Protein AF-A0A8H6U497-F1 (afdb_monomer_lite)

InterPro domains:
  IPR036770 Ankyrin repeat-containing domain superfamily [G3DSA:1.25.40.20] (600-679)
  IPR036770 Ankyrin repeat-containing domain superfamily [SSF48403] (619-674)

Sequence (679 aa):
MHFIGLRGMKAWVSLAQLGTTVIMSLLRGLLRMEHLGKNDNKLADRPEMVVGYELDWLAFELPKTTSTPTPEKESSAQRTQPGYYQQLLSLRRRLAELTGHVPRFDAPTEGSCEIWAHSYVNVRGKAKSVAAAICAAAEILIHKDQPRHDIFLSIPAFIIPNPSPGNSDIHLVLKAPDRSSVGGWTLDSSQIEAILGLAMWSLISAERVVQEQDSNFKTSLANNIHTWRIVSASYEEYFKLSIQRELNLWLGPNAVQCSHSTLRLDRNRSYSLYDYWSFPPFSMSSWQHVADRLPSPLGRNRRKCGWIPVSDTLRALPGETPTDFAGPEIHATDVKVNIGVSLVKSEGSLLDICAQELFTALVIGLKDGLQESGLRNDFEDTLGVTAEEDHVRLQIPVISTLAKAFEDAGLGTHPTSLLCIFPALKSHFLLGDPKVIFSALTKRGTAYRKTRDWSKAELLLNYLLSYIVDPTSSGADASLSDAEVVDHLAVRTFRAVGELYRWSLAKSPDNARVAFGKKGLDKMDEMRRRFSLETQQILQMMTTYRGVADDLDEPAKERDMELRLLDNMARLGSDKHPLVQAILDRDRRNVLFQLSFLKVGVFPLAELTWVKFHPLADALPLAARNDWEEVVSTLLEMGADPNGCDGERRTAVSYCKELGNEVCLEILVANGASNEDAT

pLDDT: mean 74.8, std 16.05, range [27.31, 95.94]

Secondary structure (DSSP, 8-state):
------SS--HHHHHHHHHHHHHHHHHHHHHHHTTS-TTT-TTTT-TTTSTT-HHHHHHHHHHHHHS----S---GGGGGSTTHHHHHHHHHHHHHHHTT---TTSPPPTTS-----GGGSTTHHHHHHHHHHHHHHHHHHB-TTS----EEEEEPGGGSSS--SS--PEEEEEEPPPTT-S---EE-HHHHHHHHHHHHHHHHS-TTTEEE-TTS-EEE-GGGSEEEEEEEEEEGGG----HHHHHHHHH-TTS--PEEEEEEEETT----TT-BEE--SSS--EEEE--SSPPSS--SEEEEE--HHHHHHHH--SS--------S-------EEEEEEEEEE--S-HHHHHHHHHHHHHHHHHHHHHHHHT--BGGG---EEEE-SSSEEEE-HHHHHHHHHHHHTTS--HHHHHHHHHHHHTTTTTTT-HHHHHHHHHHHHHHHHHHT-HHHHHHHHHHHHHHHHSTTSS-TT--HHHHHHHHHHHHHHHHHHHHHHHHHHHS-S-HHHHHHHHHHHHHHHHHHHHTT---HHHHHHHHHHHHHHHHHS-TTHHHHHHHHHHHHHHHS--SS-HHHHHHHTT-HHHHHHHHHHPPTT-SPPTTS---S--TTTTHHHHHHHTT-HHHHHHHHHTT--TT-B-TTS-BHHHHHHHHT-HHHHHHHHHTT--SS---

Foldseek 3Di:
DDPPDPPPDDPVVVVVVVVVVVVVVVVVVVVVVVVQDPPNPPCPQAVPLCQLLVLLVCLVVVVVVPDDDDPDDPDPVVVQPPCPVVSSLVSSLVVCVQCPQFFPVDDDDPPRHNPDDPVRHVLLLLLVLLFQLLQQLCQVFFDPPDDDAKFKFWFDCQLPDPDHPDPPTDIWIFHCDDPPDPDTIGTRSSSSSSSLSNSVSLQFVPPLQWDQDPVSHTGGCSFQAWEKEWLAKAAPVPPQDPVQLVLCQAQNPPNFDKDKAKEKDFLVDRHHQSWWWDDDPDDDRHIYTDPDRDPPPPDRYTGYHHCQNVVVNSVPDPDDDPPDDPDDDPDDDRPIGMMMTIITTDPDTPSLRSSLRRSLSRVVSVVVSCVVVVGDTLLPPAWAWDFDPQATHIDRPSLVSSLVSCVVSPSDDSSSSCSSHCSSCCVVNVPPPLVSLLVNLLVVLVVCLVVVVLSSSLRSLVSNLCNLQVCSNPDPDDPPVVVVVSLVSNLVSLLSLLVSLLLLLLDDPDPVSLVVSVVSLVVSVVSCVVRVSPDPSSVVSSVLSVLLNVVSPPPVVLVVVVVCQVVVVVPVVDLAGPLLVCLVVVVSSVNSNNLSHDDQQPDDDPPPDPPPDDRCLNVQLSCLLSLPLVSNLSCVRSPHDLQRADPVRDGSCNSCVVVVSVSSNVSSVVSPHDPDDDD

Organism: NCBI:txid2175873

Radius of gyration: 35.17 Å; chains: 1; bounding box: 90×76×116 Å

Structure (mmCIF, N/CA/C/O backbone):
data_AF-A0A8H6U497-F1
#
_entry.id   AF-A0A8H6U497-F1
#
loop_
_atom_site.group_PDB
_atom_site.id
_atom_site.type_symbol
_atom_site.label_atom_i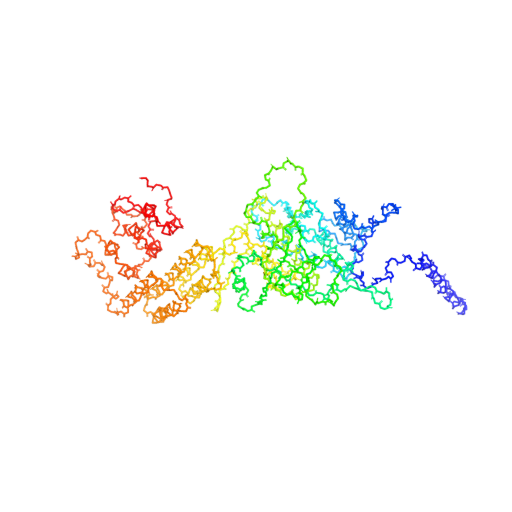d
_atom_site.label_alt_id
_atom_site.label_comp_id
_atom_site.label_asym_id
_atom_site.label_entity_id
_atom_site.label_seq_id
_atom_site.pdbx_PDB_ins_code
_atom_site.Cartn_x
_atom_site.Cartn_y
_atom_site.Cartn_z
_atom_site.occupancy
_atom_site.B_iso_or_equiv
_atom_site.auth_seq_id
_atom_site.auth_comp_id
_atom_site.auth_asym_id
_atom_site.auth_atom_id
_atom_site.pdbx_PDB_model_num
ATOM 1 N N . MET A 1 1 ? 17.106 -20.838 -61.366 1.00 39.03 1 MET A N 1
ATOM 2 C CA . MET A 1 1 ? 18.280 -21.108 -62.227 1.00 39.03 1 MET A CA 1
ATOM 3 C C . MET A 1 1 ? 18.177 -22.537 -62.732 1.00 39.03 1 MET A C 1
ATOM 5 O O . MET A 1 1 ? 18.180 -23.458 -61.929 1.00 39.03 1 MET A O 1
ATOM 9 N N . HIS A 1 2 ? 17.966 -22.698 -64.037 1.00 41.38 2 HIS A N 1
ATOM 10 C CA . HIS A 1 2 ? 17.816 -23.983 -64.718 1.00 41.38 2 HIS A CA 1
ATOM 11 C C . HIS A 1 2 ? 19.120 -24.804 -64.630 1.00 41.38 2 HIS A C 1
ATOM 13 O O . HIS A 1 2 ? 20.104 -24.455 -65.275 1.00 41.38 2 HIS A O 1
ATOM 19 N N . PHE A 1 3 ? 19.129 -25.915 -63.886 1.00 50.72 3 PHE A N 1
ATOM 20 C CA . PHE A 1 3 ? 20.156 -26.961 -64.012 1.00 50.72 3 PHE A CA 1
ATOM 21 C C . PHE A 1 3 ? 19.850 -27.833 -65.242 1.00 50.72 3 PHE A C 1
ATOM 23 O O . PHE A 1 3 ? 19.528 -29.012 -65.136 1.00 50.72 3 PHE A O 1
ATOM 30 N N . ILE A 1 4 ? 19.911 -27.243 -66.434 1.00 55.03 4 ILE A N 1
ATOM 31 C CA . ILE A 1 4 ? 19.843 -27.969 -67.708 1.00 55.03 4 ILE A CA 1
ATOM 32 C C . ILE A 1 4 ? 21.202 -27.794 -68.372 1.00 55.03 4 ILE A C 1
ATOM 34 O O . ILE A 1 4 ? 21.471 -26.794 -69.025 1.00 55.03 4 ILE A O 1
ATOM 38 N N . GLY A 1 5 ? 22.101 -28.741 -68.109 1.00 54.88 5 GLY A N 1
ATOM 39 C CA . GLY A 1 5 ? 23.448 -28.711 -68.683 1.00 54.88 5 GLY A CA 1
ATOM 40 C C . GLY A 1 5 ? 24.457 -29.702 -68.105 1.00 54.88 5 GLY A C 1
ATOM 41 O O . GLY A 1 5 ? 25.647 -29.462 -68.234 1.00 54.88 5 GLY A O 1
ATOM 42 N N . LEU A 1 6 ? 24.037 -30.791 -67.444 1.00 55.59 6 LEU A N 1
ATOM 43 C CA . LEU A 1 6 ? 24.975 -31.760 -66.842 1.00 55.59 6 LEU A CA 1
ATOM 44 C C . LEU A 1 6 ? 24.822 -33.208 -67.328 1.00 55.59 6 LEU A C 1
ATOM 46 O O . LEU A 1 6 ? 25.486 -34.101 -66.810 1.00 55.59 6 LEU A O 1
ATOM 50 N N . ARG A 1 7 ? 24.014 -33.474 -68.360 1.00 56.22 7 ARG A N 1
ATOM 51 C CA . ARG A 1 7 ? 24.018 -34.786 -69.029 1.00 56.22 7 ARG A CA 1
ATOM 52 C C . ARG A 1 7 ? 24.871 -34.714 -70.293 1.00 56.22 7 ARG A C 1
ATOM 54 O O . ARG A 1 7 ? 24.387 -34.291 -71.333 1.00 56.22 7 ARG A O 1
ATOM 61 N N . GLY A 1 8 ? 26.141 -35.113 -70.175 1.00 62.88 8 GLY A N 1
ATOM 62 C CA . GLY A 1 8 ? 27.043 -35.336 -71.317 1.00 62.88 8 GLY A CA 1
ATOM 63 C C . GLY A 1 8 ? 28.455 -34.746 -71.203 1.00 62.88 8 GLY A C 1
ATOM 64 O O . GLY A 1 8 ? 29.279 -34.996 -72.078 1.00 62.88 8 GLY A O 1
ATOM 65 N N . MET A 1 9 ? 28.772 -33.986 -70.150 1.00 61.12 9 MET A N 1
ATOM 66 C CA . MET A 1 9 ? 30.100 -33.375 -69.987 1.00 61.12 9 MET A CA 1
ATOM 67 C C . MET A 1 9 ? 31.070 -34.301 -69.240 1.00 61.12 9 MET A C 1
ATOM 69 O O . MET A 1 9 ? 30.701 -34.959 -68.268 1.00 61.12 9 MET A O 1
ATOM 73 N N . LYS A 1 10 ? 32.334 -34.349 -69.690 1.00 72.31 10 LYS A N 1
ATOM 74 C CA . LYS A 1 10 ? 33.420 -35.066 -68.998 1.00 72.31 10 LYS A CA 1
ATOM 75 C C . LYS A 1 10 ? 33.548 -34.517 -67.570 1.00 72.31 10 LYS A C 1
ATOM 77 O O . LYS A 1 10 ? 33.625 -33.303 -67.406 1.00 72.31 10 LYS A O 1
ATOM 82 N N . ALA A 1 11 ? 33.618 -35.394 -66.564 1.00 72.81 11 ALA A N 1
ATOM 83 C CA . ALA A 1 11 ? 33.570 -35.041 -65.135 1.00 72.81 11 ALA A CA 1
ATOM 84 C C . ALA A 1 11 ? 34.529 -33.903 -64.721 1.00 72.81 11 ALA A C 1
ATOM 86 O O . ALA A 1 11 ? 34.176 -33.058 -63.902 1.00 72.81 11 ALA A O 1
ATOM 87 N N . TRP A 1 12 ? 35.709 -33.827 -65.343 1.00 79.62 12 TRP A N 1
ATOM 88 C CA . TRP A 1 12 ? 36.687 -32.761 -65.105 1.00 79.62 12 TRP A CA 1
ATOM 89 C C . TRP A 1 12 ? 36.197 -31.361 -65.503 1.00 79.62 12 TRP A C 1
ATOM 91 O O . TRP A 1 12 ? 36.563 -30.386 -64.855 1.00 79.62 12 TRP A O 1
ATOM 101 N N . VAL A 1 13 ? 35.335 -31.244 -66.517 1.00 78.19 13 VAL A N 1
ATOM 102 C CA . VAL A 1 13 ? 34.776 -29.953 -66.954 1.00 78.19 13 VAL A CA 1
ATOM 103 C C . VAL A 1 13 ? 33.725 -29.458 -65.960 1.00 78.19 13 VAL A C 1
ATOM 105 O O . VAL A 1 13 ? 33.707 -28.280 -65.618 1.00 78.19 13 VAL A O 1
ATOM 108 N N . SER A 1 14 ? 32.900 -30.358 -65.425 1.00 76.38 14 SER A N 1
ATOM 109 C CA . SER A 1 14 ? 31.936 -30.028 -64.369 1.00 76.38 14 SER A CA 1
ATOM 110 C C . SER A 1 14 ? 32.630 -29.647 -63.058 1.00 76.38 14 SER A C 1
ATOM 112 O O . SER A 1 14 ? 32.192 -28.717 -62.386 1.00 76.38 14 SER A O 1
ATOM 114 N N . LEU A 1 15 ? 33.742 -30.313 -62.722 1.00 80.12 15 LEU A N 1
ATOM 115 C CA . LEU A 1 15 ? 34.554 -29.983 -61.548 1.00 80.12 15 LEU A CA 1
ATOM 116 C C . LEU A 1 15 ? 35.227 -28.611 -61.696 1.00 80.12 15 LEU A C 1
ATOM 118 O O . LEU A 1 15 ? 35.198 -27.808 -60.766 1.00 80.12 15 LEU A O 1
ATOM 122 N N . ALA A 1 16 ? 35.764 -28.313 -62.882 1.00 83.38 16 ALA A N 1
ATOM 123 C CA . ALA A 1 16 ? 36.311 -26.998 -63.193 1.00 83.38 16 ALA A CA 1
ATOM 124 C C . ALA A 1 16 ? 35.227 -25.913 -63.120 1.00 83.38 16 ALA A C 1
ATOM 126 O O . ALA A 1 16 ? 35.449 -24.870 -62.512 1.00 83.38 16 ALA A O 1
ATOM 127 N N . GLN A 1 17 ? 34.032 -26.160 -63.661 1.00 83.69 17 GLN A N 1
ATOM 128 C CA . GLN A 1 17 ? 32.919 -25.212 -63.600 1.00 83.69 17 GLN A CA 1
ATOM 129 C C . GLN A 1 17 ? 32.464 -24.954 -62.158 1.00 83.69 17 GLN A C 1
ATOM 131 O O . GLN A 1 17 ? 32.311 -23.794 -61.781 1.00 83.69 17 GLN A O 1
ATOM 136 N N . LEU A 1 18 ? 32.324 -26.000 -61.335 1.00 83.00 18 LEU A N 1
ATOM 137 C CA . LEU A 1 18 ? 32.005 -25.862 -59.912 1.00 83.00 18 LEU A CA 1
ATOM 138 C C . LEU A 1 18 ? 33.088 -25.047 -59.190 1.00 83.00 18 LEU A C 1
ATOM 140 O O . LEU A 1 18 ? 32.774 -24.066 -58.516 1.00 83.00 18 LEU A O 1
ATOM 144 N N . GLY A 1 19 ? 34.362 -25.389 -59.404 1.00 88.12 19 GLY A N 1
ATOM 145 C CA . GLY A 1 19 ? 35.499 -24.658 -58.847 1.00 88.12 19 GLY A CA 1
ATOM 146 C C . GLY A 1 19 ? 35.490 -23.184 -59.249 1.00 88.12 19 GLY A C 1
ATOM 147 O O . GLY A 1 19 ? 35.622 -22.309 -58.398 1.00 88.12 19 GLY A O 1
ATOM 148 N N . THR A 1 20 ? 35.217 -22.889 -60.521 1.00 85.25 20 THR A N 1
ATOM 149 C CA . THR A 1 20 ? 35.141 -21.511 -61.024 1.00 85.25 20 THR A CA 1
ATOM 150 C C . THR A 1 20 ? 33.950 -20.762 -60.424 1.00 85.25 20 THR A C 1
ATOM 152 O O . THR A 1 20 ? 34.084 -19.592 -60.079 1.00 85.25 20 THR A O 1
ATOM 155 N N . THR A 1 21 ? 32.796 -21.415 -60.237 1.00 86.75 21 THR A N 1
ATOM 156 C CA . THR A 1 21 ? 31.632 -20.791 -59.582 1.00 86.75 21 THR A CA 1
ATOM 157 C C . THR A 1 21 ? 31.866 -20.516 -58.102 1.00 86.75 21 THR A C 1
ATOM 159 O O . THR A 1 21 ? 31.478 -19.450 -57.627 1.00 86.75 21 THR A O 1
ATOM 162 N N . VAL A 1 22 ? 32.549 -21.415 -57.387 1.00 88.44 22 VAL A N 1
ATOM 163 C CA . VAL A 1 22 ? 32.930 -21.201 -55.986 1.00 88.44 22 VAL A CA 1
ATOM 164 C C . VAL A 1 22 ? 33.921 -20.045 -55.895 1.00 88.44 22 VAL A C 1
ATOM 166 O O . VAL A 1 22 ? 33.664 -19.100 -55.157 1.00 88.44 22 VAL A O 1
ATOM 169 N N . ILE A 1 23 ? 34.980 -20.041 -56.710 1.00 89.94 23 ILE A N 1
ATOM 170 C CA . ILE A 1 23 ? 35.968 -18.951 -56.747 1.00 89.94 23 ILE A CA 1
ATOM 171 C C . ILE A 1 23 ? 35.303 -17.616 -57.101 1.00 89.94 23 ILE A C 1
ATOM 173 O O . ILE A 1 23 ? 35.538 -16.621 -56.424 1.00 89.94 23 ILE A O 1
ATOM 177 N N . MET A 1 24 ? 34.418 -17.586 -58.100 1.00 87.44 24 MET A N 1
ATOM 178 C CA . MET A 1 24 ? 33.673 -16.377 -58.460 1.00 87.44 24 MET A CA 1
ATOM 179 C C . MET A 1 24 ? 32.722 -15.919 -57.356 1.00 87.44 24 MET A C 1
ATOM 181 O O . MET A 1 24 ? 32.572 -14.718 -57.156 1.00 87.44 24 MET A O 1
ATOM 185 N N . SER A 1 25 ? 32.083 -16.835 -56.626 1.00 82.75 25 SER A N 1
ATOM 186 C CA . SER A 1 25 ? 31.251 -16.479 -55.471 1.00 82.75 25 SER A CA 1
ATOM 187 C C . SER A 1 25 ? 32.087 -15.898 -54.328 1.00 82.75 25 SER A C 1
ATOM 189 O O . SER A 1 25 ? 31.668 -14.927 -53.703 1.00 82.75 25 SER A O 1
ATOM 191 N N . LEU A 1 26 ? 33.299 -16.423 -54.125 1.00 80.94 26 LEU A N 1
ATOM 192 C CA . LEU A 1 26 ? 34.234 -15.994 -53.090 1.00 80.94 26 LEU A CA 1
ATOM 193 C C . LEU A 1 26 ? 34.826 -14.622 -53.428 1.00 80.94 26 LEU A C 1
ATOM 195 O O . LEU A 1 26 ? 34.783 -13.725 -52.597 1.00 80.94 26 LEU A O 1
ATOM 199 N N . LEU A 1 27 ? 35.253 -14.410 -54.676 1.00 80.38 27 LEU A N 1
ATOM 200 C CA . LEU A 1 27 ? 35.680 -13.104 -55.189 1.00 80.38 27 LEU A CA 1
ATOM 201 C C . LEU A 1 27 ? 34.554 -12.072 -55.135 1.00 80.38 27 LEU A C 1
ATOM 203 O O . LEU A 1 27 ? 34.782 -10.938 -54.735 1.00 80.38 27 LEU A O 1
ATOM 207 N N . ARG A 1 28 ? 33.321 -12.456 -55.487 1.00 78.00 28 ARG A N 1
ATOM 208 C CA . ARG A 1 28 ? 32.157 -11.565 -55.386 1.00 78.00 28 ARG A CA 1
ATOM 209 C C . ARG A 1 28 ? 31.822 -11.236 -53.928 1.00 78.00 28 ARG A C 1
ATOM 211 O O . ARG A 1 28 ? 31.403 -10.118 -53.653 1.00 78.00 28 ARG A O 1
ATOM 218 N N . GLY A 1 29 ? 32.033 -12.177 -53.006 1.00 73.56 29 GLY A N 1
ATOM 219 C CA . GLY A 1 29 ? 31.952 -11.945 -51.564 1.00 73.56 29 GLY A CA 1
ATOM 220 C C . GLY A 1 29 ? 33.025 -10.973 -51.070 1.00 73.56 29 GLY A C 1
ATOM 221 O O . GLY A 1 29 ? 32.700 -10.011 -50.382 1.00 73.56 29 GLY A O 1
ATOM 222 N N . LEU A 1 30 ? 34.277 -11.170 -51.492 1.00 68.31 30 LEU A N 1
ATOM 223 C CA . LEU A 1 30 ? 35.414 -10.321 -51.126 1.00 68.31 30 LEU A CA 1
ATOM 224 C C . LEU A 1 30 ? 35.274 -8.894 -51.678 1.00 68.31 30 LEU A C 1
ATOM 226 O O . LEU A 1 30 ? 35.403 -7.946 -50.915 1.00 68.31 30 LEU A O 1
ATOM 230 N N . LEU A 1 31 ? 34.894 -8.728 -52.948 1.00 64.38 31 LEU A N 1
ATOM 231 C CA . LEU A 1 31 ? 34.649 -7.412 -53.562 1.00 64.38 31 LEU A CA 1
ATOM 232 C C . LEU A 1 31 ? 33.460 -6.672 -52.926 1.00 64.38 31 LEU A C 1
ATOM 234 O O . LEU A 1 31 ? 33.433 -5.443 -52.894 1.00 64.38 31 LEU A O 1
ATOM 238 N N . ARG A 1 32 ? 32.463 -7.406 -52.408 1.00 62.59 32 ARG A N 1
ATOM 239 C CA . ARG A 1 32 ? 31.330 -6.817 -51.675 1.00 62.59 32 ARG A CA 1
ATOM 240 C C . ARG A 1 32 ? 31.710 -6.422 -50.245 1.00 62.59 32 ARG A C 1
ATOM 242 O O . ARG A 1 32 ? 31.131 -5.476 -49.723 1.00 62.59 32 ARG A O 1
ATOM 249 N N . MET A 1 33 ? 32.682 -7.103 -49.634 1.00 55.91 33 MET A N 1
ATOM 250 C CA . MET A 1 33 ? 33.308 -6.674 -48.376 1.00 55.91 33 MET A CA 1
ATOM 251 C C . MET A 1 33 ? 34.242 -5.472 -48.571 1.00 55.91 33 MET A C 1
ATOM 253 O O . MET A 1 33 ? 34.341 -4.642 -47.676 1.00 55.91 33 MET A O 1
ATOM 257 N N . GLU A 1 34 ? 34.877 -5.339 -49.737 1.00 53.03 34 GLU A N 1
ATOM 258 C CA . GLU A 1 34 ? 35.819 -4.253 -50.058 1.00 53.03 34 GLU A CA 1
ATOM 259 C C . GLU A 1 34 ? 35.148 -2.873 -50.240 1.00 53.03 34 GLU A C 1
ATOM 261 O O . GLU A 1 34 ? 35.829 -1.856 -50.294 1.00 53.03 34 GLU A O 1
ATOM 266 N N . HIS A 1 35 ? 33.810 -2.809 -50.278 1.00 54.16 35 HIS A N 1
ATOM 267 C CA . HIS A 1 35 ? 33.051 -1.546 -50.265 1.00 54.16 35 HIS A CA 1
ATOM 268 C C . HIS A 1 35 ? 32.947 -0.886 -48.883 1.00 54.16 35 HIS A C 1
ATOM 270 O O . HIS A 1 35 ? 32.436 0.227 -48.787 1.00 54.16 35 HIS A O 1
ATOM 276 N N . LEU A 1 36 ? 33.401 -1.557 -47.823 1.00 53.91 36 LEU A N 1
ATOM 277 C CA . LEU A 1 36 ? 33.539 -0.968 -46.497 1.00 53.91 36 LEU A CA 1
ATOM 278 C C . LEU A 1 36 ? 35.029 -0.719 -46.265 1.00 53.91 36 LEU A C 1
ATOM 280 O O . LEU A 1 36 ? 35.798 -1.651 -46.024 1.00 53.91 36 LEU A O 1
ATOM 284 N N . GLY A 1 37 ? 35.450 0.541 -46.346 1.00 59.88 37 GLY A N 1
ATOM 285 C CA . GLY A 1 37 ? 36.773 0.960 -45.913 1.00 59.88 37 GLY A CA 1
ATOM 286 C C . GLY A 1 37 ? 37.049 0.507 -44.477 1.00 59.88 37 GLY A C 1
ATOM 287 O O . GLY A 1 37 ? 36.137 0.297 -43.676 1.00 59.88 37 GLY A O 1
ATOM 288 N N . LYS A 1 38 ? 38.330 0.374 -44.112 1.00 54.03 38 LYS A N 1
ATOM 289 C CA . LYS A 1 38 ? 38.767 -0.117 -42.787 1.00 54.03 38 LYS A CA 1
ATOM 290 C C . LYS A 1 38 ? 38.168 0.672 -41.602 1.00 54.03 38 LYS A C 1
ATOM 292 O O . LYS A 1 38 ? 38.112 0.139 -40.499 1.00 54.03 38 LYS A O 1
ATOM 297 N N . ASN A 1 39 ? 37.686 1.895 -41.853 1.00 59.41 39 ASN A N 1
ATOM 298 C CA . ASN A 1 39 ? 37.045 2.789 -40.886 1.00 59.41 39 ASN A CA 1
ATOM 299 C C . ASN A 1 39 ? 35.532 3.002 -41.130 1.00 59.41 39 ASN A C 1
ATOM 301 O O . ASN A 1 39 ? 34.913 3.770 -40.398 1.00 59.41 39 ASN A O 1
ATOM 305 N N . ASP A 1 40 ? 34.924 2.342 -42.121 1.00 64.75 40 ASP A N 1
ATOM 306 C CA . ASP A 1 40 ? 33.501 2.528 -42.463 1.00 64.75 40 ASP A CA 1
A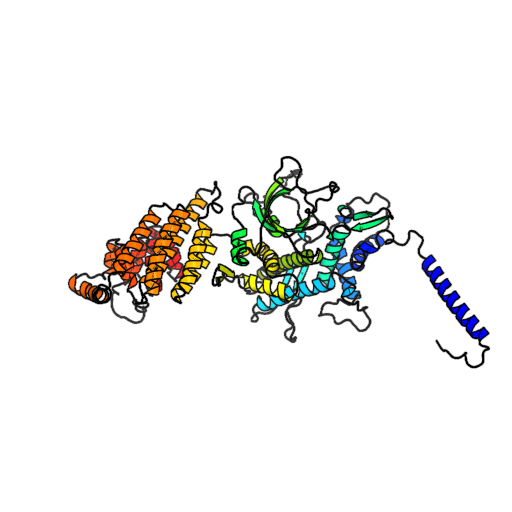TOM 307 C C . ASP A 1 40 ? 32.577 1.714 -41.546 1.00 64.75 40 ASP A C 1
ATOM 309 O O . ASP A 1 40 ? 31.392 2.019 -41.394 1.00 64.75 40 ASP A O 1
ATOM 313 N N . ASN A 1 41 ? 33.119 0.690 -40.880 1.00 70.25 41 ASN A N 1
ATOM 314 C CA . ASN A 1 41 ? 32.389 -0.046 -39.859 1.00 70.25 41 ASN A CA 1
ATOM 315 C C . ASN A 1 41 ? 32.356 0.741 -38.537 1.00 70.25 41 ASN A C 1
ATOM 317 O O . ASN A 1 41 ? 33.238 0.598 -37.688 1.00 70.25 41 ASN A O 1
ATOM 321 N N . LYS A 1 42 ? 31.279 1.508 -38.328 1.00 72.12 42 LYS A N 1
ATOM 322 C CA . LYS A 1 42 ? 30.999 2.240 -37.076 1.00 72.12 42 LYS A CA 1
ATOM 323 C C . LYS A 1 42 ? 30.903 1.356 -35.818 1.00 72.12 42 LYS A C 1
ATOM 325 O O . LYS A 1 42 ? 30.887 1.894 -34.712 1.00 72.12 42 LYS A O 1
ATOM 330 N N . LEU A 1 43 ? 30.797 0.034 -35.978 1.00 74.56 43 LEU A N 1
ATOM 331 C CA . LEU A 1 43 ? 30.662 -0.945 -34.896 1.00 74.56 43 LEU A CA 1
ATOM 332 C C . LEU A 1 43 ? 31.957 -1.714 -34.604 1.00 74.56 43 LEU A C 1
ATOM 334 O O . LEU A 1 43 ? 31.965 -2.562 -33.713 1.00 74.56 43 LEU A O 1
ATOM 338 N N . ALA A 1 44 ? 33.048 -1.432 -35.327 1.00 70.94 44 ALA A N 1
ATOM 339 C CA . ALA A 1 44 ? 34.308 -2.163 -35.191 1.00 70.94 44 ALA A CA 1
ATOM 340 C C . ALA A 1 44 ? 34.878 -2.131 -33.761 1.00 70.94 44 ALA A C 1
ATOM 342 O O . ALA A 1 44 ? 35.493 -3.101 -33.327 1.00 70.94 44 ALA A O 1
ATOM 343 N N . ASP A 1 45 ? 34.644 -1.043 -33.024 1.00 72.38 45 ASP A N 1
ATOM 344 C CA . ASP A 1 45 ? 35.138 -0.843 -31.661 1.00 72.38 45 ASP A CA 1
ATOM 345 C C . ASP A 1 45 ? 34.215 -1.413 -30.571 1.00 72.38 45 ASP A C 1
ATOM 347 O O . ASP A 1 45 ? 34.613 -1.465 -29.411 1.00 72.38 45 ASP A O 1
ATOM 351 N N . ARG A 1 46 ? 32.988 -1.841 -30.902 1.00 76.88 46 ARG A N 1
ATOM 352 C CA . ARG A 1 46 ? 31.949 -2.189 -29.910 1.00 76.88 46 ARG A CA 1
ATOM 353 C C . ARG A 1 46 ? 31.045 -3.381 -30.288 1.00 76.88 46 ARG A C 1
ATOM 355 O O . ARG A 1 46 ? 29.834 -3.305 -30.063 1.00 76.88 46 ARG A O 1
ATOM 362 N N . PRO A 1 47 ? 31.580 -4.487 -30.837 1.00 70.62 47 PRO A N 1
ATOM 363 C CA . PRO A 1 47 ? 30.757 -5.565 -31.386 1.00 70.62 47 PRO A CA 1
ATOM 364 C C . PRO A 1 47 ? 29.823 -6.200 -30.346 1.00 70.62 47 PRO A C 1
ATOM 366 O O . PRO A 1 47 ? 28.670 -6.458 -30.663 1.00 70.62 47 PRO A O 1
ATOM 369 N N . GLU A 1 48 ? 30.274 -6.393 -29.103 1.00 75.62 48 GLU A N 1
ATOM 370 C CA . GLU A 1 48 ? 29.486 -7.054 -28.049 1.00 75.62 48 GLU A CA 1
ATOM 371 C C . GLU A 1 48 ? 28.443 -6.141 -27.392 1.00 75.62 48 GLU A C 1
ATOM 373 O O . GLU A 1 48 ? 27.411 -6.614 -26.924 1.00 75.62 48 GLU A O 1
ATOM 378 N N . MET A 1 49 ? 28.680 -4.826 -27.360 1.00 79.38 49 MET A N 1
ATOM 379 C CA . MET A 1 49 ? 27.775 -3.881 -26.693 1.00 79.38 49 MET A CA 1
ATOM 380 C C . MET A 1 49 ? 26.445 -3.703 -27.430 1.00 79.38 49 MET A C 1
ATOM 382 O O . MET A 1 49 ? 25.446 -3.364 -26.802 1.00 79.38 49 MET A O 1
ATOM 386 N N . VAL A 1 50 ? 26.452 -3.869 -28.754 1.00 81.81 50 VAL A N 1
ATOM 387 C CA . VAL A 1 50 ? 25.303 -3.575 -29.626 1.00 81.81 50 VAL A CA 1
ATOM 388 C C . VAL A 1 50 ? 24.399 -4.794 -29.827 1.00 81.81 50 VAL A C 1
ATOM 390 O O . VAL A 1 50 ? 23.256 -4.629 -30.244 1.00 81.81 50 VAL A O 1
ATOM 393 N N . VAL A 1 51 ? 24.864 -5.997 -29.472 1.00 82.31 51 VAL A N 1
ATOM 394 C CA . VAL A 1 51 ? 24.098 -7.240 -29.646 1.00 82.31 51 VAL A CA 1
ATOM 395 C C . VAL A 1 51 ? 22.782 -7.193 -28.863 1.00 82.31 51 VAL A C 1
ATOM 397 O O . VAL A 1 51 ? 22.767 -7.053 -27.638 1.00 82.31 51 VAL A O 1
ATOM 400 N N . GLY A 1 52 ? 21.669 -7.331 -29.582 1.00 79.50 52 GLY A N 1
ATOM 401 C CA . GLY A 1 52 ? 20.299 -7.260 -29.070 1.00 79.50 52 GLY A CA 1
ATOM 402 C C . GLY A 1 52 ? 19.804 -5.850 -28.712 1.00 79.50 52 GLY A C 1
ATOM 403 O O . GLY A 1 52 ? 18.708 -5.725 -28.155 1.00 79.50 52 GLY A O 1
ATOM 404 N N . TYR A 1 53 ? 20.594 -4.814 -29.024 1.00 85.25 53 TYR A N 1
ATOM 405 C CA . TYR A 1 53 ? 20.256 -3.385 -28.940 1.00 85.25 53 TYR A CA 1
ATOM 406 C C . TYR A 1 53 ? 20.492 -2.660 -30.278 1.00 85.25 53 TYR A C 1
ATOM 408 O O . TYR A 1 53 ? 20.651 -1.439 -30.327 1.00 85.25 53 TYR A O 1
ATOM 416 N N . GLU A 1 54 ? 20.530 -3.395 -31.390 1.00 87.88 54 GLU A N 1
ATOM 417 C CA . GLU A 1 54 ? 20.853 -2.877 -32.722 1.00 87.88 54 GLU A CA 1
ATOM 418 C C . GLU A 1 54 ? 19.860 -1.792 -33.148 1.00 87.88 54 GLU A C 1
ATOM 420 O O . GLU A 1 54 ? 20.255 -0.749 -33.669 1.00 87.88 54 GLU A O 1
ATOM 425 N N . LEU A 1 55 ? 18.567 -2.021 -32.885 1.00 88.50 55 LEU A N 1
ATOM 426 C CA . LEU A 1 55 ? 17.494 -1.068 -33.182 1.00 88.50 55 LEU A CA 1
ATOM 427 C C . LEU A 1 55 ? 17.615 0.202 -32.337 1.00 88.50 55 LEU A C 1
ATOM 429 O O . LEU A 1 55 ? 17.311 1.296 -32.813 1.00 88.50 55 LEU A O 1
ATOM 433 N N . ASP A 1 56 ? 18.060 0.058 -31.090 1.00 89.62 56 ASP A N 1
ATOM 434 C CA . ASP A 1 56 ? 18.221 1.167 -30.156 1.00 89.62 56 ASP A CA 1
ATOM 435 C C . ASP A 1 56 ? 19.410 2.034 -30.569 1.00 89.62 56 ASP A C 1
ATOM 437 O O . ASP A 1 56 ? 19.268 3.245 -30.722 1.00 89.62 56 ASP A O 1
ATOM 441 N N . TRP A 1 57 ? 20.554 1.413 -30.868 1.00 87.62 57 TRP A N 1
ATOM 442 C CA . TRP A 1 57 ? 21.715 2.102 -31.430 1.00 87.62 57 TRP A CA 1
ATOM 443 C C . TRP A 1 57 ? 21.376 2.818 -32.743 1.00 87.62 57 TRP A C 1
ATOM 445 O O . TRP A 1 57 ? 21.715 3.992 -32.912 1.00 87.62 57 TRP A O 1
ATOM 455 N N . LEU A 1 58 ? 20.664 2.140 -33.650 1.00 86.56 58 LEU A N 1
ATOM 456 C CA . LEU A 1 58 ? 20.266 2.707 -34.937 1.00 86.56 58 LEU A CA 1
ATOM 457 C C . LEU A 1 58 ? 19.386 3.951 -34.757 1.00 86.56 58 LEU A C 1
ATOM 459 O O . LEU A 1 58 ? 19.597 4.948 -35.448 1.00 86.56 58 LEU A O 1
ATOM 463 N N . ALA A 1 59 ? 18.453 3.932 -33.799 1.00 87.06 59 ALA A N 1
ATOM 464 C CA . ALA A 1 59 ? 17.614 5.089 -33.493 1.00 87.06 59 ALA A CA 1
ATOM 465 C C . ALA A 1 59 ? 18.437 6.321 -33.074 1.00 87.06 59 ALA A C 1
ATOM 467 O O . ALA A 1 59 ? 18.094 7.434 -33.465 1.00 87.06 59 ALA A O 1
ATOM 468 N N . PHE A 1 60 ? 19.546 6.137 -32.347 1.00 83.88 60 PHE A N 1
ATOM 469 C CA . PHE A 1 60 ? 20.456 7.230 -31.976 1.00 83.88 60 PHE A CA 1
ATOM 470 C C . PHE A 1 60 ? 21.358 7.709 -33.124 1.00 83.88 60 PHE A C 1
ATOM 472 O O . PHE A 1 60 ? 21.795 8.861 -33.110 1.00 83.88 60 PHE A O 1
ATOM 479 N N . GLU A 1 61 ? 21.675 6.854 -34.099 1.00 84.12 61 GLU A N 1
ATOM 480 C CA . GLU A 1 61 ? 22.566 7.199 -35.216 1.00 84.12 61 GLU A CA 1
ATOM 481 C C . GLU A 1 61 ? 21.848 7.854 -36.398 1.00 84.12 61 GLU A C 1
ATOM 483 O O . GLU A 1 61 ? 22.417 8.750 -37.023 1.00 84.12 61 GLU A O 1
ATOM 488 N N . LEU A 1 62 ? 20.608 7.456 -36.698 1.00 83.12 62 LEU A N 1
ATOM 489 C CA . LEU A 1 62 ? 19.855 7.981 -37.844 1.00 83.12 62 LEU A CA 1
ATOM 490 C C . LEU A 1 62 ? 19.737 9.522 -37.841 1.00 83.12 62 LEU A C 1
ATOM 492 O O . LEU A 1 62 ? 20.102 10.126 -38.854 1.00 83.12 62 LEU A O 1
ATOM 496 N N . PRO A 1 63 ? 19.354 10.193 -36.733 1.00 80.38 63 PRO A N 1
ATOM 497 C CA . PRO A 1 63 ? 19.264 11.656 -36.694 1.00 80.38 63 PRO A CA 1
ATOM 498 C C . PRO A 1 63 ? 20.591 12.368 -36.989 1.00 80.38 63 PRO A C 1
ATOM 500 O O . PRO A 1 63 ? 20.597 13.445 -37.583 1.00 80.38 63 PRO A O 1
ATOM 503 N N . LYS A 1 64 ? 21.726 11.757 -36.616 1.00 74.69 64 LYS A N 1
ATOM 504 C CA . LYS A 1 64 ? 23.067 12.332 -36.821 1.00 74.69 64 LYS A CA 1
ATOM 505 C C . LYS A 1 64 ? 23.466 12.369 -38.293 1.00 74.69 64 LYS A C 1
ATOM 507 O O . LYS A 1 64 ? 24.275 13.195 -38.694 1.00 74.69 64 LYS A O 1
ATOM 512 N N . THR A 1 65 ? 22.922 11.456 -39.098 1.00 61.16 65 THR A N 1
ATOM 513 C CA . THR A 1 65 ? 23.221 11.374 -40.536 1.00 61.16 65 THR A CA 1
ATOM 514 C C . THR A 1 65 ? 22.404 12.353 -41.378 1.00 61.16 65 THR A C 1
ATOM 516 O O . THR A 1 65 ? 22.821 12.705 -42.477 1.00 61.16 65 THR A O 1
ATOM 519 N N . THR A 1 66 ? 21.261 12.818 -40.863 1.00 56.47 66 THR A N 1
ATOM 520 C CA . THR A 1 66 ? 20.370 13.763 -41.553 1.00 56.47 66 THR A CA 1
ATOM 521 C C . THR A 1 66 ? 20.715 15.232 -41.296 1.00 56.47 66 THR A C 1
ATOM 523 O O . THR A 1 66 ? 20.333 16.091 -42.087 1.00 56.47 66 THR A O 1
ATOM 526 N N . SER A 1 67 ? 21.451 15.540 -40.222 1.00 53.81 67 SER A N 1
ATOM 527 C CA . SER A 1 67 ? 22.018 16.872 -39.988 1.00 53.81 67 SER A CA 1
ATOM 528 C C . SER A 1 67 ? 23.298 17.047 -40.809 1.00 53.81 67 SER A C 1
ATOM 530 O O . SER A 1 67 ? 24.264 16.314 -40.610 1.00 53.81 67 SER A O 1
ATOM 532 N N . THR A 1 68 ? 23.328 18.010 -41.732 1.00 36.50 68 THR A N 1
ATOM 533 C CA . THR A 1 68 ? 24.540 18.375 -42.488 1.00 36.50 68 THR A CA 1
ATOM 534 C C . THR A 1 68 ? 25.710 18.687 -41.542 1.00 36.50 68 THR A C 1
ATOM 536 O O . THR A 1 68 ? 25.497 19.403 -40.562 1.00 36.50 68 THR A O 1
ATOM 539 N N . PRO A 1 69 ? 26.940 18.211 -41.814 1.00 40.97 69 PRO A N 1
ATOM 540 C CA . PRO A 1 69 ? 28.068 18.405 -40.913 1.00 40.97 69 PRO A CA 1
ATOM 541 C C . PRO A 1 69 ? 28.607 19.836 -41.028 1.00 40.97 69 PRO A C 1
ATOM 543 O O . PRO A 1 69 ? 29.325 20.160 -41.973 1.00 40.97 69 PRO A O 1
ATOM 546 N N . THR A 1 70 ? 28.296 20.700 -40.063 1.00 30.89 70 THR A N 1
ATOM 547 C CA . THR A 1 70 ? 29.079 21.920 -39.814 1.00 30.89 70 THR A CA 1
ATOM 548 C C . THR A 1 70 ? 30.161 21.582 -38.783 1.00 30.89 70 THR A C 1
ATOM 550 O O . THR A 1 70 ? 29.831 21.076 -37.709 1.00 30.89 70 THR A O 1
ATOM 553 N N . PRO A 1 71 ? 31.453 21.803 -39.079 1.00 40.12 71 PRO A N 1
ATOM 554 C CA . PRO A 1 71 ? 32.540 21.302 -38.254 1.00 40.12 71 PRO A CA 1
ATOM 555 C C . PRO A 1 71 ? 32.855 22.285 -37.124 1.00 40.12 71 PRO A C 1
ATOM 557 O O . PRO A 1 71 ? 33.875 22.958 -37.174 1.00 40.12 71 PRO A O 1
ATOM 560 N N . GLU A 1 72 ? 32.022 22.368 -36.087 1.00 32.00 72 GLU A N 1
ATOM 561 C CA . GLU A 1 72 ? 32.395 23.083 -34.859 1.00 32.00 72 GLU A CA 1
ATOM 562 C C . GLU A 1 72 ? 31.942 22.323 -33.606 1.00 32.00 72 GLU A C 1
ATOM 564 O O . GLU A 1 72 ? 30.765 22.266 -33.275 1.00 32.00 72 GLU A O 1
ATOM 569 N N . LYS A 1 73 ? 32.938 21.724 -32.933 1.00 35.00 73 LYS A N 1
ATOM 570 C CA . LYS A 1 73 ? 32.956 21.257 -31.535 1.00 35.00 73 LYS A CA 1
ATOM 571 C C . LYS A 1 73 ? 31.620 20.724 -30.999 1.00 35.00 73 LYS A C 1
ATOM 573 O O . LYS A 1 73 ? 30.892 21.410 -30.290 1.00 35.00 73 LYS A O 1
ATOM 578 N N . GLU A 1 74 ? 31.396 19.434 -31.236 1.00 39.06 74 GLU A N 1
ATOM 579 C CA . GLU A 1 74 ? 30.413 18.607 -30.534 1.00 39.06 74 GLU A CA 1
ATOM 580 C C . GLU A 1 74 ? 30.777 18.472 -29.041 1.00 39.06 74 GLU A C 1
ATOM 582 O O . GLU A 1 74 ? 31.351 17.484 -28.589 1.00 39.06 74 GLU A O 1
ATOM 587 N N . SER A 1 75 ? 30.456 19.487 -28.246 1.00 36.00 75 SER A N 1
ATOM 588 C CA . SER A 1 75 ? 30.172 19.309 -26.824 1.00 36.00 75 SER A CA 1
ATOM 589 C C . SER A 1 75 ? 28.676 19.032 -26.665 1.00 36.00 75 SER A C 1
ATOM 591 O O . SER A 1 75 ? 27.881 19.500 -27.472 1.00 36.00 75 SER A O 1
ATOM 593 N N . SER A 1 76 ? 28.317 18.233 -25.656 1.00 40.59 76 SER A N 1
ATOM 594 C CA . SER A 1 76 ? 27.028 18.046 -24.939 1.00 40.59 76 SER A CA 1
ATOM 595 C C . SER A 1 76 ? 25.739 18.831 -25.304 1.00 40.59 76 SER A C 1
ATOM 597 O O . SER A 1 76 ? 24.662 18.374 -24.932 1.00 40.59 76 SER A O 1
ATOM 599 N N . ALA A 1 77 ? 25.798 19.956 -26.013 1.00 35.62 77 ALA A N 1
ATOM 600 C CA . ALA A 1 77 ? 24.727 20.890 -26.344 1.00 35.62 77 ALA A CA 1
ATOM 601 C C . ALA A 1 77 ? 23.708 20.417 -27.409 1.00 35.62 77 ALA A C 1
ATOM 603 O O . ALA A 1 77 ? 22.606 20.960 -27.476 1.00 35.62 77 ALA A O 1
ATOM 604 N N . GLN A 1 78 ? 24.005 19.400 -28.232 1.00 41.69 78 GLN A N 1
ATOM 605 C CA . GLN A 1 78 ? 22.996 18.840 -29.157 1.00 41.69 78 GLN A CA 1
ATOM 606 C C . GLN A 1 78 ? 21.983 17.917 -28.456 1.00 41.69 78 GLN A C 1
ATOM 608 O O . GLN A 1 78 ? 20.837 17.831 -28.889 1.00 41.69 78 GLN A O 1
ATOM 613 N N . ARG A 1 79 ? 22.359 17.279 -27.333 1.00 47.84 79 ARG A N 1
ATOM 614 C CA . ARG A 1 79 ? 21.446 16.447 -26.517 1.00 47.84 79 ARG A CA 1
ATOM 615 C C . ARG A 1 79 ? 20.384 17.267 -25.766 1.00 47.84 79 ARG A C 1
ATOM 617 O O . ARG A 1 79 ? 19.478 16.683 -25.190 1.00 47.84 79 ARG A O 1
ATOM 624 N N . THR A 1 80 ? 20.499 18.594 -25.777 1.00 44.03 80 THR A N 1
ATOM 625 C CA . THR A 1 80 ? 19.634 19.555 -25.069 1.00 44.03 80 THR A CA 1
ATOM 626 C C . THR A 1 80 ? 18.604 20.258 -25.962 1.00 44.03 80 THR A C 1
ATOM 628 O O . THR A 1 80 ? 17.932 21.170 -25.491 1.00 44.03 80 THR A O 1
ATOM 631 N N . GLN A 1 81 ? 18.451 19.866 -27.235 1.00 51.94 81 GLN A N 1
ATOM 632 C CA . GLN A 1 81 ? 17.397 20.431 -28.089 1.00 51.94 81 GLN A CA 1
ATOM 633 C C . GLN A 1 81 ? 16.006 19.939 -27.634 1.00 51.94 81 GLN A C 1
ATOM 635 O O . GLN A 1 81 ? 15.798 18.720 -27.555 1.00 51.94 81 GLN A O 1
ATOM 640 N N . PRO A 1 82 ? 15.040 20.842 -27.365 1.00 54.53 82 PRO A N 1
ATOM 641 C CA . PRO A 1 82 ? 13.689 20.452 -26.974 1.00 54.53 82 PRO A CA 1
ATOM 642 C C . PRO A 1 82 ? 13.046 19.608 -28.085 1.00 54.53 82 PRO A C 1
ATOM 644 O O . PRO A 1 82 ? 13.026 19.998 -29.250 1.00 54.53 82 PRO A O 1
ATOM 647 N N . GLY A 1 83 ? 12.560 18.416 -27.729 1.00 66.31 83 GLY A N 1
ATOM 648 C CA . GLY A 1 83 ? 11.924 17.480 -28.666 1.00 66.31 83 GLY A CA 1
ATOM 649 C C . GLY A 1 83 ? 12.846 16.426 -29.301 1.00 66.31 83 GLY A C 1
ATOM 650 O O . GLY A 1 83 ? 12.340 15.512 -29.952 1.00 66.31 83 GLY A O 1
ATOM 651 N N . TYR A 1 84 ? 14.167 16.458 -29.067 1.00 73.75 84 TYR A N 1
ATOM 652 C CA . TYR A 1 84 ? 15.090 15.424 -29.576 1.00 73.75 84 TYR A CA 1
ATOM 653 C C . TYR A 1 84 ? 14.699 14.011 -29.109 1.00 73.75 84 TYR A C 1
ATOM 655 O O . TYR A 1 84 ? 14.674 13.064 -29.894 1.00 73.75 84 TYR A O 1
ATOM 663 N N . TYR A 1 85 ? 14.310 13.867 -27.840 1.00 75.62 85 TYR A N 1
ATOM 664 C CA . TYR A 1 85 ? 13.889 12.573 -27.306 1.00 75.62 85 TYR A CA 1
ATOM 665 C C . TYR A 1 85 ? 12.574 12.069 -27.923 1.00 75.62 85 TYR A C 1
ATOM 667 O O . TYR A 1 85 ? 12.433 10.878 -28.188 1.00 75.62 85 TYR A O 1
ATOM 675 N N . GLN A 1 86 ? 11.623 12.961 -28.220 1.00 79.19 86 GLN A N 1
ATOM 676 C CA . GLN A 1 86 ? 10.374 12.590 -28.899 1.00 79.19 86 GLN A CA 1
ATOM 677 C C . GLN A 1 86 ? 10.644 12.100 -30.332 1.00 79.19 86 GLN A C 1
ATOM 679 O O . GLN A 1 86 ? 10.036 11.129 -30.791 1.00 79.19 86 GLN A O 1
ATOM 684 N N . GLN A 1 87 ? 11.610 12.714 -31.023 1.00 82.94 87 GLN A N 1
ATOM 685 C CA . GLN A 1 87 ? 12.090 12.234 -32.322 1.00 82.94 87 GLN A CA 1
ATOM 686 C C . GLN A 1 87 ? 12.743 10.849 -32.212 1.00 82.94 87 GLN A C 1
ATOM 688 O O . GLN A 1 87 ? 12.405 9.959 -32.988 1.00 82.94 87 GLN A O 1
ATOM 693 N N . LEU A 1 88 ? 13.610 10.619 -31.219 1.00 84.81 88 LEU A N 1
ATOM 694 C CA . LEU A 1 88 ? 14.187 9.291 -30.969 1.00 84.81 88 LEU A CA 1
ATOM 695 C C . LEU A 1 88 ? 13.110 8.239 -30.686 1.00 84.81 88 LEU A C 1
ATOM 697 O O . LEU A 1 88 ? 13.160 7.138 -31.234 1.00 84.81 88 LEU A O 1
ATOM 701 N N . LEU A 1 89 ? 12.122 8.582 -29.858 1.00 85.62 89 LEU A N 1
ATOM 702 C CA . LEU A 1 89 ? 11.035 7.686 -29.486 1.00 85.62 89 LEU A CA 1
ATOM 703 C C . LEU A 1 89 ? 10.178 7.307 -30.698 1.00 85.62 89 LEU A C 1
ATOM 705 O O . LEU A 1 89 ? 9.908 6.126 -30.908 1.00 85.62 89 LEU A O 1
ATOM 709 N N . SER A 1 90 ? 9.789 8.288 -31.518 1.00 87.25 90 SER A N 1
ATOM 710 C CA . SER A 1 90 ? 9.016 8.045 -32.744 1.00 87.25 90 SER A CA 1
ATOM 711 C C . SER A 1 90 ? 9.784 7.192 -33.759 1.00 87.25 90 SER A C 1
ATOM 713 O O . SER A 1 90 ? 9.227 6.230 -34.292 1.00 87.25 90 SER A O 1
ATOM 715 N N . LEU A 1 91 ? 11.079 7.463 -33.966 1.00 88.69 91 LEU A N 1
ATOM 716 C CA . LEU A 1 91 ? 11.945 6.647 -34.822 1.00 88.69 91 LEU A CA 1
ATOM 717 C C . LEU A 1 91 ? 12.050 5.212 -34.305 1.00 88.69 91 LEU A C 1
ATOM 719 O O . LEU A 1 91 ? 11.864 4.258 -35.061 1.00 88.69 91 LEU A O 1
ATOM 723 N N . ARG A 1 92 ? 12.312 5.039 -33.007 1.00 90.12 92 ARG A N 1
ATOM 724 C CA . ARG A 1 92 ? 12.484 3.712 -32.419 1.00 90.12 92 ARG A CA 1
ATOM 725 C C . ARG A 1 92 ? 11.188 2.902 -32.400 1.00 90.12 92 ARG A C 1
ATOM 727 O O . ARG A 1 92 ? 11.236 1.689 -32.625 1.00 90.12 92 ARG A O 1
ATOM 734 N N . ARG A 1 93 ? 10.044 3.557 -32.185 1.00 89.50 93 ARG A N 1
ATOM 735 C CA . ARG A 1 93 ? 8.714 2.952 -32.339 1.00 89.50 93 ARG A CA 1
ATOM 736 C C . ARG A 1 93 ? 8.513 2.468 -33.773 1.00 89.50 93 ARG A C 1
ATOM 738 O O . ARG A 1 93 ? 8.154 1.313 -33.975 1.00 89.50 93 ARG A O 1
ATOM 745 N N . ARG A 1 94 ? 8.837 3.296 -34.772 1.00 88.19 94 ARG A N 1
ATOM 746 C CA . ARG A 1 94 ? 8.726 2.904 -36.184 1.00 88.19 94 ARG A CA 1
ATOM 747 C C . ARG A 1 94 ? 9.606 1.699 -36.529 1.00 88.19 94 ARG A C 1
ATOM 749 O O . ARG A 1 94 ? 9.180 0.821 -37.272 1.00 88.19 94 ARG A O 1
ATOM 756 N N . LEU A 1 95 ? 10.811 1.616 -35.964 1.00 88.38 95 LEU A N 1
ATOM 757 C CA . LEU A 1 95 ? 11.680 0.439 -36.106 1.00 88.38 95 LEU A CA 1
ATOM 758 C C . LEU A 1 95 ? 11.073 -0.824 -35.465 1.00 88.38 95 LEU A C 1
ATOM 760 O O . LEU A 1 95 ? 11.223 -1.919 -36.008 1.00 88.38 95 LEU A O 1
ATOM 764 N N . ALA A 1 96 ? 10.361 -0.693 -34.341 1.00 87.19 96 ALA A N 1
ATOM 765 C CA . ALA A 1 96 ? 9.637 -1.813 -33.736 1.00 87.19 96 ALA A CA 1
ATOM 766 C C . ALA A 1 96 ? 8.527 -2.327 -34.675 1.00 87.19 96 ALA A C 1
ATOM 768 O O . ALA A 1 96 ? 8.426 -3.532 -34.908 1.00 87.19 96 ALA A O 1
ATOM 769 N N . GLU A 1 97 ? 7.761 -1.415 -35.280 1.00 85.56 97 GLU A N 1
ATOM 770 C CA . GLU A 1 97 ? 6.705 -1.744 -36.249 1.00 85.56 97 GLU A CA 1
ATOM 771 C C . GLU A 1 97 ? 7.272 -2.470 -37.483 1.00 85.56 97 GLU A C 1
ATOM 773 O O . GLU A 1 97 ? 6.755 -3.513 -37.885 1.00 85.56 97 GLU A O 1
ATOM 778 N N . LEU A 1 98 ? 8.383 -1.978 -38.047 1.00 84.69 98 LEU A N 1
ATOM 779 C CA . LEU A 1 98 ? 9.041 -2.583 -39.217 1.00 84.69 98 LEU A CA 1
ATOM 780 C C . LEU A 1 98 ? 9.585 -3.994 -38.949 1.00 84.69 98 LEU A C 1
ATOM 782 O O . LEU A 1 98 ? 9.622 -4.820 -39.860 1.00 84.69 98 LEU A O 1
ATOM 786 N N . THR A 1 99 ? 9.965 -4.277 -37.701 1.00 84.69 99 THR A N 1
ATOM 787 C CA . THR A 1 99 ? 10.452 -5.595 -37.252 1.00 84.69 99 THR A CA 1
ATOM 788 C C . THR A 1 99 ? 9.328 -6.507 -36.737 1.00 84.69 99 THR A C 1
ATOM 790 O O . THR A 1 99 ? 9.571 -7.461 -35.984 1.00 84.69 99 THR A O 1
ATOM 793 N N . GLY A 1 100 ? 8.084 -6.208 -37.129 1.00 75.38 100 GLY A N 1
ATOM 794 C CA . GLY A 1 100 ? 6.904 -7.036 -36.891 1.00 75.38 100 GLY A CA 1
ATOM 795 C C . GLY A 1 100 ? 6.274 -6.874 -35.507 1.00 75.38 100 GLY A C 1
ATOM 796 O O . GLY A 1 100 ? 5.417 -7.675 -35.135 1.00 75.38 100 GLY A O 1
ATOM 797 N N . HIS A 1 101 ? 6.672 -5.867 -34.721 1.00 81.06 101 HIS A N 1
ATOM 798 C CA . HIS A 1 101 ? 6.005 -5.527 -33.465 1.00 81.06 101 HIS A CA 1
ATOM 799 C C . HIS A 1 101 ? 5.008 -4.391 -33.683 1.00 81.06 101 HIS A C 1
ATOM 801 O O . HIS A 1 101 ? 5.255 -3.241 -33.331 1.00 81.06 101 HIS A O 1
ATOM 807 N N . VAL A 1 102 ? 3.867 -4.741 -34.268 1.00 72.25 102 VAL A N 1
ATOM 808 C CA . VAL A 1 102 ? 2.772 -3.803 -34.516 1.00 72.25 102 VAL A CA 1
ATOM 809 C C . VAL A 1 102 ? 1.771 -3.868 -33.352 1.00 72.25 102 VAL A C 1
ATOM 811 O O . VAL A 1 102 ? 1.487 -4.972 -32.864 1.00 72.25 102 VAL A O 1
ATOM 814 N N . PRO A 1 103 ? 1.246 -2.730 -32.857 1.00 63.31 103 PRO A N 1
ATOM 815 C CA . PRO A 1 103 ? 0.139 -2.739 -31.909 1.00 63.31 103 PRO A CA 1
ATOM 816 C C . PRO A 1 103 ? -1.068 -3.487 -32.490 1.00 63.31 103 PRO A C 1
ATOM 818 O O . PRO A 1 103 ? -1.351 -3.417 -33.681 1.00 63.31 103 PRO A O 1
ATOM 821 N N . ARG A 1 104 ? -1.807 -4.195 -31.628 1.00 54.50 104 ARG A N 1
ATOM 822 C CA . ARG A 1 104 ? -2.878 -5.155 -31.977 1.00 54.50 104 ARG A CA 1
ATOM 823 C C . ARG A 1 104 ? -4.005 -4.600 -32.877 1.00 54.50 104 ARG A C 1
ATOM 825 O O . ARG A 1 104 ? -4.801 -5.384 -33.379 1.00 54.50 104 ARG A O 1
ATOM 832 N N . PHE A 1 105 ? -4.073 -3.281 -33.053 1.00 50.47 105 PHE A N 1
ATOM 833 C CA . PHE A 1 105 ? -5.080 -2.552 -33.831 1.00 50.47 105 PHE A CA 1
ATOM 834 C C . PHE A 1 105 ? -4.777 -2.451 -35.324 1.00 50.47 105 PHE A C 1
ATOM 836 O O . PHE A 1 105 ? -5.707 -2.327 -36.113 1.00 50.47 105 PHE A O 1
ATOM 843 N N . ASP A 1 106 ? -3.506 -2.552 -35.706 1.00 52.66 106 ASP A N 1
ATOM 844 C CA . ASP A 1 106 ? -3.083 -2.483 -37.098 1.00 52.66 106 ASP A CA 1
ATOM 845 C C . ASP A 1 106 ? -2.585 -3.873 -37.491 1.00 52.66 106 ASP A C 1
ATOM 847 O O . ASP A 1 106 ? -1.426 -4.233 -37.285 1.00 52.66 106 ASP A O 1
ATOM 851 N N . ALA A 1 107 ? -3.481 -4.715 -38.009 1.00 47.06 107 ALA A N 1
ATOM 852 C CA . ALA A 1 107 ? -3.033 -5.935 -38.667 1.00 47.06 107 ALA A CA 1
ATOM 853 C C . ALA A 1 107 ? -2.105 -5.518 -39.825 1.00 47.06 107 ALA A C 1
ATOM 855 O O . ALA A 1 107 ? -2.516 -4.689 -40.643 1.00 47.06 107 ALA A O 1
ATOM 856 N N . PRO A 1 108 ? -0.864 -6.031 -39.907 1.00 49.28 108 PRO A N 1
ATOM 857 C CA . PRO A 1 108 ? 0.024 -5.654 -40.991 1.00 49.28 108 PRO A CA 1
ATOM 858 C C . PRO A 1 108 ? -0.630 -6.048 -42.314 1.00 49.28 108 PRO A C 1
ATOM 860 O O . PRO A 1 108 ? -1.048 -7.193 -42.497 1.00 49.28 108 PRO A O 1
ATOM 863 N N . THR A 1 109 ? -0.709 -5.105 -43.249 1.00 50.19 109 THR A N 1
ATOM 864 C CA . THR A 1 109 ? -0.978 -5.417 -44.652 1.00 50.19 109 THR A CA 1
ATOM 865 C C . THR A 1 109 ? 0.066 -6.440 -45.094 1.00 50.19 109 THR A C 1
ATOM 867 O O . THR A 1 109 ? 1.265 -6.220 -44.873 1.00 50.19 109 THR A O 1
ATOM 870 N N . GLU A 1 110 ? -0.382 -7.568 -45.657 1.00 42.91 110 GLU A N 1
ATOM 871 C CA . GLU A 1 110 ? 0.490 -8.663 -46.096 1.00 42.91 110 GLU A CA 1
ATOM 872 C C . GLU A 1 110 ? 1.678 -8.110 -46.905 1.00 42.91 110 GLU A C 1
ATOM 874 O O . GLU A 1 110 ? 1.497 -7.469 -47.939 1.00 42.91 110 GLU A O 1
ATOM 879 N N . GLY A 1 111 ? 2.901 -8.322 -46.402 1.00 53.75 111 GLY A N 1
ATOM 880 C CA . GLY A 1 111 ? 4.150 -7.935 -47.073 1.00 53.75 111 GLY A CA 1
ATOM 881 C C . GLY A 1 111 ? 4.824 -6.628 -46.623 1.00 53.75 111 GLY A C 1
ATOM 882 O O . GLY A 1 111 ? 5.827 -6.259 -47.225 1.00 53.75 111 GLY A O 1
ATOM 883 N N . SER A 1 112 ? 4.333 -5.930 -45.590 1.00 56.56 112 SER A N 1
ATOM 884 C CA . SER A 1 112 ? 4.897 -4.629 -45.161 1.00 56.56 112 SER A CA 1
ATOM 885 C C . SER A 1 112 ? 5.991 -4.678 -44.075 1.00 56.56 112 SER A C 1
ATOM 887 O O . SER A 1 112 ? 6.703 -3.688 -43.901 1.00 56.56 112 SER A O 1
ATOM 889 N N . CYS A 1 113 ? 6.164 -5.797 -43.359 1.00 62.50 113 CYS A N 1
ATOM 890 C CA . CYS A 1 113 ? 7.121 -5.919 -42.248 1.00 62.50 113 CYS A CA 1
ATOM 891 C C . CYS A 1 113 ? 7.856 -7.270 -42.231 1.00 62.50 113 CYS A C 1
ATOM 893 O O . CYS A 1 113 ? 7.272 -8.306 -42.557 1.00 62.50 113 CYS A O 1
ATOM 895 N N . GLU A 1 114 ? 9.113 -7.280 -41.776 1.00 69.12 114 GLU A N 1
ATOM 896 C CA . GLU A 1 114 ? 9.845 -8.520 -41.493 1.00 69.12 114 GLU A CA 1
ATOM 897 C C . GLU A 1 114 ? 9.597 -8.946 -40.044 1.00 69.12 114 GLU A C 1
ATOM 899 O O . GLU A 1 114 ? 9.894 -8.210 -39.106 1.00 69.12 114 GLU A O 1
ATOM 904 N N . ILE A 1 115 ? 9.058 -10.149 -39.838 1.00 76.75 115 ILE A N 1
ATOM 905 C CA . ILE A 1 115 ? 8.749 -10.651 -38.495 1.00 76.75 115 ILE A CA 1
ATOM 906 C C . ILE A 1 115 ? 10.032 -11.178 -37.855 1.00 76.75 115 ILE A C 1
ATOM 908 O O . ILE A 1 115 ? 10.484 -12.285 -38.146 1.00 76.75 115 ILE A O 1
ATOM 912 N N . TRP A 1 116 ? 10.613 -10.387 -36.958 1.00 79.75 116 TRP A N 1
ATOM 913 C CA . TRP A 1 116 ? 11.766 -10.818 -36.177 1.00 79.75 116 TRP A CA 1
ATOM 914 C C . TRP A 1 116 ? 11.309 -11.673 -34.996 1.00 79.75 116 TRP A C 1
ATOM 916 O O . TRP A 1 116 ? 10.374 -11.310 -34.275 1.00 79.75 116 TRP A O 1
ATOM 926 N N . ALA A 1 117 ? 11.996 -12.794 -34.758 1.00 74.00 117 ALA A N 1
ATOM 927 C CA . ALA A 1 117 ? 11.768 -13.593 -33.558 1.00 74.00 117 ALA A CA 1
ATOM 928 C C . ALA A 1 117 ? 12.021 -12.756 -32.293 1.00 74.00 117 ALA A C 1
ATOM 930 O O . ALA A 1 117 ? 12.930 -11.925 -32.250 1.00 74.00 117 ALA A O 1
ATOM 931 N N . HIS A 1 118 ? 11.238 -12.995 -31.238 1.00 68.06 118 HIS A N 1
ATOM 932 C CA . HIS A 1 118 ? 11.309 -12.218 -29.994 1.00 68.06 118 HIS A CA 1
ATOM 933 C C . HIS A 1 118 ? 12.684 -12.267 -29.320 1.00 68.06 118 HIS A C 1
ATOM 935 O O . HIS A 1 118 ? 13.013 -11.350 -28.579 1.00 68.06 118 HIS A O 1
ATOM 941 N N . SER A 1 119 ? 13.489 -13.297 -29.593 1.00 72.75 119 SER A N 1
ATOM 942 C CA . SER A 1 119 ? 14.855 -13.442 -29.082 1.00 72.75 119 SER A CA 1
ATOM 943 C C . SER A 1 119 ? 15.862 -12.468 -29.698 1.00 72.75 119 SER A C 1
ATOM 945 O O . SER A 1 119 ? 16.930 -12.292 -29.128 1.00 72.75 119 SER A O 1
ATOM 947 N N . TYR A 1 120 ? 15.555 -11.856 -30.847 1.00 77.94 120 TYR A N 1
ATOM 948 C CA . TYR A 1 120 ? 16.458 -10.906 -31.509 1.00 77.94 120 TYR A CA 1
ATOM 949 C C . TYR A 1 120 ? 16.357 -9.482 -30.954 1.00 77.94 120 TYR A C 1
ATOM 951 O O . TYR A 1 120 ? 17.228 -8.668 -31.227 1.00 77.94 120 TYR A O 1
ATOM 959 N N . VAL A 1 121 ? 15.310 -9.167 -30.184 1.00 84.44 121 VAL A N 1
ATOM 960 C CA . VAL A 1 121 ? 15.126 -7.844 -29.574 1.00 84.44 121 VAL A CA 1
ATOM 961 C C . VAL A 1 121 ? 14.970 -8.016 -28.071 1.00 84.44 121 VAL A C 1
ATOM 963 O O . VAL A 1 121 ? 13.893 -8.374 -27.587 1.00 84.44 121 VAL A O 1
ATOM 966 N N . ASN A 1 122 ? 16.037 -7.722 -27.327 1.00 86.25 122 ASN A N 1
ATOM 967 C CA . ASN A 1 122 ? 16.145 -8.031 -25.897 1.00 86.25 122 ASN A CA 1
ATOM 968 C C . ASN A 1 122 ? 14.976 -7.478 -25.064 1.00 86.25 122 ASN A C 1
ATOM 970 O O . ASN A 1 122 ? 14.469 -8.144 -24.162 1.00 86.25 122 ASN A O 1
ATOM 974 N N . VAL A 1 123 ? 14.512 -6.266 -25.376 1.00 90.62 123 VAL A N 1
ATOM 975 C CA . VAL A 1 123 ? 13.498 -5.559 -24.576 1.00 90.62 123 VAL A CA 1
ATOM 976 C C . VAL A 1 123 ? 12.049 -5.923 -24.938 1.00 90.62 123 VAL A C 1
ATOM 978 O O . VAL A 1 123 ? 11.132 -5.649 -24.162 1.00 90.62 123 VAL A O 1
ATOM 981 N N . ARG A 1 124 ? 11.814 -6.579 -26.085 1.00 90.75 124 ARG A N 1
ATOM 982 C CA . ARG A 1 124 ? 10.471 -6.823 -26.650 1.00 90.75 124 ARG A CA 1
ATOM 983 C C . ARG A 1 124 ? 9.585 -7.678 -25.752 1.00 90.75 124 ARG A C 1
ATOM 985 O O . ARG A 1 124 ? 8.402 -7.383 -25.593 1.00 90.75 124 ARG A O 1
ATOM 992 N N . GLY A 1 125 ? 10.147 -8.738 -25.170 1.00 90.88 125 GLY A N 1
ATOM 993 C CA . GLY A 1 125 ? 9.415 -9.624 -24.262 1.00 90.88 125 GLY A CA 1
ATOM 994 C C . GLY A 1 125 ? 8.898 -8.870 -23.036 1.00 90.88 125 GLY A C 1
ATOM 995 O O . GLY A 1 125 ? 7.701 -8.888 -22.756 1.00 90.88 125 GLY A O 1
ATOM 996 N N . LYS A 1 126 ? 9.784 -8.122 -22.367 1.00 92.50 126 LYS A N 1
ATOM 997 C CA . LYS A 1 126 ? 9.435 -7.326 -21.182 1.00 92.50 126 LYS A CA 1
ATOM 998 C C . LYS A 1 126 ? 8.478 -6.180 -21.510 1.00 92.50 126 LYS A C 1
ATOM 1000 O O . LYS A 1 126 ? 7.567 -5.935 -20.730 1.00 92.50 126 LYS A O 1
ATOM 1005 N N . ALA A 1 127 ? 8.603 -5.546 -22.677 1.00 92.75 127 ALA A N 1
ATOM 1006 C CA . ALA A 1 127 ? 7.654 -4.527 -23.124 1.00 92.75 127 ALA A CA 1
ATOM 1007 C C . ALA A 1 127 ? 6.217 -5.064 -23.234 1.00 92.75 127 ALA A C 1
ATOM 1009 O O . ALA A 1 127 ? 5.275 -4.429 -22.759 1.00 92.75 127 ALA A O 1
ATOM 1010 N N . LYS A 1 128 ? 6.047 -6.266 -23.804 1.00 91.81 128 LYS A N 1
ATOM 1011 C CA . LYS A 1 128 ? 4.741 -6.940 -23.878 1.00 91.81 128 LYS A CA 1
ATOM 1012 C C . LYS A 1 128 ? 4.210 -7.310 -22.493 1.00 91.81 128 LYS A C 1
ATOM 1014 O O . LYS A 1 128 ? 3.027 -7.106 -22.242 1.00 91.81 128 LYS A O 1
ATOM 1019 N N . SER A 1 129 ? 5.073 -7.791 -21.595 1.00 94.56 129 SER A N 1
ATOM 1020 C CA . SER A 1 129 ? 4.709 -8.064 -20.199 1.00 94.56 129 SER A CA 1
ATOM 1021 C C . SER A 1 129 ? 4.219 -6.813 -19.467 1.00 94.56 129 SER A C 1
ATOM 1023 O O . SER A 1 129 ? 3.159 -6.854 -18.853 1.00 94.56 129 SER A O 1
ATOM 1025 N N . VAL A 1 130 ? 4.936 -5.685 -19.565 1.00 95.19 130 VAL A N 1
ATOM 1026 C CA . VAL A 1 130 ? 4.524 -4.417 -18.933 1.00 95.19 130 VAL A CA 1
ATOM 1027 C C . VAL A 1 130 ? 3.171 -3.953 -19.475 1.00 95.19 130 VAL A C 1
ATOM 1029 O O . VAL A 1 130 ? 2.285 -3.613 -18.693 1.00 95.19 130 VAL A O 1
ATOM 1032 N N . ALA A 1 131 ? 2.979 -3.999 -20.798 1.00 93.38 131 ALA A N 1
ATOM 1033 C CA . ALA A 1 131 ? 1.705 -3.644 -21.418 1.00 93.38 131 ALA A CA 1
ATOM 1034 C C . ALA A 1 131 ? 0.554 -4.529 -20.912 1.00 93.38 131 ALA A C 1
ATOM 1036 O O . ALA A 1 131 ? -0.494 -4.018 -20.519 1.00 93.38 131 ALA A O 1
ATOM 1037 N N . ALA A 1 132 ? 0.764 -5.848 -20.882 1.00 92.94 132 ALA A N 1
ATOM 1038 C CA . ALA A 1 132 ? -0.224 -6.815 -20.417 1.00 92.94 132 ALA A CA 1
ATOM 1039 C C . ALA A 1 132 ? -0.582 -6.616 -18.937 1.00 92.94 132 ALA A C 1
ATOM 1041 O O . ALA A 1 132 ? -1.761 -6.673 -18.600 1.00 92.94 132 ALA A O 1
ATOM 1042 N N . ALA A 1 133 ? 0.402 -6.326 -18.079 1.00 95.75 133 ALA A N 1
ATOM 1043 C CA . ALA A 1 133 ? 0.184 -6.073 -16.656 1.00 95.75 133 ALA A CA 1
ATOM 1044 C C . ALA A 1 133 ? -0.733 -4.860 -16.425 1.00 95.75 133 ALA A C 1
ATOM 1046 O O . ALA A 1 133 ? -1.706 -4.951 -15.680 1.00 95.75 133 ALA A O 1
ATOM 1047 N N . ILE A 1 134 ? -0.470 -3.739 -17.109 1.00 94.44 134 ILE A N 1
ATOM 1048 C CA . ILE A 1 134 ? -1.302 -2.530 -16.995 1.00 94.44 134 ILE A CA 1
ATOM 1049 C C . ILE A 1 134 ? -2.711 -2.773 -17.545 1.00 94.44 134 ILE A C 1
ATOM 1051 O O . ILE A 1 134 ? -3.687 -2.381 -16.911 1.00 94.44 134 ILE A O 1
ATOM 1055 N N . CYS A 1 135 ? -2.840 -3.468 -18.679 1.00 92.00 135 CYS A N 1
ATOM 1056 C CA . CYS A 1 135 ? -4.151 -3.798 -19.248 1.00 92.00 135 CYS A CA 1
ATOM 1057 C C . CYS A 1 135 ? -4.965 -4.723 -18.328 1.00 92.00 135 CYS A C 1
ATOM 1059 O O . CYS A 1 135 ? -6.161 -4.509 -18.142 1.00 92.00 135 CYS A O 1
ATOM 1061 N N . ALA A 1 136 ? -4.321 -5.732 -17.733 1.00 91.62 136 ALA A N 1
ATOM 1062 C CA . ALA A 1 136 ? -4.961 -6.654 -16.799 1.00 91.62 136 ALA A CA 1
ATOM 1063 C C . ALA A 1 136 ? -5.417 -5.941 -15.519 1.00 91.62 136 ALA A C 1
ATOM 1065 O O . ALA A 1 136 ? -6.525 -6.187 -15.046 1.00 91.62 136 ALA A O 1
ATOM 1066 N N . ALA A 1 137 ? -4.598 -5.026 -14.991 1.00 91.50 137 ALA A N 1
ATOM 1067 C CA . ALA A 1 137 ? -4.981 -4.194 -13.858 1.00 91.50 137 ALA A CA 1
ATOM 1068 C C . ALA A 1 137 ? -6.167 -3.279 -14.201 1.00 91.50 137 ALA A C 1
ATOM 1070 O O . ALA A 1 137 ? -7.144 -3.243 -13.457 1.00 91.50 137 ALA A O 1
ATOM 1071 N N . ALA A 1 138 ? -6.126 -2.593 -15.347 1.00 89.38 138 ALA A N 1
ATOM 1072 C CA . ALA A 1 138 ? -7.196 -1.701 -15.790 1.00 89.38 138 ALA A CA 1
ATOM 1073 C C . ALA A 1 138 ? -8.545 -2.421 -15.980 1.00 89.38 138 ALA A C 1
ATOM 1075 O O . ALA A 1 138 ? -9.589 -1.860 -15.660 1.00 89.38 138 ALA A O 1
ATOM 1076 N N . GLU A 1 139 ? -8.548 -3.674 -16.448 1.00 88.88 139 GLU A N 1
ATOM 1077 C CA . GLU A 1 139 ? -9.788 -4.451 -16.613 1.00 88.88 139 GLU A CA 1
ATOM 1078 C C . GLU A 1 139 ? -10.477 -4.786 -15.281 1.00 88.88 139 GLU A C 1
ATOM 1080 O O . GLU A 1 139 ? -11.694 -4.969 -15.256 1.00 88.88 139 GLU A O 1
ATOM 1085 N N . ILE A 1 140 ? -9.715 -4.878 -14.188 1.00 87.19 140 ILE A N 1
ATOM 1086 C CA . ILE A 1 140 ? -10.255 -5.150 -12.851 1.00 87.19 140 ILE A CA 1
ATOM 1087 C C . ILE A 1 140 ? -10.649 -3.843 -12.156 1.00 87.19 140 ILE A C 1
ATOM 1089 O O . ILE A 1 140 ? -11.734 -3.773 -11.594 1.00 87.19 140 ILE A O 1
ATOM 1093 N N . LEU A 1 141 ? -9.792 -2.819 -12.225 1.00 84.94 141 LEU A N 1
ATOM 1094 C CA . LEU A 1 141 ? -9.941 -1.570 -11.465 1.00 84.94 141 LEU A CA 1
ATOM 1095 C C . LEU A 1 141 ? -10.990 -0.604 -12.037 1.00 84.94 141 LEU A C 1
ATOM 1097 O O . LEU A 1 141 ? -11.436 0.296 -11.329 1.00 84.94 141 LEU A O 1
ATOM 1101 N N . ILE A 1 142 ? -11.349 -0.742 -13.319 1.00 83.25 142 ILE A N 1
ATOM 1102 C CA . ILE A 1 142 ? -12.311 0.140 -13.991 1.00 83.25 142 ILE A CA 1
ATOM 1103 C C . ILE A 1 142 ? -13.658 -0.573 -14.104 1.00 83.25 142 ILE A C 1
ATOM 1105 O O . ILE A 1 142 ? -13.780 -1.602 -14.779 1.00 83.25 142 ILE A O 1
ATOM 1109 N N . HIS A 1 143 ? -14.696 -0.007 -13.482 1.00 77.12 143 HIS A N 1
ATOM 1110 C CA . HIS A 1 143 ? -16.024 -0.616 -13.477 1.00 77.12 143 HIS A CA 1
ATOM 1111 C C . HIS A 1 143 ? -16.609 -0.772 -14.891 1.00 77.12 143 HIS A C 1
ATOM 1113 O O . HIS A 1 143 ? -16.478 0.086 -15.765 1.00 77.12 143 HIS A O 1
ATOM 1119 N N . LYS A 1 144 ? -17.312 -1.889 -15.112 1.00 71.94 144 LYS A N 1
ATOM 1120 C CA . LYS A 1 144 ? -17.859 -2.277 -16.425 1.00 71.94 144 LYS A CA 1
ATOM 1121 C C . LYS A 1 144 ? -19.093 -1.479 -16.854 1.00 71.94 144 LYS A C 1
ATOM 1123 O O . LYS A 1 144 ? -19.451 -1.522 -18.027 1.00 71.94 144 LYS A O 1
ATOM 1128 N N . ASP A 1 145 ? -19.706 -0.746 -15.931 1.00 64.75 145 ASP A N 1
ATOM 1129 C CA . ASP A 1 145 ? -21.031 -0.144 -16.110 1.00 64.75 145 ASP A CA 1
ATOM 1130 C C . ASP A 1 145 ? -20.996 1.265 -16.736 1.00 64.75 145 ASP A C 1
ATOM 1132 O O . ASP A 1 145 ? -22.038 1.899 -16.899 1.00 64.75 145 ASP A O 1
ATOM 1136 N N . GLN A 1 146 ? -19.812 1.773 -17.102 1.00 64.06 146 GLN A N 1
ATOM 1137 C CA . GLN A 1 146 ? -19.616 3.128 -17.631 1.00 64.06 146 GLN A CA 1
ATOM 1138 C C . GLN A 1 146 ? -19.104 3.133 -19.083 1.00 64.06 146 GLN A C 1
ATOM 1140 O O . GLN A 1 146 ? -18.457 2.177 -19.525 1.00 64.06 146 GLN A O 1
ATOM 1145 N N . PRO A 1 147 ? -19.391 4.196 -19.863 1.00 60.84 147 PRO A N 1
ATOM 1146 C CA . PRO A 1 147 ? -18.828 4.352 -21.199 1.00 60.84 147 PRO A CA 1
ATOM 1147 C C . PRO A 1 147 ? -17.297 4.393 -21.117 1.00 60.84 147 PRO A C 1
ATOM 1149 O O . PRO A 1 147 ? -16.727 5.299 -20.527 1.00 60.84 147 PRO A O 1
ATOM 1152 N N . ARG A 1 148 ? -16.634 3.402 -21.717 1.00 70.81 148 ARG A N 1
ATOM 1153 C CA . ARG A 1 148 ? -15.170 3.312 -21.754 1.00 70.81 148 ARG A CA 1
ATOM 1154 C C . ARG A 1 148 ? -14.639 4.309 -22.794 1.00 70.81 148 ARG A C 1
ATOM 1156 O O . ARG A 1 148 ? -14.963 4.181 -23.974 1.00 70.81 148 ARG A O 1
ATOM 1163 N N . HIS A 1 149 ? -13.890 5.316 -22.352 1.00 80.31 149 HIS A N 1
ATOM 1164 C CA . HIS A 1 149 ? -13.134 6.241 -23.207 1.00 80.31 149 HIS A CA 1
ATOM 1165 C C . HIS A 1 149 ? -11.645 5.904 -23.124 1.00 80.31 149 HIS A C 1
ATOM 1167 O O . HIS A 1 149 ? -11.214 5.246 -22.176 1.00 80.31 149 HIS A O 1
ATOM 1173 N N . ASP A 1 150 ? -10.866 6.384 -24.088 1.00 87.56 150 ASP A N 1
ATOM 1174 C CA . ASP A 1 150 ? -9.410 6.292 -24.030 1.00 87.56 150 ASP A CA 1
ATOM 1175 C C . ASP A 1 150 ? -8.867 7.096 -22.839 1.00 87.56 150 ASP A C 1
ATOM 1177 O O . ASP A 1 150 ? -9.288 8.230 -22.600 1.00 87.56 150 ASP A O 1
ATOM 1181 N N . ILE A 1 151 ? -7.925 6.505 -22.102 1.00 86.50 151 ILE A N 1
ATOM 1182 C CA . ILE A 1 151 ? -7.281 7.131 -20.941 1.00 86.50 151 ILE A CA 1
ATOM 1183 C C . ILE A 1 151 ? -5.856 7.525 -21.329 1.00 86.50 151 ILE A C 1
ATOM 1185 O O . ILE A 1 151 ? -5.086 6.704 -21.837 1.00 86.50 151 ILE A O 1
ATOM 1189 N N . PHE A 1 152 ? -5.494 8.779 -21.071 1.00 88.81 152 PHE A N 1
ATOM 1190 C CA . PHE A 1 152 ? -4.151 9.295 -21.317 1.00 88.81 152 PHE A CA 1
ATOM 1191 C C . PHE A 1 152 ? -3.278 9.069 -20.082 1.00 88.81 152 PHE A C 1
ATOM 1193 O O . PHE A 1 152 ? -3.578 9.550 -18.997 1.00 88.81 152 PHE A O 1
ATOM 1200 N N . LEU A 1 153 ? -2.194 8.317 -20.253 1.00 90.12 153 LEU A N 1
ATOM 1201 C CA . LEU A 1 153 ? -1.219 8.024 -19.210 1.00 90.12 153 LEU A CA 1
ATOM 1202 C C . LEU A 1 153 ? -0.010 8.939 -19.402 1.00 90.12 153 LEU A C 1
ATOM 1204 O O . LEU A 1 153 ? 0.648 8.873 -20.445 1.00 90.12 153 LEU A O 1
ATOM 1208 N N . SER A 1 154 ? 0.300 9.765 -18.403 1.00 85.00 154 SER A N 1
ATOM 1209 C CA . SER A 1 154 ? 1.524 10.574 -18.388 1.00 85.00 154 SER A CA 1
ATOM 1210 C C . SER A 1 154 ? 2.653 9.819 -17.688 1.00 85.00 154 SER A C 1
ATOM 1212 O O . SER A 1 154 ? 2.502 9.404 -16.539 1.00 85.00 154 SER A O 1
ATOM 1214 N N . ILE A 1 155 ? 3.784 9.614 -18.369 1.00 81.12 155 ILE A N 1
ATOM 1215 C CA . ILE A 1 155 ? 4.991 9.053 -17.751 1.00 81.12 155 ILE A CA 1
ATOM 1216 C C . ILE A 1 155 ? 5.926 10.197 -17.340 1.00 81.12 155 ILE A C 1
ATOM 1218 O O . ILE A 1 155 ? 6.391 10.928 -18.222 1.00 81.12 155 ILE A O 1
ATOM 1222 N N . PRO A 1 156 ? 6.290 10.298 -16.048 1.00 69.75 156 PRO A N 1
ATOM 1223 C CA . PRO A 1 156 ? 7.196 11.323 -15.554 1.00 69.75 156 PRO A CA 1
ATOM 1224 C C . PRO A 1 156 ? 8.615 11.213 -16.129 1.00 69.75 156 PRO A C 1
ATOM 1226 O O . PRO A 1 156 ? 9.175 10.130 -16.337 1.00 69.75 156 PRO A O 1
ATOM 1229 N N . ALA A 1 157 ? 9.241 12.376 -16.298 1.00 61.09 157 ALA A N 1
ATOM 1230 C CA . ALA A 1 157 ? 10.511 12.550 -16.996 1.00 61.09 157 ALA A CA 1
ATOM 1231 C C . ALA A 1 157 ? 11.739 11.830 -16.386 1.00 61.09 157 ALA A C 1
ATOM 1233 O O . ALA A 1 157 ? 12.748 11.687 -17.070 1.00 61.09 157 ALA A O 1
ATOM 1234 N N . PHE A 1 158 ? 11.702 11.329 -15.144 1.00 62.00 158 PHE A N 1
ATOM 1235 C CA . PHE A 1 158 ? 12.868 10.662 -14.527 1.00 62.00 158 PHE A CA 1
ATOM 1236 C C . PHE A 1 158 ? 13.197 9.285 -15.138 1.00 62.00 158 PHE A C 1
ATOM 1238 O O . PHE A 1 158 ? 14.272 8.740 -14.887 1.00 62.00 158 PHE A O 1
ATOM 1245 N N . ILE A 1 159 ? 12.301 8.710 -15.945 1.00 60.81 159 ILE A N 1
ATOM 1246 C CA . ILE A 1 159 ? 12.585 7.501 -16.743 1.00 60.81 159 ILE A CA 1
ATOM 1247 C C . ILE A 1 159 ? 13.335 7.854 -18.034 1.00 60.81 159 ILE A C 1
ATOM 1249 O O . ILE A 1 159 ? 13.985 6.998 -18.642 1.00 60.81 159 ILE A O 1
ATOM 1253 N N . ILE A 1 160 ? 13.300 9.125 -18.433 1.00 65.62 160 ILE A N 1
ATOM 1254 C CA . ILE A 1 160 ? 13.909 9.627 -19.657 1.00 65.62 160 ILE A CA 1
ATOM 1255 C C . ILE A 1 160 ? 15.396 9.915 -19.402 1.00 65.62 160 ILE A C 1
ATOM 1257 O O . ILE A 1 160 ? 15.738 10.615 -18.446 1.00 65.62 160 ILE A O 1
ATOM 1261 N N . PRO A 1 161 ? 16.309 9.415 -20.251 1.00 59.41 161 PRO A N 1
ATOM 1262 C CA . PRO A 1 161 ? 17.707 9.819 -20.212 1.00 59.41 161 PRO A CA 1
ATOM 1263 C C . PRO A 1 161 ? 17.844 11.323 -20.504 1.00 59.41 161 PRO A C 1
ATOM 1265 O O . PRO A 1 161 ? 17.505 11.764 -21.599 1.00 59.41 161 PRO A O 1
ATOM 1268 N N . ASN A 1 162 ? 18.407 12.091 -19.561 1.00 56.12 162 ASN A N 1
ATOM 1269 C CA . ASN A 1 162 ? 18.625 13.546 -19.661 1.00 56.12 162 ASN A CA 1
ATOM 1270 C C . ASN A 1 162 ? 17.340 14.332 -20.004 1.00 56.12 162 ASN A C 1
ATOM 1272 O O . ASN A 1 162 ? 17.203 14.820 -21.129 1.00 56.12 162 ASN A O 1
ATOM 1276 N N . PRO A 1 163 ? 16.394 14.467 -19.058 1.00 56.06 163 PRO A N 1
ATOM 1277 C CA . PRO A 1 163 ? 15.171 15.218 -19.308 1.00 56.06 163 PRO A CA 1
ATOM 1278 C C . PRO A 1 163 ? 15.504 16.676 -19.657 1.00 56.06 163 PRO A C 1
ATOM 1280 O O . PRO A 1 163 ? 16.325 17.317 -18.999 1.00 56.06 163 PRO A O 1
ATOM 1283 N N . SER A 1 164 ? 14.893 17.194 -20.724 1.00 52.19 164 SER A N 1
ATOM 1284 C CA . SER A 1 164 ? 15.021 18.609 -21.085 1.00 52.19 164 SER A CA 1
ATOM 1285 C C . SER A 1 164 ? 14.276 19.466 -20.049 1.00 52.19 164 SER A C 1
ATOM 1287 O O . SER A 1 164 ? 13.230 19.035 -19.560 1.00 52.19 164 SER A O 1
ATOM 1289 N N . PRO A 1 165 ? 14.770 20.665 -19.688 1.00 44.72 165 PRO A N 1
ATOM 1290 C CA . PRO A 1 165 ? 14.033 21.565 -18.808 1.00 44.72 165 PRO A CA 1
ATOM 1291 C C . PRO A 1 165 ? 12.762 22.053 -19.522 1.00 44.72 165 PRO A C 1
ATOM 1293 O O . PRO A 1 165 ? 12.839 22.738 -20.539 1.00 44.72 165 PRO A O 1
ATOM 1296 N N . GLY A 1 166 ? 11.598 21.668 -18.996 1.00 48.88 166 GLY A N 1
ATOM 1297 C CA . GLY A 1 166 ? 10.283 21.919 -19.596 1.00 48.88 166 GLY A CA 1
ATOM 1298 C C . GLY A 1 166 ? 9.549 20.612 -19.900 1.00 48.88 166 GLY A C 1
ATOM 1299 O O . GLY A 1 166 ? 10.130 19.691 -20.470 1.00 48.88 166 GLY A O 1
ATOM 1300 N N . ASN A 1 167 ? 8.288 20.536 -19.463 1.00 51.84 167 ASN A N 1
ATOM 1301 C CA . ASN A 1 167 ? 7.429 19.347 -19.410 1.00 51.84 167 ASN A CA 1
ATOM 1302 C C . ASN A 1 167 ? 7.617 18.404 -20.618 1.00 51.84 167 ASN A C 1
ATOM 1304 O O . ASN A 1 167 ? 7.091 18.640 -21.703 1.00 51.84 167 ASN A O 1
ATOM 1308 N N . SER A 1 168 ? 8.415 17.353 -20.418 1.00 58.69 168 SER A N 1
ATOM 1309 C CA . SER A 1 168 ? 8.783 16.359 -21.435 1.00 58.69 168 SER A CA 1
ATOM 1310 C C . SER A 1 168 ? 8.126 15.012 -21.133 1.00 58.69 168 SER A C 1
ATOM 1312 O O . SER A 1 168 ? 8.731 13.965 -21.362 1.00 58.69 168 SER A O 1
ATOM 1314 N N . ASP A 1 169 ? 6.926 15.030 -20.555 1.00 72.81 169 ASP A N 1
ATOM 1315 C CA . ASP A 1 169 ? 6.218 13.805 -20.213 1.00 72.81 169 ASP A CA 1
ATOM 1316 C C . ASP A 1 169 ? 5.905 12.997 -21.477 1.00 72.81 169 ASP A C 1
ATOM 1318 O O . ASP A 1 169 ? 5.582 13.535 -22.543 1.00 72.81 169 ASP A O 1
ATOM 1322 N N . ILE A 1 170 ? 6.040 11.675 -21.373 1.00 79.81 170 ILE A N 1
ATOM 1323 C CA . ILE A 1 170 ? 5.664 10.777 -22.465 1.00 79.81 170 ILE A CA 1
ATOM 1324 C C . ILE A 1 170 ? 4.210 10.396 -22.257 1.00 79.81 170 ILE A C 1
ATOM 1326 O O . ILE A 1 170 ? 3.872 9.749 -21.268 1.00 79.81 170 ILE A O 1
ATOM 1330 N N . HIS A 1 171 ? 3.373 10.738 -23.230 1.00 85.88 171 HIS A N 1
ATOM 1331 C CA . HIS A 1 171 ? 1.976 10.337 -23.231 1.00 85.88 171 HIS A CA 1
ATOM 1332 C C . HIS A 1 171 ? 1.801 8.977 -23.911 1.00 85.88 171 HIS A C 1
ATOM 1334 O O . HIS A 1 171 ? 2.263 8.741 -25.035 1.00 85.88 171 HIS A O 1
ATOM 1340 N N . LEU A 1 172 ? 1.111 8.082 -23.215 1.00 88.88 172 LEU A N 1
ATOM 1341 C CA . LEU A 1 172 ? 0.610 6.816 -23.733 1.00 88.88 172 LEU A CA 1
ATOM 1342 C C . LEU A 1 172 ? -0.912 6.824 -23.675 1.00 88.88 172 LEU A C 1
ATOM 1344 O O . LEU A 1 172 ? -1.501 7.467 -22.814 1.00 88.88 172 LEU A O 1
ATOM 1348 N N . VAL A 1 173 ? -1.548 6.092 -24.583 1.00 90.12 173 VAL A N 1
ATOM 1349 C CA . VAL A 1 173 ? -3.007 5.972 -24.615 1.00 90.12 173 VAL A CA 1
ATOM 1350 C C . VAL A 1 173 ? -3.385 4.543 -24.267 1.00 90.12 173 VAL A C 1
ATOM 1352 O O . VAL A 1 173 ? -3.024 3.607 -24.985 1.00 90.12 173 VAL A O 1
ATOM 1355 N N . LEU A 1 174 ? -4.102 4.385 -23.158 1.00 89.62 174 LEU A N 1
ATOM 1356 C CA . LEU A 1 174 ? -4.775 3.148 -22.805 1.00 89.62 174 LEU A CA 1
ATOM 1357 C C . LEU A 1 174 ? -6.120 3.134 -23.534 1.00 89.62 174 LEU A C 1
ATOM 1359 O O . LEU A 1 174 ? -7.050 3.854 -23.168 1.00 89.62 174 LEU A O 1
ATOM 1363 N N . LYS A 1 175 ? -6.187 2.344 -24.603 1.00 87.81 175 LYS A N 1
ATOM 1364 C CA . LYS A 1 175 ? -7.336 2.317 -25.503 1.00 87.81 175 LYS A CA 1
ATOM 1365 C C . LYS A 1 175 ? -8.482 1.519 -24.911 1.00 87.81 175 LYS A C 1
ATOM 1367 O O . LYS A 1 175 ? -8.289 0.373 -24.478 1.00 87.81 175 LYS A O 1
ATOM 1372 N N . ALA A 1 176 ? -9.665 2.122 -24.947 1.00 84.94 176 ALA A N 1
ATOM 1373 C CA . ALA A 1 176 ? -10.893 1.466 -24.546 1.00 84.94 176 ALA A CA 1
ATOM 1374 C C . ALA A 1 176 ? -11.210 0.286 -25.484 1.00 84.94 176 ALA A C 1
ATOM 1376 O O . ALA A 1 176 ? -10.991 0.371 -26.694 1.00 84.94 176 ALA A O 1
ATOM 1377 N N . PRO A 1 177 ? -11.728 -0.831 -24.955 1.00 80.69 177 PRO A N 1
ATOM 1378 C CA . PRO A 1 177 ? -12.153 -1.951 -25.781 1.00 80.69 177 PRO A CA 1
ATOM 1379 C C . PRO A 1 177 ? -13.386 -1.609 -26.623 1.00 80.69 177 PRO A C 1
ATOM 1381 O O . PRO A 1 177 ? -14.355 -1.025 -26.128 1.00 80.69 177 PRO A O 1
ATOM 1384 N N . ASP A 1 178 ? -13.375 -2.038 -27.887 1.00 74.38 178 ASP A N 1
ATOM 1385 C CA . ASP A 1 178 ? -14.502 -1.858 -28.802 1.00 74.38 178 ASP A CA 1
ATOM 1386 C C . ASP A 1 178 ? -15.721 -2.656 -28.333 1.00 74.38 178 ASP A C 1
ATOM 1388 O O . ASP A 1 178 ? -15.604 -3.840 -28.004 1.00 74.38 178 ASP A O 1
ATOM 1392 N N . ARG A 1 179 ? -16.916 -2.047 -28.405 1.00 60.28 179 ARG A N 1
ATOM 1393 C CA . ARG A 1 179 ? -18.203 -2.661 -28.003 1.00 60.28 179 ARG A CA 1
ATOM 1394 C C . ARG A 1 179 ? -18.511 -3.997 -28.699 1.00 60.28 179 ARG A C 1
ATOM 1396 O O . ARG A 1 179 ? -19.349 -4.751 -28.215 1.00 60.28 179 ARG A O 1
ATOM 1403 N N . SER A 1 180 ? -17.884 -4.268 -29.842 1.00 58.22 180 SER A N 1
ATOM 1404 C CA . SER A 1 180 ? -18.058 -5.473 -30.664 1.00 58.22 180 SER A CA 1
ATOM 1405 C C . SER A 1 180 ? -16.946 -6.514 -30.487 1.00 58.22 180 SER A C 1
ATOM 1407 O O . SER A 1 180 ? -17.054 -7.614 -31.028 1.00 58.22 180 SER A O 1
ATOM 1409 N N . SER A 1 181 ? -15.877 -6.188 -29.755 1.00 55.62 181 SER A N 1
ATOM 1410 C CA . SER A 1 181 ? -14.719 -7.061 -29.571 1.00 55.62 181 SER A CA 1
ATOM 1411 C C . SER A 1 181 ? -14.775 -7.788 -28.223 1.00 55.62 181 SER A C 1
ATOM 1413 O O . SER A 1 181 ? -15.195 -7.231 -27.216 1.00 55.62 181 SER A O 1
ATOM 1415 N N . VAL A 1 182 ? -14.282 -9.030 -28.176 1.00 54.19 182 VAL A N 1
ATOM 1416 C CA . VAL A 1 182 ? -14.000 -9.763 -26.917 1.00 54.19 182 VAL A CA 1
ATOM 1417 C C . VAL A 1 182 ? -12.719 -9.216 -26.242 1.00 54.19 182 VAL A C 1
ATOM 1419 O O . VAL A 1 182 ? -12.195 -9.801 -25.297 1.00 54.19 182 VAL A O 1
ATOM 1422 N N . GLY A 1 183 ? -12.148 -8.124 -26.762 1.00 60.28 183 GLY A N 1
ATOM 1423 C CA . GLY A 1 183 ? -10.915 -7.530 -26.260 1.00 60.28 183 GLY A CA 1
ATOM 1424 C C . GLY A 1 183 ? -11.151 -6.762 -24.963 1.00 60.28 183 GLY A C 1
ATOM 1425 O O . GLY A 1 183 ? -12.166 -6.090 -24.821 1.00 60.28 183 GLY A O 1
ATOM 1426 N N . GLY A 1 184 ? -10.215 -6.868 -24.018 1.00 80.19 184 GLY A N 1
ATOM 1427 C CA . GLY A 1 184 ? -10.121 -5.953 -22.875 1.00 80.19 184 GLY A CA 1
ATOM 1428 C C . GLY A 1 184 ? -9.362 -4.676 -23.242 1.00 80.19 184 GLY A C 1
ATOM 1429 O O . GLY A 1 184 ? -9.061 -4.442 -24.414 1.00 80.19 184 GLY A O 1
ATOM 1430 N N . TRP A 1 185 ? -9.015 -3.871 -22.239 1.00 86.38 185 TRP A N 1
ATOM 1431 C CA . TRP A 1 185 ? -8.123 -2.717 -22.410 1.00 86.38 185 TRP A CA 1
ATOM 1432 C C . TRP A 1 185 ? -6.820 -3.080 -23.129 1.00 86.38 185 TRP A C 1
ATOM 1434 O O . TRP A 1 185 ? -6.302 -4.194 -23.008 1.00 86.38 185 TRP A O 1
ATOM 1444 N N . THR A 1 186 ? -6.274 -2.126 -23.881 1.00 87.62 186 THR A N 1
ATOM 1445 C CA . THR A 1 186 ? -5.054 -2.349 -24.667 1.00 87.62 186 THR A CA 1
ATOM 1446 C C . THR A 1 186 ? -4.119 -1.149 -24.622 1.00 87.62 186 THR A C 1
ATOM 1448 O O . THR A 1 186 ? -4.540 0.005 -24.650 1.00 87.62 186 THR A O 1
ATOM 1451 N N . LEU A 1 187 ? -2.822 -1.440 -24.583 1.00 90.00 187 LEU A N 1
ATOM 1452 C CA . LEU A 1 187 ? -1.748 -0.458 -24.524 1.00 90.00 187 LEU A CA 1
ATOM 1453 C C . LEU A 1 187 ? -0.728 -0.761 -25.626 1.00 90.00 187 LEU A C 1
ATOM 1455 O O . LEU A 1 187 ? -0.456 -1.927 -25.925 1.00 90.00 187 LEU A O 1
ATOM 1459 N N . ASP A 1 188 ? -0.170 0.279 -26.245 1.00 89.25 188 ASP A N 1
ATOM 1460 C CA . ASP A 1 188 ? 0.763 0.133 -27.365 1.00 89.25 188 ASP A CA 1
ATOM 1461 C C . ASP A 1 188 ? 2.128 -0.414 -26.902 1.00 89.25 188 ASP A C 1
ATOM 1463 O O . ASP A 1 188 ? 3.025 0.319 -26.473 1.00 89.25 188 ASP A O 1
ATOM 1467 N N . SER A 1 189 ? 2.303 -1.732 -27.013 1.00 90.69 189 SER A N 1
ATOM 1468 C CA . SER A 1 189 ? 3.543 -2.409 -26.629 1.00 90.69 189 SER A CA 1
ATOM 1469 C C . SER A 1 189 ? 4.746 -2.057 -27.514 1.00 90.69 189 SER A C 1
ATOM 1471 O O . SER A 1 189 ? 5.881 -2.255 -27.077 1.00 90.69 189 SER A O 1
ATOM 1473 N N . SER A 1 190 ? 4.537 -1.518 -28.723 1.00 89.69 190 SER A N 1
ATOM 1474 C CA . SER A 1 190 ? 5.618 -1.054 -29.609 1.00 89.69 190 SER A CA 1
ATOM 1475 C C . SER A 1 190 ? 6.237 0.245 -29.086 1.00 89.69 190 SER A C 1
ATOM 1477 O O . SER A 1 190 ? 7.460 0.398 -29.070 1.00 89.69 190 SER A O 1
ATOM 1479 N N . GLN A 1 191 ? 5.405 1.142 -28.547 1.00 90.12 191 GLN A N 1
ATOM 1480 C CA . GLN A 1 191 ? 5.867 2.359 -27.886 1.00 90.12 191 GLN A CA 1
ATOM 1481 C C . GLN A 1 191 ? 6.595 2.032 -26.574 1.00 90.12 191 GLN A C 1
ATOM 1483 O O . GLN A 1 191 ? 7.650 2.601 -26.313 1.00 90.12 191 GLN A O 1
ATOM 1488 N N . ILE A 1 192 ? 6.111 1.061 -25.790 1.00 91.81 192 ILE A N 1
ATOM 1489 C CA . ILE A 1 192 ? 6.809 0.573 -24.583 1.00 91.81 192 ILE A CA 1
ATOM 1490 C C . ILE A 1 192 ? 8.156 -0.074 -24.939 1.00 91.81 192 ILE A C 1
ATOM 1492 O O . ILE A 1 192 ? 9.144 0.161 -24.243 1.00 91.81 192 ILE A O 1
ATOM 1496 N N . GLU A 1 193 ? 8.229 -0.848 -26.032 1.00 92.75 193 GLU A N 1
ATOM 1497 C CA . GLU A 1 193 ? 9.498 -1.395 -26.535 1.00 92.75 193 GLU A CA 1
ATOM 1498 C C . GLU A 1 193 ? 10.493 -0.272 -26.829 1.00 92.75 193 GLU A C 1
ATOM 1500 O O . GLU A 1 193 ? 11.657 -0.371 -26.446 1.00 92.75 193 GLU A O 1
ATOM 1505 N N . ALA A 1 194 ? 10.028 0.809 -27.459 1.00 90.94 194 ALA A N 1
ATOM 1506 C CA . ALA A 1 194 ? 10.867 1.955 -27.764 1.00 90.94 194 ALA A CA 1
ATOM 1507 C C . ALA A 1 194 ? 11.370 2.669 -26.502 1.00 90.94 194 ALA A C 1
ATOM 1509 O O . ALA A 1 194 ? 12.556 2.979 -26.422 1.00 90.94 194 ALA A O 1
ATOM 1510 N N . ILE A 1 195 ? 10.510 2.873 -25.496 1.00 90.00 195 ILE A N 1
ATOM 1511 C CA . ILE A 1 195 ? 10.907 3.487 -24.217 1.00 90.00 195 ILE A CA 1
ATOM 1512 C C . ILE A 1 195 ? 11.976 2.632 -23.522 1.00 90.00 195 ILE A C 1
ATOM 1514 O O . ILE A 1 195 ? 13.033 3.149 -23.162 1.00 90.00 195 ILE A O 1
ATOM 1518 N N . LEU A 1 196 ? 11.737 1.324 -23.366 1.00 90.88 196 LEU A N 1
ATOM 1519 C CA . LEU A 1 196 ? 12.686 0.420 -22.704 1.00 90.88 196 LEU A CA 1
ATOM 1520 C C . LEU A 1 196 ? 13.997 0.281 -23.478 1.00 90.88 196 LEU A C 1
ATOM 1522 O O . LEU A 1 196 ? 15.065 0.247 -22.872 1.00 90.88 196 LEU A O 1
ATOM 1526 N N . GLY A 1 197 ? 13.921 0.209 -24.803 1.00 90.25 197 GLY A N 1
ATOM 1527 C CA . GLY A 1 197 ? 15.082 0.095 -25.674 1.00 90.25 197 GLY A CA 1
ATOM 1528 C C . GLY A 1 197 ? 16.007 1.310 -25.589 1.00 90.25 197 GLY A C 1
ATOM 1529 O O . GLY A 1 197 ? 17.201 1.172 -25.317 1.00 90.25 197 GLY A O 1
ATOM 1530 N N . LEU A 1 198 ? 15.443 2.518 -25.710 1.00 89.00 198 LEU A N 1
ATOM 1531 C CA . LEU A 1 198 ? 16.193 3.773 -25.579 1.00 89.00 198 LEU A CA 1
ATOM 1532 C C . LEU A 1 198 ? 16.769 3.963 -24.170 1.00 89.00 198 LEU A C 1
ATOM 1534 O O . LEU A 1 198 ? 17.905 4.429 -24.030 1.00 89.00 198 LEU A O 1
ATOM 1538 N N . ALA A 1 199 ? 16.019 3.575 -23.135 1.00 88.00 199 ALA A N 1
ATOM 1539 C CA . ALA A 1 199 ? 16.479 3.597 -21.750 1.00 88.00 199 ALA A CA 1
ATOM 1540 C C . ALA A 1 199 ? 17.682 2.664 -21.536 1.00 88.00 199 ALA A C 1
ATOM 1542 O O . ALA A 1 199 ? 18.731 3.088 -21.043 1.00 88.00 199 ALA A O 1
ATOM 1543 N N . MET A 1 200 ? 17.567 1.406 -21.971 1.00 89.06 200 MET A N 1
ATOM 1544 C CA . MET A 1 200 ? 18.637 0.416 -21.843 1.00 89.06 200 MET A CA 1
ATOM 1545 C C . MET A 1 200 ? 19.887 0.823 -22.614 1.00 89.06 200 MET A C 1
ATOM 1547 O O . MET A 1 200 ? 20.990 0.772 -22.065 1.00 89.06 200 MET A O 1
ATOM 1551 N N . TRP A 1 201 ? 19.725 1.279 -23.858 1.00 88.94 201 TRP A N 1
ATOM 1552 C CA . TRP A 1 201 ? 20.857 1.727 -24.658 1.00 88.94 201 TRP A CA 1
ATOM 1553 C C . TRP A 1 201 ? 21.574 2.903 -23.994 1.00 88.94 201 TRP A C 1
ATOM 1555 O O . TRP A 1 201 ? 22.795 2.878 -23.866 1.00 88.94 201 TRP A O 1
ATOM 1565 N N . SER A 1 202 ? 20.827 3.871 -23.457 1.00 86.31 202 SER A N 1
ATOM 1566 C CA . SER A 1 202 ? 21.400 5.026 -22.753 1.00 86.31 202 SER A CA 1
ATOM 1567 C C . SER A 1 202 ? 22.198 4.637 -21.500 1.00 86.31 202 SER A C 1
ATOM 1569 O O . SER A 1 202 ? 23.199 5.283 -21.187 1.00 86.31 202 SER A O 1
ATOM 1571 N N . LEU A 1 203 ? 21.802 3.570 -20.794 1.00 85.31 203 LEU A N 1
ATOM 1572 C CA . LEU A 1 203 ? 22.549 3.032 -19.650 1.00 85.31 203 LEU A CA 1
ATOM 1573 C C . LEU A 1 203 ? 23.815 2.281 -20.075 1.00 85.31 203 LEU A C 1
ATOM 1575 O O . LEU A 1 203 ? 24.850 2.415 -19.421 1.00 85.31 203 LEU A O 1
ATOM 1579 N N . ILE A 1 204 ? 23.740 1.491 -21.148 1.00 85.38 204 ILE A N 1
ATOM 1580 C CA . ILE A 1 204 ? 24.841 0.642 -21.628 1.00 85.38 204 ILE A CA 1
ATOM 1581 C C . ILE A 1 204 ? 25.904 1.467 -22.355 1.00 85.38 204 ILE A C 1
ATOM 1583 O O . ILE A 1 204 ? 27.098 1.214 -22.178 1.00 85.38 204 ILE A O 1
ATOM 1587 N N . SER A 1 205 ? 25.489 2.458 -23.146 1.00 82.19 205 SER A N 1
ATOM 1588 C CA . SER A 1 205 ? 26.368 3.287 -23.973 1.00 82.19 205 SER A CA 1
ATOM 1589 C C . SER A 1 205 ? 26.922 4.515 -23.247 1.00 82.19 205 SER A C 1
ATOM 1591 O O . SER A 1 205 ? 27.579 5.346 -23.875 1.00 82.19 205 SER A O 1
ATOM 1593 N N . ALA A 1 206 ? 26.628 4.690 -21.956 1.00 78.88 206 ALA A N 1
ATOM 1594 C CA . ALA A 1 206 ? 27.146 5.816 -21.192 1.00 78.88 206 ALA A CA 1
ATOM 1595 C C . ALA A 1 206 ? 28.675 5.715 -21.079 1.00 78.88 206 ALA A C 1
ATOM 1597 O O . ALA A 1 206 ? 29.198 4.754 -20.526 1.00 78.88 206 ALA A O 1
ATOM 1598 N N . GLU A 1 207 ? 29.403 6.740 -21.534 1.00 74.06 207 GLU A N 1
ATOM 1599 C CA . GLU A 1 207 ? 30.883 6.770 -21.544 1.00 74.06 207 GLU A CA 1
ATOM 1600 C C . GLU A 1 207 ? 31.507 6.398 -20.192 1.00 74.06 207 GLU A C 1
ATOM 1602 O O . GLU A 1 207 ? 32.572 5.802 -20.115 1.00 74.06 207 GLU A O 1
ATOM 1607 N N . ARG A 1 208 ? 30.794 6.709 -19.110 1.00 72.94 208 ARG A N 1
ATOM 1608 C CA . ARG A 1 208 ? 31.176 6.459 -17.720 1.00 72.94 208 ARG A CA 1
ATOM 1609 C C . ARG A 1 208 ? 31.309 4.980 -17.346 1.00 72.94 208 ARG A C 1
ATOM 1611 O O . ARG A 1 208 ? 32.009 4.668 -16.387 1.00 72.94 208 ARG A O 1
ATOM 1618 N N . VAL A 1 209 ? 30.598 4.092 -18.037 1.00 74.31 209 VAL A N 1
ATOM 1619 C CA . VAL A 1 209 ? 30.581 2.643 -17.762 1.00 74.31 209 VAL A CA 1
ATOM 1620 C C . VAL A 1 209 ? 31.267 1.830 -18.851 1.00 74.31 209 VAL A C 1
ATOM 1622 O O . VAL A 1 209 ? 31.400 0.616 -18.702 1.00 74.31 209 VAL A O 1
ATOM 1625 N N . VAL A 1 210 ? 31.698 2.486 -19.928 1.00 78.69 210 VAL A N 1
ATOM 1626 C CA . VAL A 1 210 ? 32.428 1.856 -21.021 1.00 78.69 210 VAL A CA 1
ATOM 1627 C C . VAL A 1 210 ? 33.909 1.808 -20.667 1.00 78.69 210 VAL A C 1
ATOM 1629 O O . VAL A 1 210 ? 34.503 2.823 -20.311 1.00 78.69 210 VAL A O 1
ATOM 1632 N N . GLN A 1 211 ? 34.503 0.622 -20.763 1.00 75.62 211 GLN A N 1
ATOM 1633 C CA . GLN A 1 211 ? 35.938 0.414 -20.598 1.00 75.62 211 GLN A CA 1
ATOM 1634 C C . GLN A 1 211 ? 36.556 -0.065 -21.905 1.00 75.62 211 GLN A C 1
ATOM 1636 O O . GLN A 1 211 ? 35.977 -0.903 -22.602 1.00 75.62 211 GLN A O 1
ATOM 1641 N N . GLU A 1 212 ? 37.738 0.464 -22.209 1.00 73.12 212 GLU A N 1
ATOM 1642 C CA . GLU A 1 212 ? 38.580 0.006 -23.311 1.00 73.12 212 GLU A CA 1
ATOM 1643 C C . GLU A 1 212 ? 39.469 -1.131 -22.802 1.00 73.12 212 GLU A C 1
ATOM 1645 O O . GLU A 1 212 ? 40.195 -0.968 -21.821 1.00 73.12 212 GLU A O 1
ATOM 1650 N N . GLN A 1 213 ? 39.364 -2.300 -23.434 1.00 66.50 213 GLN A N 1
ATOM 1651 C CA . GLN A 1 213 ? 40.268 -3.424 -23.189 1.00 66.50 213 GLN A CA 1
ATOM 1652 C C . GLN A 1 213 ? 41.551 -3.278 -24.022 1.00 66.50 213 GLN A C 1
ATOM 1654 O O . GLN A 1 213 ? 41.570 -2.551 -25.016 1.00 66.50 213 GLN A O 1
ATOM 1659 N N . ASP A 1 214 ? 42.594 -4.039 -23.669 1.00 58.91 214 ASP A N 1
ATOM 1660 C CA . ASP A 1 214 ? 43.917 -4.053 -24.330 1.00 58.91 214 ASP A CA 1
ATOM 1661 C C . ASP A 1 214 ? 43.866 -4.291 -25.859 1.00 58.91 214 ASP A C 1
ATOM 1663 O O . ASP A 1 214 ? 44.829 -4.034 -26.578 1.00 58.91 214 ASP A O 1
ATOM 1667 N N . SER A 1 215 ? 42.735 -4.780 -26.371 1.00 61.25 215 SER A N 1
ATOM 1668 C CA . SER A 1 215 ? 42.450 -5.110 -27.771 1.00 61.25 215 SER A CA 1
ATOM 1669 C C . SER A 1 215 ? 41.686 -4.021 -28.552 1.00 61.25 215 SER A C 1
ATOM 1671 O O . SER A 1 215 ? 41.219 -4.297 -29.655 1.00 61.25 215 SER A O 1
ATOM 1673 N N . ASN A 1 216 ? 41.560 -2.794 -28.021 1.00 66.62 216 ASN A N 1
ATOM 1674 C CA . ASN A 1 216 ? 40.742 -1.684 -28.559 1.00 66.62 216 ASN A CA 1
ATOM 1675 C C . ASN A 1 216 ? 39.222 -1.950 -28.600 1.00 66.62 216 ASN A C 1
ATOM 1677 O O . ASN A 1 216 ? 38.478 -1.173 -29.203 1.00 66.62 216 ASN A O 1
ATOM 1681 N N . PHE A 1 217 ? 38.735 -3.017 -27.958 1.00 74.88 217 PHE A N 1
ATOM 1682 C CA . PHE A 1 217 ? 37.300 -3.270 -27.830 1.00 74.88 217 PHE A CA 1
ATOM 1683 C C . PHE A 1 217 ? 36.720 -2.560 -26.608 1.00 74.88 217 PHE A C 1
ATOM 1685 O O . PHE A 1 217 ? 37.264 -2.622 -25.502 1.00 74.88 217 PHE A O 1
ATOM 1692 N N . LYS A 1 218 ? 35.575 -1.912 -26.813 1.00 77.94 218 LYS A N 1
ATOM 1693 C CA . LYS A 1 218 ? 34.771 -1.282 -25.771 1.00 77.94 218 LYS A CA 1
ATOM 1694 C C . LYS A 1 218 ? 33.772 -2.284 -25.212 1.00 77.94 218 LYS A C 1
ATOM 1696 O O . LYS A 1 218 ? 33.012 -2.900 -25.958 1.00 77.94 218 LYS A O 1
ATOM 1701 N N . THR A 1 219 ? 33.750 -2.411 -23.888 1.00 79.38 219 THR A N 1
ATOM 1702 C CA . THR A 1 219 ? 32.776 -3.236 -23.158 1.00 79.38 219 THR A CA 1
ATOM 1703 C C . THR A 1 219 ? 32.056 -2.402 -22.107 1.00 79.38 219 THR A C 1
ATOM 1705 O O . THR A 1 219 ? 32.634 -1.480 -21.528 1.00 79.38 219 THR A O 1
ATOM 1708 N N . SER A 1 220 ? 30.776 -2.697 -21.872 1.00 82.31 220 SER A N 1
ATOM 1709 C CA . SER A 1 220 ? 29.964 -1.971 -20.892 1.00 82.31 220 SER A CA 1
ATOM 1710 C C . SER A 1 220 ? 29.911 -2.705 -19.560 1.00 82.31 220 SER A C 1
ATOM 1712 O O . SER A 1 220 ? 29.517 -3.867 -19.491 1.00 82.31 220 SER A O 1
ATOM 1714 N N . LEU A 1 221 ? 30.216 -1.995 -18.475 1.00 81.25 221 LEU A N 1
ATOM 1715 C CA . LEU A 1 221 ? 30.032 -2.483 -17.110 1.00 81.25 221 LEU A CA 1
ATOM 1716 C C . LEU A 1 221 ? 28.643 -2.175 -16.540 1.00 81.25 221 LEU A C 1
ATOM 1718 O O . LEU A 1 221 ? 28.403 -2.441 -15.363 1.00 81.25 221 LEU A O 1
ATOM 1722 N N . ALA A 1 222 ? 27.716 -1.631 -17.336 1.00 81.38 222 ALA A N 1
ATOM 1723 C CA . ALA A 1 222 ? 26.401 -1.193 -16.861 1.00 81.38 222 ALA A CA 1
ATOM 1724 C C . ALA A 1 222 ? 25.618 -2.291 -16.121 1.00 81.38 222 ALA A C 1
ATOM 1726 O O . ALA A 1 222 ? 24.936 -1.985 -15.139 1.00 81.38 222 ALA A O 1
ATOM 1727 N N . ASN A 1 223 ? 25.748 -3.542 -16.573 1.00 82.50 223 ASN A N 1
ATOM 1728 C CA . ASN A 1 223 ? 25.097 -4.717 -15.987 1.00 82.50 223 ASN A CA 1
ATOM 1729 C C . ASN A 1 223 ? 25.782 -5.215 -14.702 1.00 82.50 223 ASN A C 1
ATOM 1731 O O . ASN A 1 223 ? 25.147 -5.889 -13.899 1.00 82.50 223 ASN A O 1
ATOM 1735 N N . ASN A 1 224 ? 27.052 -4.858 -14.475 1.00 80.38 224 ASN A N 1
ATOM 1736 C CA . ASN A 1 224 ? 27.840 -5.303 -13.317 1.00 80.38 224 ASN A CA 1
ATOM 1737 C C . 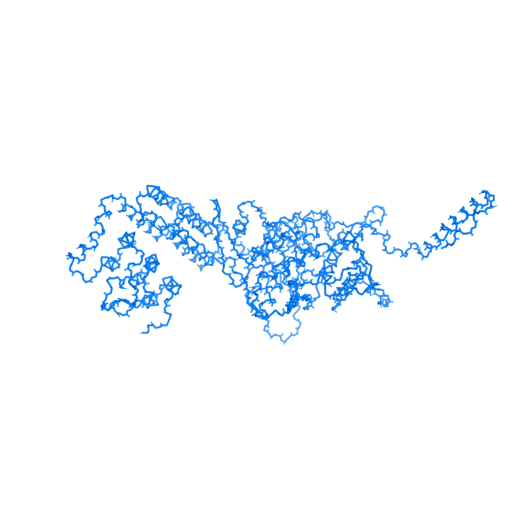ASN A 1 224 ? 27.683 -4.379 -12.094 1.00 80.38 224 ASN A C 1
ATOM 1739 O O . ASN A 1 224 ? 28.196 -4.671 -11.009 1.00 80.38 224 ASN A O 1
ATOM 1743 N N . ILE A 1 225 ? 27.003 -3.241 -12.259 1.00 80.69 225 ILE A N 1
ATOM 1744 C CA . ILE A 1 225 ? 26.758 -2.266 -11.194 1.00 80.69 225 ILE A CA 1
ATOM 1745 C C . ILE A 1 225 ? 25.499 -2.675 -10.432 1.00 80.69 225 ILE A C 1
ATOM 1747 O O . ILE A 1 225 ? 24.407 -2.725 -10.998 1.00 80.69 225 ILE A O 1
ATOM 1751 N N . HIS A 1 226 ? 25.638 -2.911 -9.127 1.00 81.50 226 HIS A N 1
ATOM 1752 C CA . HIS A 1 226 ? 24.496 -3.238 -8.283 1.00 81.50 226 HIS A CA 1
ATOM 1753 C C . HIS A 1 226 ? 23.596 -2.014 -8.112 1.00 81.50 226 HIS A C 1
ATOM 1755 O O . HIS A 1 226 ? 24.077 -0.888 -7.918 1.00 81.50 226 HIS A O 1
ATOM 1761 N N . THR A 1 227 ? 22.288 -2.262 -8.142 1.00 87.81 227 THR A N 1
ATOM 1762 C CA . THR A 1 227 ? 21.259 -1.231 -8.006 1.00 87.81 227 THR A CA 1
ATOM 1763 C C . THR A 1 227 ? 20.502 -1.407 -6.694 1.00 87.81 227 THR A C 1
ATOM 1765 O O . THR A 1 227 ? 20.122 -2.518 -6.319 1.00 87.81 227 THR A O 1
ATOM 1768 N N . TRP A 1 228 ? 20.294 -0.297 -5.991 1.00 88.88 228 TRP A N 1
ATOM 1769 C CA . TRP A 1 228 ? 19.496 -0.239 -4.769 1.00 88.88 228 TRP A CA 1
ATOM 1770 C C . TRP A 1 228 ? 18.175 0.475 -5.046 1.00 88.88 228 TRP A C 1
ATOM 1772 O O . TRP A 1 228 ? 18.171 1.549 -5.642 1.00 88.88 228 TRP A O 1
ATOM 1782 N N . ARG A 1 229 ? 17.062 -0.105 -4.603 1.00 91.25 229 ARG A N 1
ATOM 1783 C CA . ARG A 1 229 ? 15.729 0.484 -4.730 1.00 91.25 229 ARG A CA 1
ATOM 1784 C C . ARG A 1 229 ? 15.435 1.353 -3.521 1.00 91.25 229 ARG A C 1
ATOM 1786 O O . ARG A 1 229 ? 15.567 0.886 -2.393 1.00 91.25 229 ARG A O 1
ATOM 1793 N N . ILE A 1 230 ? 15.044 2.596 -3.763 1.00 90.19 230 ILE A N 1
ATOM 1794 C CA . ILE A 1 230 ? 14.540 3.515 -2.748 1.00 90.19 230 ILE A CA 1
ATOM 1795 C C . ILE A 1 230 ? 13.069 3.174 -2.505 1.00 90.19 230 ILE A C 1
ATOM 1797 O O . ILE A 1 230 ? 12.275 3.115 -3.439 1.00 90.19 230 ILE A O 1
ATOM 1801 N N . VAL A 1 231 ? 12.725 2.903 -1.248 1.00 87.31 231 VAL A N 1
ATOM 1802 C CA . VAL A 1 231 ? 11.377 2.464 -0.835 1.00 87.31 231 VAL A CA 1
ATOM 1803 C C . VAL A 1 231 ? 10.660 3.546 -0.031 1.00 87.31 231 VAL A C 1
ATOM 1805 O O . VAL A 1 231 ? 9.439 3.597 0.020 1.00 87.31 231 VAL A O 1
ATOM 1808 N N . SER A 1 232 ? 11.420 4.436 0.600 1.00 84.94 232 SER A N 1
ATOM 1809 C CA . SER A 1 232 ? 10.895 5.592 1.316 1.00 84.94 232 SER A CA 1
ATOM 1810 C C . SER A 1 232 ? 11.942 6.689 1.311 1.00 84.94 232 SER A C 1
ATOM 1812 O O . SER A 1 232 ? 13.145 6.404 1.330 1.00 84.94 232 SER A O 1
ATOM 1814 N N . ALA A 1 233 ? 11.474 7.929 1.311 1.00 83.19 233 ALA A N 1
ATOM 1815 C CA . ALA A 1 233 ? 12.292 9.118 1.428 1.00 83.19 233 ALA A CA 1
ATOM 1816 C C . ALA A 1 233 ? 11.588 10.118 2.343 1.00 83.19 233 ALA A C 1
ATOM 1818 O O . ALA A 1 233 ? 10.363 10.212 2.328 1.00 83.19 233 ALA A O 1
ATOM 1819 N N . SER A 1 234 ? 12.361 10.835 3.146 1.00 76.44 234 SER A N 1
ATOM 1820 C CA . SER A 1 234 ? 11.891 12.017 3.862 1.00 76.44 234 SER A CA 1
ATOM 1821 C C . SER A 1 234 ? 13.081 12.909 4.201 1.00 76.44 234 SER A C 1
ATOM 1823 O O . SER A 1 234 ? 14.235 12.479 4.140 1.00 76.44 234 SER A O 1
ATOM 1825 N N . TYR A 1 235 ? 12.817 14.157 4.575 1.00 72.06 235 TYR A N 1
ATOM 1826 C CA . TYR A 1 235 ? 13.848 15.041 5.117 1.00 72.06 235 TYR A CA 1
ATOM 1827 C C . TYR A 1 235 ? 14.556 14.371 6.296 1.00 72.06 235 TYR A C 1
ATOM 1829 O O . TYR A 1 235 ? 13.897 13.741 7.122 1.00 72.06 235 TYR A O 1
ATOM 1837 N N . GLU A 1 236 ? 15.885 14.485 6.350 1.00 65.38 236 GLU A N 1
ATOM 1838 C CA . GLU A 1 236 ? 16.721 13.835 7.373 1.00 65.38 236 GLU A CA 1
ATOM 1839 C C . GLU A 1 236 ? 16.256 14.182 8.800 1.00 65.38 236 GLU A C 1
ATOM 1841 O O . GLU A 1 236 ? 16.143 13.300 9.645 1.00 65.38 236 GLU A O 1
ATOM 1846 N N . GLU A 1 237 ? 15.851 15.434 9.023 1.00 56.47 237 GLU A N 1
ATOM 1847 C CA . GLU A 1 237 ? 15.317 15.947 10.297 1.00 56.47 237 GLU A CA 1
ATOM 1848 C C . GLU A 1 237 ? 13.983 15.296 10.723 1.00 56.47 237 GLU A C 1
ATOM 1850 O O . GLU A 1 237 ? 13.639 15.257 11.906 1.00 56.47 237 GLU A O 1
ATOM 1855 N N . TYR A 1 238 ? 13.237 14.742 9.764 1.00 53.84 238 TYR A N 1
ATOM 1856 C CA . TYR A 1 238 ? 11.909 14.150 9.950 1.00 53.84 238 TYR A CA 1
ATOM 1857 C C . TYR A 1 238 ? 11.878 12.654 9.607 1.00 53.84 238 TYR A C 1
ATOM 1859 O O . TYR A 1 238 ? 10.805 12.050 9.606 1.00 53.84 238 TYR A O 1
ATOM 1867 N N . PHE A 1 239 ? 13.030 12.033 9.317 1.00 54.31 239 PHE A N 1
ATOM 1868 C CA . PHE A 1 239 ? 13.136 10.613 8.973 1.00 54.31 239 PHE A CA 1
ATOM 1869 C C . PHE A 1 239 ? 12.943 9.755 10.227 1.00 54.31 239 PHE A C 1
ATOM 1871 O O . PHE A 1 239 ? 13.892 9.282 10.846 1.00 54.31 239 PHE A O 1
ATOM 1878 N N . LYS A 1 240 ? 11.680 9.627 10.642 1.00 52.72 240 LYS A N 1
ATOM 1879 C CA . LYS A 1 240 ? 11.285 9.166 11.981 1.00 52.72 240 LYS A CA 1
ATOM 1880 C C . LYS A 1 240 ? 10.489 7.860 11.997 1.00 52.72 240 LYS A C 1
ATOM 1882 O O . LYS A 1 240 ? 10.148 7.394 13.075 1.00 52.72 240 LYS A O 1
ATOM 1887 N N . LEU A 1 241 ? 10.230 7.220 10.850 1.00 51.81 241 LEU A N 1
ATOM 1888 C CA . LEU A 1 241 ? 9.601 5.894 10.824 1.00 51.81 241 LEU A CA 1
ATOM 1889 C C . LEU A 1 241 ? 10.535 4.809 10.294 1.00 51.81 241 LEU A C 1
ATOM 1891 O O . LEU A 1 241 ? 11.116 4.908 9.212 1.00 51.81 241 LEU A O 1
ATOM 1895 N N . SER A 1 242 ? 10.573 3.695 11.020 1.00 58.41 242 SER A N 1
ATOM 1896 C CA . SER A 1 242 ? 11.074 2.433 10.496 1.00 58.41 242 SER A CA 1
ATOM 1897 C C . SER A 1 242 ? 10.099 1.916 9.432 1.00 58.41 242 SER A C 1
ATOM 1899 O O . SER A 1 242 ? 9.190 1.143 9.735 1.00 58.41 242 SER A O 1
ATOM 1901 N N . ILE A 1 243 ? 10.299 2.321 8.169 1.00 68.94 243 ILE A N 1
ATOM 1902 C CA . ILE A 1 243 ? 9.621 1.753 6.984 1.00 68.94 243 ILE A CA 1
ATOM 1903 C C . ILE A 1 243 ? 9.629 0.219 7.016 1.00 68.94 243 ILE A C 1
ATOM 1905 O O . ILE A 1 243 ? 8.737 -0.416 6.478 1.00 68.94 243 ILE A O 1
ATOM 1909 N N . GLN A 1 244 ? 10.603 -0.389 7.698 1.00 74.38 244 GLN A N 1
ATOM 1910 C CA . GLN A 1 244 ? 10.688 -1.824 7.918 1.00 74.38 244 GLN A CA 1
ATOM 1911 C C . GLN A 1 244 ? 9.428 -2.400 8.579 1.00 74.38 244 GLN A C 1
ATOM 1913 O O . GLN A 1 244 ? 8.997 -3.483 8.200 1.00 74.38 244 GLN A O 1
ATOM 1918 N N . ARG A 1 245 ? 8.822 -1.708 9.552 1.00 69.50 245 ARG A N 1
ATOM 1919 C CA . ARG A 1 245 ? 7.591 -2.186 10.207 1.00 69.50 245 ARG A CA 1
ATOM 1920 C C . ARG A 1 245 ? 6.394 -2.114 9.281 1.00 69.50 245 ARG A C 1
ATOM 1922 O O . ARG A 1 245 ? 5.615 -3.060 9.228 1.00 69.50 245 ARG A O 1
ATOM 1929 N N . GLU A 1 246 ? 6.289 -1.016 8.544 1.00 73.12 246 GLU A N 1
ATOM 1930 C CA . GLU A 1 246 ? 5.265 -0.850 7.524 1.00 73.12 246 GLU A CA 1
ATOM 1931 C C . GLU A 1 246 ? 5.430 -1.932 6.453 1.00 73.12 246 GLU A C 1
ATOM 1933 O O . GLU A 1 246 ? 4.505 -2.686 6.202 1.00 73.12 246 GLU A O 1
ATOM 1938 N N . LEU A 1 247 ? 6.631 -2.146 5.921 1.00 77.06 247 LEU A N 1
ATOM 1939 C CA . LEU A 1 247 ? 6.900 -3.236 4.982 1.00 77.06 247 LEU A CA 1
ATOM 1940 C C . LEU A 1 247 ? 6.587 -4.614 5.566 1.00 77.06 247 LEU A C 1
ATOM 1942 O O . LEU A 1 247 ? 6.035 -5.441 4.849 1.00 77.06 247 LEU A O 1
ATOM 1946 N N . ASN A 1 248 ? 6.858 -4.858 6.851 1.00 77.75 248 ASN A N 1
ATOM 1947 C CA . ASN A 1 248 ? 6.474 -6.110 7.503 1.00 77.75 248 ASN A CA 1
ATOM 1948 C C . ASN A 1 248 ? 4.946 -6.306 7.544 1.00 77.75 248 ASN A C 1
ATOM 1950 O O . ASN A 1 248 ? 4.500 -7.449 7.526 1.00 77.75 248 ASN A O 1
ATOM 1954 N N . LEU A 1 249 ? 4.140 -5.235 7.563 1.00 74.44 249 LEU A N 1
ATOM 1955 C CA . LEU A 1 249 ? 2.678 -5.331 7.427 1.00 74.44 249 LEU A CA 1
ATOM 1956 C C . LEU A 1 249 ? 2.239 -5.728 6.022 1.00 74.44 249 LEU A C 1
ATOM 1958 O O . LEU A 1 249 ? 1.191 -6.339 5.857 1.00 74.44 249 LEU A O 1
ATOM 1962 N N . TRP A 1 250 ? 2.991 -5.347 4.999 1.00 77.19 250 TRP A N 1
ATOM 1963 C CA . TRP A 1 250 ? 2.625 -5.635 3.612 1.00 77.19 250 TRP A CA 1
ATOM 1964 C C . TRP A 1 250 ? 3.149 -6.994 3.150 1.00 77.19 250 TRP A C 1
ATOM 1966 O O . TRP A 1 250 ? 2.458 -7.738 2.450 1.00 77.19 250 TRP A O 1
ATOM 1976 N N . LEU A 1 251 ? 4.375 -7.313 3.560 1.00 80.19 251 LEU A N 1
ATOM 1977 C CA . LEU A 1 251 ? 5.169 -8.438 3.075 1.00 80.19 251 LEU A CA 1
ATOM 1978 C C . LEU A 1 251 ? 5.273 -9.595 4.069 1.00 80.19 251 LEU A C 1
ATOM 1980 O O . LEU A 1 251 ? 5.710 -10.678 3.687 1.00 80.19 251 LEU A O 1
ATOM 1984 N N . GLY A 1 252 ? 4.895 -9.367 5.325 1.00 75.88 252 GLY A N 1
ATOM 1985 C CA . GLY A 1 252 ? 5.178 -10.271 6.429 1.00 75.88 252 GLY A CA 1
ATOM 1986 C C . GLY A 1 252 ? 6.549 -10.009 7.072 1.00 75.88 252 GLY A C 1
ATOM 1987 O O . GLY A 1 252 ? 7.417 -9.336 6.501 1.00 75.88 252 GLY A O 1
ATOM 1988 N N . PRO A 1 253 ? 6.766 -10.522 8.295 1.00 74.00 253 PRO A N 1
ATOM 1989 C CA . PRO A 1 253 ? 8.014 -10.327 9.023 1.00 74.00 253 PRO A CA 1
ATOM 1990 C C . PRO A 1 253 ? 9.204 -10.965 8.290 1.00 74.00 253 PRO A C 1
ATOM 1992 O O . PRO A 1 253 ? 9.113 -12.079 7.782 1.00 74.00 253 PRO A O 1
ATOM 1995 N N . ASN A 1 254 ? 10.349 -10.272 8.285 1.00 71.44 254 ASN A N 1
ATOM 1996 C CA . ASN A 1 254 ? 11.631 -10.726 7.716 1.00 71.44 254 ASN A CA 1
ATOM 1997 C C . ASN A 1 254 ? 11.655 -10.964 6.195 1.00 71.44 254 ASN A C 1
ATOM 1999 O O . ASN A 1 254 ? 12.659 -11.460 5.687 1.00 71.44 254 ASN A O 1
ATOM 2003 N N . ALA A 1 255 ? 10.608 -10.587 5.459 1.00 76.56 255 ALA A N 1
ATOM 2004 C CA . ALA A 1 255 ? 10.574 -10.753 4.007 1.00 76.56 255 ALA A CA 1
ATOM 2005 C C . ALA A 1 255 ? 11.646 -9.913 3.288 1.00 76.56 255 ALA A C 1
ATOM 2007 O O . ALA A 1 255 ? 12.196 -10.334 2.273 1.00 76.56 255 ALA A O 1
ATOM 2008 N N . VAL A 1 256 ? 11.943 -8.717 3.809 1.00 82.50 256 VAL A N 1
ATOM 2009 C CA . VAL A 1 256 ? 12.906 -7.767 3.236 1.00 82.50 256 VAL A CA 1
ATOM 2010 C C . VAL A 1 256 ? 13.651 -7.061 4.364 1.00 82.50 256 VAL A C 1
ATOM 2012 O O . VAL A 1 256 ? 13.052 -6.768 5.392 1.00 82.50 256 VAL A O 1
ATOM 2015 N N . GLN A 1 257 ? 14.937 -6.762 4.172 1.00 82.69 257 GLN A N 1
ATOM 2016 C CA . GLN A 1 257 ? 15.725 -5.938 5.093 1.00 82.69 257 GLN A CA 1
ATOM 2017 C C . GLN A 1 257 ? 16.090 -4.604 4.439 1.00 82.69 257 GLN A C 1
ATOM 2019 O O . GLN A 1 257 ? 16.721 -4.572 3.380 1.00 82.69 257 GLN A O 1
ATOM 2024 N N . CYS A 1 258 ? 15.708 -3.504 5.083 1.00 81.56 258 CYS A N 1
ATOM 2025 C CA . CYS A 1 258 ? 16.047 -2.156 4.643 1.00 81.56 258 CYS A CA 1
ATOM 2026 C C . CYS A 1 258 ? 17.370 -1.677 5.247 1.00 81.56 258 CYS A C 1
ATOM 2028 O O . CYS A 1 258 ? 17.607 -1.810 6.446 1.00 81.56 258 CYS A O 1
ATOM 2030 N N . SER A 1 259 ? 18.203 -1.038 4.426 1.00 82.06 259 SER A N 1
ATOM 2031 C CA . SER A 1 259 ? 19.339 -0.237 4.882 1.00 82.06 259 SER A CA 1
ATOM 2032 C C . SER A 1 259 ? 18.983 1.249 4.841 1.00 82.06 259 SER A C 1
ATOM 2034 O O . SER A 1 259 ? 18.296 1.712 3.931 1.00 82.06 259 SER A O 1
ATOM 2036 N N . HIS A 1 260 ? 19.420 2.009 5.843 1.00 81.50 260 HIS A N 1
ATOM 2037 C CA . HIS A 1 260 ? 19.193 3.452 5.898 1.00 81.50 260 HIS A CA 1
ATOM 2038 C C . HIS A 1 260 ? 20.424 4.217 5.403 1.00 81.50 260 HIS A C 1
ATOM 2040 O O . HIS A 1 260 ? 21.560 3.817 5.666 1.00 81.50 260 HIS A O 1
ATOM 2046 N N . SER A 1 261 ? 20.205 5.310 4.673 1.00 81.38 261 SER A N 1
ATOM 2047 C CA . SER A 1 261 ? 21.27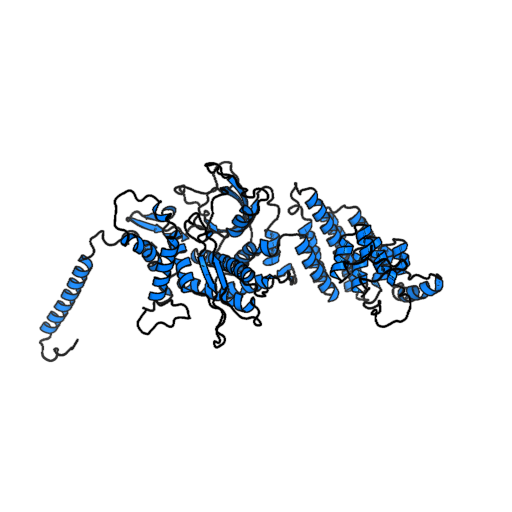6 6.197 4.219 1.00 81.38 261 SER A CA 1
ATOM 2048 C C . SER A 1 261 ? 20.760 7.603 3.930 1.00 81.38 261 SER A C 1
ATOM 2050 O O . SER A 1 261 ? 19.607 7.752 3.542 1.00 81.38 261 SER A O 1
ATOM 2052 N N . THR A 1 262 ? 21.626 8.610 4.006 1.00 85.00 262 THR A N 1
ATOM 2053 C CA . THR A 1 262 ? 21.293 9.988 3.609 1.00 85.00 262 THR A CA 1
ATOM 2054 C C . THR A 1 262 ? 21.783 10.264 2.184 1.00 85.00 262 THR A C 1
ATOM 2056 O O . THR A 1 262 ? 22.909 9.905 1.832 1.00 85.00 262 THR A O 1
ATOM 2059 N N . LEU A 1 263 ? 20.963 10.909 1.352 1.00 86.19 263 LEU A N 1
ATOM 2060 C CA . LEU A 1 263 ? 21.329 11.443 0.038 1.00 86.19 263 LEU A CA 1
ATOM 2061 C C . LEU A 1 263 ? 21.432 12.964 0.106 1.00 86.19 263 LEU A C 1
ATOM 2063 O O . LEU A 1 263 ? 20.531 13.618 0.623 1.00 86.19 263 LEU A O 1
ATOM 2067 N N . ARG A 1 264 ? 22.493 13.532 -0.470 1.00 85.56 264 ARG A N 1
ATOM 2068 C CA . ARG A 1 264 ? 22.627 14.980 -0.649 1.00 85.56 264 ARG A CA 1
ATOM 2069 C C . ARG A 1 264 ? 22.236 15.362 -2.074 1.00 85.56 264 ARG A C 1
ATOM 2071 O O . ARG A 1 264 ? 22.911 14.945 -3.017 1.00 85.56 264 ARG A O 1
ATOM 2078 N N . LEU A 1 265 ? 21.156 16.127 -2.211 1.00 84.62 265 LEU A N 1
ATOM 2079 C CA . LEU A 1 265 ? 20.498 16.448 -3.480 1.00 84.62 265 LEU A CA 1
ATOM 2080 C C . LEU A 1 265 ? 20.438 17.962 -3.715 1.00 84.62 265 LEU A C 1
ATOM 2082 O O . LEU A 1 265 ? 20.315 18.731 -2.766 1.00 84.62 265 LEU A O 1
ATOM 2086 N N . ASP A 1 266 ? 20.478 18.377 -4.975 1.00 80.69 266 ASP A N 1
ATOM 2087 C CA . ASP A 1 266 ? 20.234 19.742 -5.434 1.00 80.69 266 ASP A CA 1
ATOM 2088 C C . ASP A 1 266 ? 18.734 19.891 -5.735 1.00 80.69 266 ASP A C 1
ATOM 2090 O O . ASP A 1 266 ? 18.179 19.122 -6.524 1.00 80.69 266 ASP A O 1
ATOM 2094 N N . ARG A 1 267 ? 18.067 20.877 -5.119 1.00 73.94 267 ARG A N 1
ATOM 2095 C CA . ARG A 1 267 ? 16.597 21.034 -5.180 1.00 73.94 267 ARG A CA 1
ATOM 2096 C C . ARG A 1 267 ? 16.044 21.142 -6.604 1.00 73.94 267 ARG A C 1
ATOM 2098 O O . ARG A 1 267 ? 14.980 20.608 -6.895 1.00 73.94 267 ARG A O 1
ATOM 2105 N N . ASN A 1 268 ? 16.775 21.812 -7.490 1.00 71.00 268 ASN A N 1
ATOM 2106 C CA . ASN A 1 268 ? 16.316 22.124 -8.845 1.00 71.00 268 ASN A CA 1
ATOM 2107 C C . ASN A 1 268 ? 16.722 21.060 -9.878 1.00 71.00 268 ASN A C 1
ATOM 2109 O O . ASN A 1 268 ? 16.534 21.260 -11.078 1.00 71.00 268 ASN A O 1
ATOM 2113 N N . ARG A 1 269 ? 17.296 19.935 -9.433 1.00 75.38 269 ARG A N 1
ATOM 2114 C CA . ARG A 1 269 ? 17.774 18.865 -10.305 1.00 75.38 269 ARG A CA 1
ATOM 2115 C C . ARG A 1 269 ? 16.899 17.621 -10.187 1.00 75.38 269 ARG A C 1
ATOM 2117 O O . ARG A 1 269 ? 16.641 17.122 -9.096 1.00 75.38 269 ARG A O 1
ATOM 2124 N N . SER A 1 270 ? 16.503 17.065 -11.329 1.00 74.00 270 SER A N 1
ATOM 2125 C CA . SER A 1 270 ? 15.872 15.746 -11.395 1.00 74.00 270 SER A CA 1
ATOM 2126 C C . SER A 1 270 ? 16.920 14.637 -11.292 1.00 74.00 270 SER A C 1
ATOM 2128 O O . SER A 1 270 ? 17.912 14.659 -12.026 1.00 74.00 270 SER A O 1
ATOM 2130 N N . TYR A 1 271 ? 16.665 13.648 -10.438 1.00 80.38 271 TYR A N 1
ATOM 2131 C CA . TYR A 1 271 ? 17.495 12.453 -10.284 1.00 80.38 271 TYR A CA 1
ATOM 2132 C C . TYR A 1 271 ? 16.775 11.214 -10.813 1.00 80.38 271 TYR A C 1
ATOM 2134 O O . TYR A 1 271 ? 15.549 11.126 -10.769 1.00 80.38 271 TYR A O 1
ATOM 2142 N N . SER A 1 272 ? 17.548 10.264 -11.333 1.00 82.25 272 SER A N 1
ATOM 2143 C CA . SER A 1 272 ? 17.043 9.129 -12.104 1.00 82.25 272 SER A CA 1
ATOM 2144 C C . SER A 1 272 ? 17.926 7.882 -11.985 1.00 82.25 272 SER A C 1
ATOM 2146 O O . SER A 1 272 ? 18.994 7.890 -11.366 1.00 82.25 272 SER A O 1
ATOM 2148 N N . LEU A 1 273 ? 17.511 6.795 -12.647 1.00 84.38 273 LEU A N 1
ATOM 2149 C CA . LEU A 1 273 ? 18.304 5.567 -12.792 1.00 84.38 273 LEU A CA 1
ATOM 2150 C C . LEU A 1 273 ? 19.649 5.791 -13.516 1.00 84.38 273 LEU A C 1
ATOM 2152 O O . LEU A 1 273 ? 20.574 4.986 -13.370 1.00 84.38 273 LEU A O 1
ATOM 2156 N N . TYR A 1 274 ? 19.765 6.873 -14.291 1.00 80.69 274 TYR A N 1
ATOM 2157 C CA . TYR A 1 274 ? 20.962 7.219 -15.062 1.00 80.69 274 TYR A CA 1
ATOM 2158 C C . TYR A 1 274 ? 22.041 7.913 -14.215 1.00 80.69 274 TYR A C 1
ATOM 2160 O O . TYR A 1 274 ? 23.176 8.067 -14.672 1.00 80.69 274 TYR A O 1
ATOM 2168 N N . ASP A 1 275 ? 21.713 8.303 -12.979 1.00 81.75 275 ASP A N 1
ATOM 2169 C CA . ASP A 1 275 ? 22.627 8.975 -12.061 1.00 81.75 275 ASP A CA 1
ATOM 2170 C C . ASP A 1 275 ? 23.450 7.992 -11.215 1.00 81.75 275 ASP A C 1
ATOM 2172 O O . ASP A 1 275 ? 22.977 6.945 -10.760 1.00 81.75 275 ASP A O 1
ATOM 2176 N N . TYR A 1 276 ? 24.704 8.372 -10.957 1.00 80.75 276 TYR A N 1
ATOM 2177 C CA . TYR A 1 276 ? 25.658 7.584 -10.179 1.00 80.75 276 TYR A CA 1
ATOM 2178 C C . TYR A 1 276 ? 25.983 8.263 -8.850 1.00 80.75 276 TYR A C 1
ATOM 2180 O O . TYR A 1 276 ? 26.112 9.484 -8.767 1.00 80.75 276 TYR A O 1
ATOM 2188 N N . TRP A 1 277 ? 26.167 7.443 -7.819 1.00 80.81 277 TRP A N 1
ATOM 2189 C CA . TRP A 1 277 ? 26.333 7.879 -6.436 1.00 80.81 277 TRP A CA 1
ATOM 2190 C C . TRP A 1 277 ? 27.632 7.345 -5.847 1.00 80.81 277 TRP A C 1
ATOM 2192 O O . TRP A 1 277 ? 27.997 6.193 -6.082 1.00 80.81 277 TRP A O 1
ATOM 2202 N N . SER A 1 278 ? 28.310 8.153 -5.036 1.00 76.56 278 SER A N 1
ATOM 2203 C CA . SER A 1 278 ? 29.475 7.715 -4.262 1.00 76.56 278 SER A CA 1
ATOM 2204 C C . SER A 1 278 ? 29.342 8.095 -2.798 1.00 76.56 278 SER A C 1
ATOM 2206 O O . SER A 1 278 ? 28.866 9.185 -2.475 1.00 76.56 278 SER A O 1
ATOM 2208 N N . PHE A 1 279 ? 29.794 7.197 -1.926 1.00 70.69 279 PHE A N 1
ATOM 2209 C CA . PHE A 1 279 ? 29.970 7.493 -0.514 1.00 70.69 279 PHE A CA 1
ATOM 2210 C C . PHE A 1 279 ? 31.374 8.088 -0.308 1.00 70.69 279 PHE A C 1
ATOM 2212 O O . PHE A 1 279 ? 32.351 7.460 -0.732 1.00 70.69 279 PHE A O 1
ATOM 2219 N N . PRO A 1 280 ? 31.501 9.299 0.254 1.00 63.56 280 PRO A N 1
ATOM 2220 C CA . PRO A 1 280 ? 32.797 9.940 0.440 1.00 63.56 280 PRO A CA 1
ATOM 2221 C C . PRO A 1 280 ? 33.648 9.188 1.487 1.00 63.56 280 PRO A C 1
ATOM 2223 O O . PRO A 1 280 ? 33.122 8.749 2.507 1.00 63.56 280 PRO A O 1
ATOM 2226 N N . PRO A 1 281 ? 34.969 9.037 1.269 1.00 52.59 281 PRO A N 1
ATOM 2227 C CA . PRO A 1 281 ? 35.838 8.245 2.145 1.00 52.59 281 PRO A CA 1
ATOM 2228 C C . PRO A 1 281 ? 36.165 8.903 3.497 1.00 52.59 281 PRO A C 1
ATOM 2230 O O . PRO A 1 281 ? 36.635 8.212 4.396 1.00 52.59 281 PRO A O 1
ATOM 2233 N N . PHE A 1 282 ? 35.916 10.207 3.674 1.00 46.84 282 PHE A N 1
ATOM 2234 C CA . PHE A 1 282 ? 36.225 10.927 4.912 1.00 46.84 282 PHE A CA 1
ATOM 2235 C C . PHE A 1 282 ? 35.044 11.803 5.368 1.00 46.84 282 PHE A C 1
ATOM 2237 O O . PHE A 1 282 ? 34.619 12.714 4.665 1.00 46.84 282 PHE A O 1
ATOM 2244 N N . SER A 1 283 ? 34.544 11.519 6.576 1.00 49.38 283 SER A N 1
ATOM 2245 C CA . SER A 1 283 ? 33.729 12.385 7.452 1.00 49.38 283 SER A CA 1
ATOM 2246 C C . SER A 1 283 ? 32.309 12.817 7.030 1.00 49.38 283 SER A C 1
ATOM 2248 O O . SER A 1 283 ? 31.620 13.396 7.868 1.00 49.38 283 SER A O 1
ATOM 2250 N N . MET A 1 284 ? 31.807 12.514 5.830 1.00 49.38 284 MET A N 1
ATOM 2251 C CA . MET A 1 284 ? 30.394 12.763 5.489 1.00 49.38 284 MET A CA 1
ATOM 2252 C C . MET A 1 284 ? 29.556 11.481 5.550 1.00 49.38 284 MET A C 1
ATOM 2254 O O . MET A 1 284 ? 29.882 10.492 4.903 1.00 49.38 284 MET A O 1
ATOM 2258 N N . SER A 1 285 ? 28.454 11.513 6.306 1.00 62.53 285 SER A N 1
ATOM 2259 C CA . SER A 1 285 ? 27.481 10.416 6.445 1.00 62.53 285 SER A CA 1
ATOM 2260 C C . SER A 1 285 ? 26.513 10.282 5.256 1.00 62.53 285 SER A C 1
ATOM 2262 O O . SER A 1 285 ? 25.659 9.397 5.266 1.00 62.53 285 SER A O 1
ATOM 2264 N N . SER A 1 286 ? 26.633 11.127 4.222 1.00 73.19 286 SER A N 1
ATOM 2265 C CA . SER A 1 286 ? 25.694 11.193 3.097 1.00 73.19 286 SER A CA 1
ATOM 2266 C C . SER A 1 286 ? 26.317 10.839 1.742 1.00 73.19 286 SER A C 1
ATOM 2268 O O . SER A 1 286 ? 27.464 11.165 1.431 1.00 73.19 286 SER A O 1
ATOM 2270 N N . TRP A 1 287 ? 25.527 10.170 0.901 1.00 77.50 287 TRP A N 1
ATOM 2271 C CA . TRP A 1 287 ? 25.854 9.877 -0.491 1.00 77.50 287 TRP A CA 1
ATOM 2272 C C . TRP A 1 287 ? 25.757 11.136 -1.342 1.00 77.50 287 TRP A C 1
ATOM 2274 O O . TRP A 1 287 ? 24.765 11.864 -1.277 1.00 77.50 287 TRP A O 1
ATOM 2284 N N . GLN A 1 288 ? 26.746 11.329 -2.209 1.00 78.31 288 GLN A N 1
ATOM 2285 C CA . GLN A 1 288 ? 26.790 12.459 -3.128 1.00 78.31 288 GLN A CA 1
ATOM 2286 C C . GLN A 1 288 ? 26.609 12.008 -4.574 1.00 78.31 288 GLN A C 1
ATOM 2288 O O . GLN A 1 288 ? 27.026 10.908 -4.962 1.00 78.31 288 GLN A O 1
ATOM 2293 N N . HIS A 1 289 ? 25.985 12.886 -5.356 1.00 78.44 289 HIS A N 1
ATOM 2294 C CA . HIS A 1 289 ? 25.890 12.754 -6.802 1.00 78.44 289 HIS A CA 1
ATOM 2295 C C . HIS A 1 289 ? 27.279 12.876 -7.439 1.00 78.44 289 HIS A C 1
ATOM 2297 O O . HIS A 1 289 ? 28.058 13.763 -7.091 1.00 78.44 289 HIS A O 1
ATOM 2303 N N . VAL A 1 290 ? 27.595 11.979 -8.373 1.00 71.44 290 VAL A N 1
ATOM 2304 C CA . VAL A 1 290 ? 28.859 12.002 -9.117 1.00 71.44 290 VAL A CA 1
ATOM 2305 C C . VAL A 1 290 ? 28.648 12.731 -10.446 1.00 71.44 290 VAL A C 1
ATOM 2307 O O . VAL A 1 290 ? 28.141 12.161 -11.420 1.00 71.44 290 VAL A O 1
ATOM 2310 N N . ALA A 1 291 ? 29.052 14.002 -10.492 1.00 59.44 291 ALA A N 1
ATOM 2311 C CA . ALA A 1 291 ? 28.952 14.835 -11.689 1.00 59.44 291 ALA A CA 1
ATOM 2312 C C . ALA A 1 291 ? 29.972 14.449 -12.787 1.00 59.44 291 ALA A C 1
ATOM 2314 O O . ALA A 1 291 ? 29.588 14.429 -13.956 1.00 59.44 291 ALA A O 1
ATOM 2315 N N . ASP A 1 292 ? 31.198 14.043 -12.420 1.00 56.22 292 ASP A N 1
ATOM 2316 C CA . ASP A 1 292 ? 32.347 13.806 -13.326 1.00 56.22 292 ASP A CA 1
ATOM 2317 C C . ASP A 1 292 ? 32.707 12.310 -13.542 1.00 56.22 292 ASP A C 1
ATOM 2319 O O . ASP A 1 292 ? 31.930 11.412 -13.205 1.00 56.22 292 ASP A O 1
ATOM 2323 N N . ARG A 1 293 ? 33.878 12.013 -14.152 1.00 52.31 293 ARG A N 1
ATOM 2324 C CA . ARG A 1 293 ? 34.402 10.639 -14.356 1.00 52.31 293 ARG A CA 1
ATOM 2325 C C . ARG A 1 293 ? 34.404 9.866 -13.031 1.00 52.31 293 ARG A C 1
ATOM 2327 O O . ARG A 1 293 ? 34.877 10.375 -12.017 1.00 52.31 293 ARG A O 1
ATOM 2334 N N . LEU A 1 294 ? 33.896 8.626 -13.041 1.00 54.81 294 LEU A N 1
ATOM 2335 C CA . LEU A 1 294 ? 33.821 7.811 -11.826 1.00 54.81 294 LEU A CA 1
ATOM 2336 C C . LEU A 1 294 ? 35.221 7.620 -11.215 1.00 54.81 294 LEU A C 1
ATOM 2338 O O . LEU A 1 294 ? 36.121 7.170 -11.923 1.00 54.81 294 LEU A O 1
ATOM 2342 N N . PRO A 1 295 ? 35.409 7.885 -9.907 1.00 52.84 295 PRO A N 1
ATOM 2343 C CA . PRO A 1 295 ? 36.667 7.574 -9.247 1.00 52.84 295 PRO A CA 1
ATOM 2344 C C . PRO A 1 295 ? 36.886 6.059 -9.239 1.00 52.84 295 PRO A C 1
ATOM 2346 O O . PRO A 1 295 ? 36.039 5.308 -8.736 1.00 52.84 295 PRO A O 1
ATOM 2349 N N . SER A 1 296 ? 38.013 5.642 -9.816 1.00 49.81 296 SER A N 1
ATOM 2350 C CA . SER A 1 296 ? 38.534 4.276 -9.798 1.00 49.81 296 SER A CA 1
ATOM 2351 C C . SER A 1 296 ? 39.054 3.918 -8.395 1.00 49.81 296 SER A C 1
ATOM 2353 O O . SER A 1 296 ? 39.744 4.741 -7.795 1.00 49.81 296 SER A O 1
ATOM 2355 N N . PRO A 1 297 ? 38.795 2.704 -7.871 1.00 50.91 297 PRO A N 1
ATOM 2356 C CA . PRO A 1 297 ? 38.045 1.618 -8.496 1.00 50.91 297 PRO A CA 1
ATOM 2357 C C . PRO A 1 297 ? 36.522 1.827 -8.429 1.00 50.91 297 PRO A C 1
ATOM 2359 O O . PRO A 1 297 ? 35.983 2.441 -7.503 1.00 50.91 297 PRO A O 1
ATOM 2362 N N . LEU A 1 298 ? 35.817 1.252 -9.408 1.00 51.75 298 LEU A N 1
ATOM 2363 C CA . LEU A 1 298 ? 34.359 1.116 -9.415 1.00 51.75 298 LEU A CA 1
ATOM 2364 C C . LEU A 1 298 ? 33.908 0.301 -8.193 1.00 51.75 298 LEU A C 1
ATOM 2366 O O . LEU A 1 298 ? 33.810 -0.923 -8.230 1.00 51.75 298 LEU A O 1
ATOM 2370 N N . GLY A 1 299 ? 33.645 0.980 -7.077 1.00 52.12 299 GLY A N 1
ATOM 2371 C CA . GLY A 1 299 ? 32.917 0.384 -5.958 1.00 52.12 299 GLY A CA 1
ATOM 2372 C C . GLY A 1 299 ? 31.584 -0.176 -6.467 1.00 52.12 299 GLY A C 1
ATOM 2373 O O . GLY A 1 299 ? 30.890 0.495 -7.227 1.00 52.12 299 GLY A O 1
ATOM 2374 N N . ARG A 1 300 ? 31.236 -1.404 -6.069 1.00 53.19 300 ARG A N 1
ATOM 2375 C CA . ARG A 1 300 ? 30.158 -2.218 -6.671 1.00 53.19 300 ARG A CA 1
ATOM 2376 C C . ARG A 1 300 ? 28.731 -1.644 -6.548 1.00 53.19 300 ARG A C 1
ATOM 2378 O O . ARG A 1 300 ? 27.848 -2.129 -7.249 1.00 53.19 300 ARG A O 1
ATOM 2385 N N . ASN A 1 301 ? 28.508 -0.617 -5.719 1.00 55.81 301 ASN A N 1
ATOM 2386 C CA . ASN A 1 301 ? 27.181 -0.130 -5.310 1.00 55.81 301 ASN A CA 1
ATOM 2387 C C . ASN A 1 301 ? 27.014 1.376 -5.584 1.00 55.81 301 ASN A C 1
ATOM 2389 O O . ASN A 1 301 ? 27.258 2.186 -4.691 1.00 55.81 301 ASN A O 1
ATOM 2393 N N . ARG A 1 302 ? 26.630 1.767 -6.807 1.00 71.06 302 ARG A N 1
ATOM 2394 C CA . ARG A 1 302 ? 26.542 3.197 -7.186 1.00 71.06 302 ARG A CA 1
ATOM 2395 C C . ARG A 1 302 ? 25.256 3.621 -7.896 1.00 71.06 302 ARG A C 1
ATOM 2397 O O . ARG A 1 302 ? 25.093 4.817 -8.116 1.00 71.06 302 ARG A O 1
ATOM 2404 N N . ARG A 1 303 ? 24.345 2.702 -8.240 1.00 86.12 303 ARG A N 1
ATOM 2405 C CA . ARG A 1 303 ? 23.083 3.029 -8.928 1.00 86.12 303 ARG A CA 1
ATOM 2406 C C . ARG A 1 303 ? 21.891 2.918 -7.976 1.00 86.12 303 ARG A C 1
ATOM 2408 O O . ARG A 1 303 ? 21.861 2.019 -7.133 1.00 86.12 303 ARG A O 1
ATOM 2415 N N . LYS A 1 304 ? 20.919 3.823 -8.115 1.00 88.56 304 LYS A N 1
ATOM 2416 C CA . LYS A 1 304 ? 19.664 3.809 -7.351 1.00 88.56 304 LYS A CA 1
ATOM 2417 C C . LYS A 1 304 ? 18.447 3.875 -8.280 1.00 88.56 304 LYS A C 1
ATOM 2419 O O . LYS A 1 304 ? 18.509 4.561 -9.296 1.00 88.56 304 LYS A O 1
ATOM 2424 N N . CYS A 1 305 ? 17.378 3.165 -7.930 1.00 89.81 305 CYS A N 1
ATOM 2425 C CA . CYS A 1 305 ? 16.070 3.183 -8.599 1.00 89.81 305 CYS A CA 1
ATOM 2426 C C . CYS A 1 305 ? 14.949 3.500 -7.593 1.00 89.81 305 CYS A C 1
ATOM 2428 O O . CYS A 1 305 ? 15.214 3.574 -6.393 1.00 89.81 305 CYS A O 1
ATOM 2430 N N . GLY A 1 306 ? 13.711 3.683 -8.056 1.00 87.44 306 GLY A N 1
ATOM 2431 C CA . GLY A 1 306 ? 12.567 4.020 -7.211 1.00 87.44 306 GLY A CA 1
ATOM 2432 C C . GLY A 1 306 ? 12.575 5.482 -6.774 1.00 87.44 306 GLY A C 1
ATOM 2433 O O . GLY A 1 306 ? 12.401 5.769 -5.600 1.00 87.44 306 GLY A O 1
ATOM 2434 N N . TRP A 1 307 ? 12.825 6.418 -7.692 1.00 87.19 307 TRP A N 1
ATOM 2435 C CA . TRP A 1 307 ? 13.017 7.839 -7.355 1.00 87.19 307 TRP A CA 1
ATOM 2436 C C . TRP A 1 307 ? 11.744 8.594 -6.952 1.00 87.19 307 TRP A C 1
ATOM 2438 O O . TRP A 1 307 ? 11.846 9.671 -6.369 1.00 87.19 307 TRP A O 1
ATOM 2448 N N . ILE A 1 308 ? 10.562 8.020 -7.188 1.00 84.19 308 ILE A N 1
ATOM 2449 C CA . ILE A 1 308 ? 9.261 8.653 -6.917 1.00 84.19 308 ILE A CA 1
ATOM 2450 C C . ILE A 1 308 ? 9.138 9.200 -5.481 1.00 84.19 308 ILE A C 1
ATOM 2452 O O . ILE A 1 308 ? 8.855 10.389 -5.352 1.00 84.19 308 ILE A O 1
ATOM 2456 N N . PRO A 1 309 ? 9.432 8.440 -4.401 1.00 83.94 309 PRO A N 1
ATOM 2457 C CA . PRO A 1 309 ? 9.311 8.959 -3.036 1.00 83.94 309 PRO A CA 1
ATOM 2458 C C . PRO A 1 309 ? 10.211 10.172 -2.779 1.00 83.94 309 PRO A C 1
ATOM 2460 O O . PRO A 1 309 ? 9.844 11.082 -2.037 1.00 83.94 309 PRO A O 1
ATOM 2463 N N . VAL A 1 310 ? 11.395 10.210 -3.400 1.00 84.94 310 VAL A N 1
ATOM 2464 C CA . VAL A 1 310 ? 12.318 11.348 -3.291 1.00 84.94 310 VAL A CA 1
ATOM 2465 C C . VAL A 1 310 ? 11.750 12.559 -4.024 1.00 84.94 310 VAL A C 1
ATOM 2467 O O . VAL A 1 310 ? 11.760 13.660 -3.478 1.00 84.94 310 VAL A O 1
ATOM 2470 N N . SER A 1 311 ? 11.235 12.363 -5.241 1.00 80.00 311 SER A N 1
ATOM 2471 C CA . SER A 1 311 ? 10.606 13.427 -6.028 1.00 80.00 311 SER A CA 1
ATOM 2472 C C . SER A 1 311 ? 9.398 14.033 -5.314 1.00 80.00 311 SER A C 1
ATOM 2474 O O . SER A 1 311 ? 9.269 15.255 -5.276 1.00 80.00 311 SER A O 1
ATOM 2476 N N . ASP A 1 312 ? 8.557 13.205 -4.698 1.00 77.94 312 ASP A N 1
ATOM 2477 C CA . ASP A 1 312 ? 7.401 13.669 -3.930 1.00 77.94 312 ASP A CA 1
ATOM 2478 C C . ASP A 1 312 ? 7.828 14.424 -2.666 1.00 77.94 312 ASP A C 1
ATOM 2480 O O . ASP A 1 312 ? 7.286 15.489 -2.376 1.00 77.94 312 ASP A O 1
ATOM 2484 N N . THR A 1 313 ? 8.864 13.947 -1.968 1.00 78.38 313 THR A N 1
ATOM 2485 C CA . THR A 1 313 ? 9.437 14.639 -0.798 1.00 78.38 313 THR A CA 1
ATOM 2486 C C . THR A 1 313 ? 9.966 16.029 -1.166 1.00 78.38 313 THR A C 1
ATOM 2488 O O . THR A 1 313 ? 9.723 16.998 -0.445 1.00 78.38 313 THR A O 1
ATOM 2491 N N . LEU A 1 314 ? 10.670 16.148 -2.296 1.00 79.88 314 LEU A N 1
ATOM 2492 C CA . LEU A 1 314 ? 11.173 17.430 -2.802 1.00 79.88 314 LEU A CA 1
ATOM 2493 C C . LEU A 1 314 ? 10.036 18.385 -3.203 1.00 79.88 314 LEU A C 1
ATOM 2495 O O . LEU A 1 314 ? 10.192 19.599 -3.070 1.00 79.88 314 LEU A O 1
ATOM 2499 N N . ARG A 1 315 ? 8.896 17.853 -3.667 1.00 77.19 315 ARG A N 1
ATOM 2500 C CA . ARG A 1 315 ? 7.713 18.637 -4.058 1.00 77.19 315 ARG A CA 1
ATOM 2501 C C . ARG A 1 315 ? 6.869 19.097 -2.859 1.00 77.19 315 ARG A C 1
ATOM 2503 O O . ARG A 1 315 ? 6.258 20.155 -2.937 1.00 77.19 315 ARG A O 1
ATOM 2510 N N . ALA A 1 316 ? 6.837 18.334 -1.766 1.00 68.25 316 ALA A N 1
ATOM 2511 C CA . ALA A 1 316 ? 5.929 18.532 -0.628 1.00 68.25 316 ALA A CA 1
ATOM 2512 C C . ALA A 1 316 ? 6.338 19.620 0.397 1.00 68.25 316 ALA A C 1
ATOM 2514 O O . ALA A 1 316 ? 5.710 19.723 1.448 1.00 68.25 316 ALA A O 1
ATOM 2515 N N . LEU A 1 317 ? 7.379 20.423 0.148 1.00 59.34 317 LEU A N 1
ATOM 2516 C CA . LEU A 1 317 ? 7.826 21.454 1.100 1.00 59.34 317 LEU A CA 1
ATOM 2517 C C . LEU A 1 317 ? 6.773 22.566 1.306 1.00 59.34 317 LEU A C 1
ATOM 2519 O O . LEU A 1 317 ? 6.353 23.184 0.325 1.00 59.34 317 LEU A O 1
ATOM 2523 N N . PRO A 1 318 ? 6.402 22.895 2.560 1.00 43.09 318 PRO A N 1
ATOM 2524 C CA . PRO A 1 318 ? 5.599 24.070 2.860 1.00 43.09 318 PRO A CA 1
ATOM 2525 C C . PRO A 1 318 ? 6.457 25.340 2.771 1.00 43.09 318 PRO A C 1
ATOM 2527 O O . PRO A 1 318 ? 7.495 25.436 3.421 1.00 43.09 318 PRO A O 1
ATOM 2530 N N . GLY A 1 319 ? 5.988 26.331 2.006 1.00 44.88 319 GLY A N 1
ATOM 2531 C CA . GLY A 1 319 ? 6.553 27.685 1.997 1.00 44.88 319 GLY A CA 1
ATOM 2532 C C . GLY A 1 319 ? 7.501 27.980 0.836 1.00 44.88 319 GLY A C 1
ATOM 2533 O O . GLY A 1 319 ? 8.705 28.062 1.023 1.00 44.88 319 GLY A O 1
ATOM 2534 N N . GLU A 1 320 ? 6.935 28.133 -0.359 1.00 34.53 320 GLU A N 1
ATOM 2535 C CA . GLU A 1 320 ? 7.213 29.218 -1.315 1.00 34.53 320 GLU A CA 1
ATOM 2536 C C . GLU A 1 320 ? 6.345 28.936 -2.544 1.00 34.53 320 GLU A C 1
ATOM 2538 O O . GLU A 1 320 ? 6.704 28.189 -3.454 1.00 34.53 320 GLU A O 1
ATOM 2543 N N . THR A 1 321 ? 5.144 29.510 -2.554 1.00 28.33 321 THR A N 1
ATOM 2544 C CA . THR A 1 321 ? 4.469 29.804 -3.817 1.00 28.33 321 THR A CA 1
ATOM 2545 C C . THR A 1 321 ? 5.458 30.554 -4.713 1.00 28.33 321 THR A C 1
ATOM 2547 O O . THR A 1 321 ? 6.105 31.478 -4.213 1.00 28.33 321 THR A O 1
ATOM 2550 N N . PRO A 1 322 ? 5.568 30.246 -6.015 1.00 35.00 322 PRO A N 1
ATOM 2551 C CA . PRO A 1 322 ? 6.236 31.133 -6.954 1.00 35.00 322 PRO A CA 1
ATOM 2552 C C . PRO A 1 322 ? 5.345 32.371 -7.144 1.00 35.00 322 PRO A C 1
ATOM 2554 O O . PRO A 1 322 ? 4.654 32.511 -8.146 1.00 35.00 322 PRO A O 1
ATOM 2557 N N . THR A 1 323 ? 5.278 33.243 -6.138 1.00 31.86 323 THR A N 1
ATOM 2558 C CA . THR A 1 323 ? 4.684 34.570 -6.276 1.00 31.86 323 THR A CA 1
ATOM 2559 C C . THR A 1 323 ? 5.637 35.406 -7.106 1.00 31.86 323 THR A C 1
ATOM 2561 O O . THR A 1 323 ? 6.740 35.705 -6.654 1.00 31.86 323 THR A O 1
ATOM 2564 N N . ASP A 1 324 ? 5.204 35.733 -8.321 1.00 30.45 324 ASP A N 1
ATOM 2565 C CA . ASP A 1 324 ? 5.368 37.032 -8.973 1.00 30.45 324 ASP A CA 1
ATOM 2566 C C . ASP A 1 324 ? 6.514 37.908 -8.439 1.00 30.45 324 ASP A C 1
ATOM 2568 O O . ASP A 1 324 ? 6.302 38.959 -7.839 1.00 30.45 324 ASP A O 1
ATOM 2572 N N . PHE A 1 325 ? 7.752 37.518 -8.732 1.00 32.38 325 PHE A N 1
ATOM 2573 C CA . PHE A 1 325 ? 8.851 38.466 -8.862 1.00 32.38 325 PHE A CA 1
ATOM 2574 C C . PHE A 1 325 ? 9.267 38.500 -10.327 1.00 32.38 325 PHE A C 1
ATOM 2576 O O . PHE A 1 325 ? 10.232 37.874 -10.757 1.00 32.38 325 PHE A O 1
ATOM 2583 N N . ALA A 1 326 ? 8.506 39.265 -11.110 1.00 32.75 326 ALA A N 1
ATOM 2584 C CA . ALA A 1 326 ? 9.015 39.862 -12.332 1.00 32.75 326 ALA A CA 1
ATOM 2585 C C . ALA A 1 326 ? 10.113 40.873 -11.941 1.00 32.75 326 ALA A C 1
ATOM 2587 O O . ALA A 1 326 ? 9.837 42.025 -11.614 1.00 32.75 326 ALA A O 1
ATOM 2588 N N . GLY A 1 327 ? 11.363 40.411 -11.921 1.00 27.31 327 GLY A N 1
ATOM 2589 C CA . GLY A 1 327 ? 12.572 41.195 -11.655 1.00 27.31 327 GLY A CA 1
ATOM 2590 C C . GLY A 1 327 ? 13.818 40.376 -12.017 1.00 27.31 327 GLY A C 1
ATOM 2591 O O . GLY A 1 327 ? 13.767 39.151 -11.939 1.00 27.31 327 GLY A O 1
ATOM 2592 N N . PRO A 1 328 ? 14.901 41.007 -12.502 1.00 34.38 328 PRO A N 1
ATOM 2593 C CA . PRO A 1 328 ? 15.859 40.362 -13.392 1.00 34.38 328 PRO A CA 1
ATOM 2594 C C . PRO A 1 328 ? 16.755 39.358 -12.660 1.00 34.38 328 PRO A C 1
ATOM 2596 O O . PRO A 1 328 ? 17.323 39.672 -11.619 1.00 34.38 328 PRO A O 1
ATOM 2599 N N . GLU A 1 329 ? 16.884 38.172 -13.259 1.00 38.94 329 GLU A N 1
ATOM 2600 C CA . GLU A 1 329 ? 17.993 37.222 -13.105 1.00 38.94 329 GLU A CA 1
ATOM 2601 C C . GLU A 1 329 ? 18.557 37.070 -11.680 1.00 38.94 329 GLU A C 1
ATOM 2603 O O . GLU A 1 329 ? 19.695 37.435 -11.385 1.00 38.94 329 GLU A O 1
ATOM 2608 N N . ILE A 1 330 ? 17.788 36.435 -10.792 1.00 33.03 330 ILE A N 1
ATOM 2609 C CA . ILE A 1 330 ? 18.378 35.799 -9.611 1.00 33.03 330 ILE A CA 1
ATOM 2610 C C . ILE A 1 330 ? 19.054 34.515 -10.100 1.00 33.03 330 ILE A C 1
ATOM 2612 O O . ILE A 1 330 ? 18.391 33.532 -10.433 1.00 33.03 330 ILE A O 1
ATOM 2616 N N . HIS A 1 331 ? 20.383 34.539 -10.196 1.00 36.00 331 HIS A N 1
ATOM 2617 C CA . HIS A 1 331 ? 21.187 33.349 -10.458 1.00 36.00 331 HIS A CA 1
ATOM 2618 C C . HIS A 1 331 ? 20.791 32.218 -9.499 1.00 36.00 331 HIS A C 1
ATOM 2620 O O . HIS A 1 331 ? 20.773 32.409 -8.284 1.00 36.00 331 HIS A O 1
ATOM 2626 N N . ALA A 1 332 ? 20.483 31.050 -10.068 1.00 40.19 332 ALA A N 1
ATOM 2627 C CA . ALA A 1 332 ? 20.139 29.823 -9.362 1.00 40.19 332 ALA A CA 1
ATOM 2628 C C . ALA A 1 332 ? 21.159 29.517 -8.252 1.00 40.19 332 ALA A C 1
ATOM 2630 O O . ALA A 1 332 ? 22.271 29.065 -8.519 1.00 40.19 332 ALA A O 1
ATOM 2631 N N . THR A 1 333 ? 20.797 29.774 -6.999 1.00 40.44 333 THR A N 1
ATOM 2632 C CA . THR A 1 333 ? 21.570 29.315 -5.849 1.00 40.44 333 THR A CA 1
ATOM 2633 C C . THR A 1 333 ? 21.233 27.842 -5.609 1.00 40.44 333 THR A C 1
ATOM 2635 O O . THR A 1 333 ? 20.082 27.484 -5.364 1.00 40.44 333 THR A O 1
ATOM 2638 N N . ASP A 1 334 ? 22.240 26.970 -5.727 1.00 53.06 334 ASP A N 1
ATOM 2639 C CA . ASP A 1 334 ? 22.163 25.528 -5.448 1.00 53.06 334 ASP A CA 1
ATOM 2640 C C . ASP A 1 334 ? 21.766 25.276 -3.981 1.00 53.06 334 ASP A C 1
ATOM 2642 O O . ASP A 1 334 ? 22.614 25.119 -3.096 1.00 53.06 334 ASP A O 1
ATOM 2646 N N . VAL A 1 335 ? 20.463 25.230 -3.693 1.00 69.81 335 VAL A N 1
ATOM 2647 C CA . VAL A 1 335 ? 19.968 24.791 -2.385 1.00 69.81 335 VAL A CA 1
ATOM 2648 C C . VAL A 1 335 ? 20.148 23.277 -2.297 1.00 69.81 335 VAL A C 1
ATOM 2650 O O . VAL A 1 335 ? 19.386 22.503 -2.883 1.00 69.81 335 VAL A O 1
ATOM 2653 N N . LYS A 1 336 ? 21.191 22.860 -1.572 1.00 79.69 336 LYS A N 1
ATOM 2654 C CA . LYS A 1 336 ? 21.468 21.453 -1.267 1.00 79.69 336 LYS A CA 1
ATOM 2655 C C . LYS A 1 336 ? 20.649 20.998 -0.069 1.00 79.69 336 LYS A C 1
ATOM 2657 O O . LYS A 1 336 ? 20.732 21.600 0.996 1.00 79.69 336 LYS A O 1
ATOM 2662 N N . VAL A 1 337 ? 19.932 19.896 -0.239 1.00 83.50 337 VAL A N 1
ATOM 2663 C CA . VAL A 1 337 ? 19.050 19.291 0.761 1.00 83.50 337 VAL A CA 1
ATOM 2664 C C . VAL A 1 337 ? 19.544 17.885 1.092 1.00 83.50 337 VAL A C 1
ATOM 2666 O O . VAL A 1 337 ? 19.934 17.129 0.198 1.00 83.50 337 VAL A O 1
ATOM 2669 N N . ASN A 1 338 ? 19.515 17.523 2.374 1.00 83.75 338 ASN A N 1
ATOM 2670 C CA . ASN A 1 338 ? 19.741 16.151 2.814 1.00 83.75 338 ASN A CA 1
ATOM 2671 C C . ASN A 1 338 ? 18.405 15.413 2.957 1.00 83.75 338 ASN A C 1
ATOM 2673 O O . ASN A 1 338 ? 17.525 15.821 3.716 1.00 83.75 338 ASN A O 1
ATOM 2677 N N . ILE A 1 339 ? 18.276 14.301 2.241 1.00 84.06 339 ILE A N 1
ATOM 2678 C CA . ILE A 1 339 ? 17.103 13.430 2.282 1.00 84.06 339 ILE A CA 1
ATOM 2679 C C . ILE A 1 339 ? 17.527 12.075 2.835 1.00 84.06 339 ILE A C 1
ATOM 2681 O O . ILE A 1 339 ? 18.378 11.398 2.255 1.00 84.06 339 ILE A O 1
ATOM 2685 N N . GLY A 1 340 ? 16.924 11.668 3.948 1.00 84.62 340 GLY A N 1
ATOM 2686 C CA . GLY A 1 340 ? 17.026 10.305 4.447 1.00 84.62 340 GLY A CA 1
ATOM 2687 C C . GLY A 1 340 ? 16.267 9.365 3.514 1.00 84.62 340 GLY A C 1
ATOM 2688 O O . GLY A 1 340 ? 15.139 9.648 3.112 1.00 84.62 340 GLY A O 1
ATOM 2689 N N . VAL A 1 341 ? 16.882 8.244 3.145 1.00 86.62 341 VAL A N 1
ATOM 2690 C CA . VAL A 1 341 ? 16.261 7.217 2.306 1.00 86.62 341 VAL A CA 1
ATOM 2691 C C . VAL A 1 341 ? 16.434 5.831 2.905 1.00 86.62 341 VAL A C 1
ATOM 2693 O O . VAL A 1 341 ? 17.462 5.503 3.504 1.00 86.62 341 VAL A O 1
ATOM 2696 N N . SER A 1 342 ? 15.432 4.986 2.683 1.00 86.19 342 SER A N 1
ATOM 2697 C CA . SER A 1 342 ? 15.522 3.552 2.946 1.00 86.19 342 SER A CA 1
ATOM 2698 C C . SER A 1 342 ? 15.695 2.781 1.651 1.00 86.19 342 SER A C 1
ATOM 2700 O O . SER A 1 342 ? 14.928 2.950 0.700 1.00 86.19 342 SER A O 1
ATOM 2702 N N . LEU A 1 343 ? 16.711 1.924 1.637 1.00 87.56 343 LEU A N 1
ATOM 2703 C CA . LEU A 1 343 ? 17.180 1.200 0.472 1.00 87.56 343 LEU A CA 1
ATOM 2704 C C . LEU A 1 343 ? 16.996 -0.306 0.648 1.00 87.56 343 LEU A C 1
ATOM 2706 O O . LEU A 1 343 ? 17.237 -0.861 1.719 1.00 87.56 343 LEU A O 1
ATOM 2710 N N . VAL A 1 344 ? 16.633 -0.974 -0.442 1.00 89.00 344 VAL A N 1
ATOM 2711 C CA . VAL A 1 344 ? 16.584 -2.436 -0.550 1.00 89.00 344 VAL A CA 1
ATOM 2712 C C . VAL A 1 344 ? 17.413 -2.868 -1.753 1.00 89.00 344 VAL A C 1
ATOM 2714 O O . VAL A 1 344 ? 17.373 -2.240 -2.815 1.00 89.00 344 VAL A O 1
ATOM 2717 N N . LYS A 1 345 ? 18.205 -3.931 -1.603 1.00 86.88 345 LYS A N 1
ATOM 2718 C CA . LYS A 1 345 ? 19.010 -4.464 -2.706 1.00 86.88 345 LYS A CA 1
ATOM 2719 C C . LYS A 1 345 ? 18.086 -5.064 -3.772 1.00 86.88 345 LYS A C 1
ATOM 2721 O O . LYS A 1 345 ? 17.241 -5.889 -3.451 1.00 86.88 345 LYS A O 1
ATOM 2726 N N . SER A 1 346 ? 18.250 -4.662 -5.034 1.00 84.75 346 SER A N 1
ATOM 2727 C CA . SER A 1 346 ? 17.503 -5.261 -6.151 1.00 84.75 346 SER A CA 1
ATOM 2728 C C . SER A 1 346 ? 18.206 -6.529 -6.650 1.00 84.75 346 SER A C 1
ATOM 2730 O O . SER A 1 346 ? 19.417 -6.505 -6.867 1.00 84.75 346 SER A O 1
ATOM 2732 N N . GLU A 1 347 ? 17.460 -7.623 -6.841 1.00 78.56 347 GLU A N 1
ATOM 2733 C CA . GLU A 1 347 ? 17.998 -8.934 -7.266 1.00 78.56 347 GLU A CA 1
ATOM 2734 C C . GLU A 1 347 ? 17.782 -9.252 -8.762 1.00 78.56 347 GLU A C 1
ATOM 2736 O O . GLU A 1 347 ? 18.245 -10.280 -9.248 1.00 78.56 347 GLU A O 1
ATOM 2741 N N . GLY A 1 348 ? 17.105 -8.370 -9.506 1.00 82.81 348 GLY A N 1
ATOM 2742 C CA . GLY A 1 348 ? 16.820 -8.540 -10.937 1.00 82.81 348 GLY A CA 1
ATOM 2743 C C . GLY A 1 348 ? 17.933 -8.053 -11.871 1.00 82.81 348 GLY A C 1
ATOM 2744 O O . GLY A 1 348 ? 18.845 -7.327 -11.465 1.00 82.81 348 GLY A O 1
ATOM 2745 N N . SER A 1 349 ? 17.831 -8.417 -13.155 1.00 90.56 349 SER A N 1
ATOM 2746 C CA . SER A 1 349 ? 18.700 -7.866 -14.200 1.00 90.56 349 SER A CA 1
ATOM 2747 C C . SER A 1 349 ? 18.451 -6.364 -14.395 1.00 90.56 349 SER A C 1
ATOM 2749 O O . SER A 1 349 ? 17.414 -5.830 -13.995 1.00 90.56 349 SER A O 1
ATOM 2751 N N . LEU A 1 350 ? 19.374 -5.659 -15.060 1.00 89.56 350 LEU A N 1
ATOM 2752 C CA . LEU A 1 350 ? 19.176 -4.239 -15.377 1.00 89.56 350 LEU A CA 1
ATOM 2753 C C . LEU A 1 350 ? 17.897 -4.001 -16.197 1.00 89.56 350 LEU A C 1
ATOM 2755 O O . LEU A 1 350 ? 17.196 -3.015 -15.971 1.00 89.56 350 LEU A O 1
ATOM 2759 N N . LEU A 1 351 ? 17.566 -4.934 -17.095 1.00 91.81 351 LEU A N 1
ATOM 2760 C CA . LEU A 1 351 ? 16.333 -4.896 -17.874 1.00 91.81 351 LEU A CA 1
ATOM 2761 C C . LEU A 1 351 ? 15.092 -5.062 -16.987 1.00 91.81 351 LEU A C 1
ATOM 2763 O O . LEU A 1 351 ? 14.114 -4.341 -17.182 1.00 91.81 351 LEU A O 1
ATOM 2767 N N . ASP A 1 352 ? 15.133 -5.962 -15.999 1.00 92.88 352 ASP A N 1
ATOM 2768 C CA . ASP A 1 352 ? 14.031 -6.130 -15.043 1.00 92.88 352 ASP A CA 1
ATOM 2769 C C . ASP A 1 352 ? 13.807 -4.852 -14.238 1.00 92.88 352 ASP A C 1
ATOM 2771 O O . ASP A 1 352 ? 12.670 -4.417 -14.086 1.00 92.88 352 ASP A O 1
ATOM 2775 N N . ILE A 1 353 ? 14.884 -4.204 -13.786 1.00 91.50 353 ILE A N 1
ATOM 2776 C CA . ILE A 1 353 ? 14.798 -2.935 -13.054 1.00 91.50 353 ILE A CA 1
ATOM 2777 C C . ILE A 1 353 ? 14.180 -1.843 -13.936 1.00 91.50 353 ILE A C 1
ATOM 2779 O O . ILE A 1 353 ? 13.292 -1.132 -13.475 1.00 91.50 353 ILE A O 1
ATOM 2783 N N . CYS A 1 354 ? 14.585 -1.725 -15.205 1.00 91.56 354 CYS A N 1
ATOM 2784 C CA . CYS A 1 354 ? 13.999 -0.742 -16.125 1.00 91.56 354 CYS A CA 1
ATOM 2785 C C . CYS A 1 354 ? 12.510 -1.014 -16.389 1.00 91.56 354 CYS A C 1
ATOM 2787 O O . CYS A 1 354 ? 11.703 -0.087 -16.380 1.00 91.56 354 CYS A O 1
ATOM 2789 N N . ALA A 1 355 ? 12.131 -2.282 -16.579 1.00 93.44 355 ALA A N 1
ATOM 2790 C CA . ALA A 1 355 ? 10.736 -2.682 -16.746 1.00 93.44 355 ALA A CA 1
ATOM 2791 C C . ALA A 1 355 ? 9.896 -2.389 -15.492 1.00 93.44 355 ALA A C 1
ATOM 2793 O O . ALA A 1 355 ? 8.762 -1.931 -15.609 1.00 93.44 355 ALA A O 1
ATOM 2794 N N . GLN A 1 356 ? 10.461 -2.606 -14.303 1.00 93.75 356 GLN A N 1
ATOM 2795 C CA . GLN A 1 356 ? 9.834 -2.286 -13.021 1.00 93.75 356 GLN A CA 1
ATOM 2796 C C . GLN A 1 356 ? 9.619 -0.785 -12.839 1.00 93.75 356 GLN A C 1
ATOM 2798 O O . GLN A 1 356 ? 8.522 -0.379 -12.480 1.00 93.75 356 GLN A O 1
ATOM 2803 N N . GLU A 1 357 ? 10.632 0.044 -13.114 1.00 90.69 357 GLU A N 1
ATOM 2804 C CA . GLU A 1 357 ? 10.494 1.505 -13.040 1.00 90.69 357 GLU A CA 1
ATOM 2805 C C . GLU A 1 357 ? 9.421 2.010 -14.011 1.00 90.69 357 GLU A C 1
ATOM 2807 O O . GLU A 1 357 ? 8.580 2.823 -13.629 1.00 90.69 357 GLU A O 1
ATOM 2812 N N . LEU A 1 358 ? 9.408 1.487 -15.244 1.00 92.12 358 LEU A N 1
ATOM 2813 C CA . LEU A 1 358 ? 8.401 1.843 -16.241 1.00 92.12 358 LEU A CA 1
ATOM 2814 C C . LEU A 1 358 ? 6.995 1.415 -15.820 1.00 92.12 358 LEU A C 1
ATOM 2816 O O . LEU A 1 358 ? 6.059 2.195 -15.966 1.00 92.12 358 LEU A O 1
ATOM 2820 N N . PHE A 1 359 ? 6.840 0.211 -15.268 1.00 94.00 359 PHE A N 1
ATOM 2821 C CA . PHE A 1 359 ? 5.563 -0.236 -14.722 1.00 94.00 359 PHE A CA 1
ATOM 2822 C C . PHE A 1 359 ? 5.081 0.695 -13.605 1.00 94.00 359 PHE A C 1
ATOM 2824 O O . PHE A 1 359 ? 3.944 1.150 -13.647 1.00 94.00 359 PHE A O 1
ATOM 2831 N N . THR A 1 360 ? 5.941 1.041 -12.645 1.00 92.06 360 THR A N 1
ATOM 2832 C CA . THR A 1 360 ? 5.578 1.945 -11.545 1.00 92.06 360 THR A CA 1
ATOM 2833 C C . THR A 1 360 ? 5.134 3.318 -12.052 1.00 92.06 360 THR A C 1
ATOM 2835 O O . THR A 1 360 ? 4.128 3.850 -11.591 1.00 92.06 360 THR A O 1
ATOM 2838 N N . ALA A 1 361 ? 5.836 3.882 -13.037 1.00 89.88 361 ALA A N 1
ATOM 2839 C CA . ALA A 1 361 ? 5.427 5.142 -13.650 1.00 89.88 361 ALA A CA 1
ATOM 2840 C C . ALA A 1 361 ? 4.094 5.042 -14.400 1.00 89.88 361 ALA A C 1
ATOM 2842 O O . ALA A 1 361 ? 3.288 5.963 -14.327 1.00 89.88 361 ALA A O 1
ATOM 2843 N N . LEU A 1 362 ? 3.835 3.924 -15.081 1.00 92.06 362 LEU A N 1
ATOM 2844 C CA . LEU A 1 362 ? 2.547 3.668 -15.725 1.00 92.06 362 LEU A CA 1
ATOM 2845 C C . LEU A 1 362 ? 1.408 3.522 -14.714 1.00 92.06 362 LEU A C 1
ATOM 2847 O O . LEU A 1 362 ? 0.298 3.946 -15.007 1.00 92.06 362 LEU A O 1
ATOM 2851 N N . VAL A 1 363 ? 1.666 2.956 -13.533 1.00 91.81 363 VAL A N 1
ATOM 2852 C CA . VAL A 1 363 ? 0.680 2.887 -12.444 1.00 91.81 363 VAL A CA 1
ATOM 2853 C C . VAL A 1 363 ? 0.321 4.284 -11.936 1.00 91.81 363 VAL A C 1
ATOM 2855 O O . VAL A 1 363 ? -0.859 4.561 -11.732 1.00 91.81 363 VAL A O 1
ATOM 2858 N N . ILE A 1 364 ? 1.306 5.175 -11.784 1.00 87.56 364 ILE A N 1
ATOM 2859 C CA . ILE A 1 364 ? 1.053 6.585 -11.439 1.00 87.56 364 ILE A CA 1
ATOM 2860 C C . ILE A 1 364 ? 0.250 7.263 -12.552 1.00 87.56 364 ILE A C 1
ATOM 2862 O O . ILE A 1 364 ? -0.793 7.844 -12.275 1.00 87.56 364 ILE A O 1
ATOM 2866 N N . GLY A 1 365 ? 0.675 7.111 -13.810 1.00 88.88 365 GLY A N 1
ATOM 2867 C CA . GLY A 1 365 ? -0.040 7.671 -14.956 1.00 88.88 365 GLY A CA 1
ATOM 2868 C C . GLY A 1 365 ? -1.467 7.132 -15.102 1.00 88.88 365 GLY A C 1
ATOM 2869 O O . GLY A 1 365 ? -2.349 7.865 -15.531 1.00 88.88 365 GLY A O 1
ATOM 2870 N N . LEU A 1 366 ? -1.717 5.876 -14.717 1.00 89.25 366 LEU A N 1
ATOM 2871 C CA . LEU A 1 366 ? -3.057 5.283 -14.684 1.00 89.25 366 LEU A CA 1
ATOM 2872 C C . LEU A 1 366 ? -3.914 5.912 -13.595 1.00 89.25 366 LEU A C 1
ATOM 2874 O O . LEU A 1 366 ? -5.056 6.264 -13.860 1.00 89.25 366 LEU A O 1
ATOM 2878 N N . LYS A 1 367 ? -3.364 6.071 -12.393 1.00 86.88 367 LYS A N 1
ATOM 2879 C CA . LYS A 1 367 ? -4.046 6.732 -11.281 1.00 86.88 367 LYS A CA 1
ATOM 2880 C C . LYS A 1 367 ? -4.417 8.177 -11.649 1.00 86.88 367 LYS A C 1
ATOM 2882 O O . LYS A 1 367 ? -5.577 8.553 -11.509 1.00 86.88 367 LYS A O 1
ATOM 2887 N N . ASP A 1 368 ? -3.468 8.954 -12.167 1.00 85.75 368 ASP A N 1
ATOM 2888 C CA . ASP A 1 368 ? -3.698 10.356 -12.535 1.00 85.75 368 ASP A CA 1
ATOM 2889 C C . ASP A 1 368 ? -4.672 10.474 -13.724 1.00 85.75 368 ASP A C 1
ATOM 2891 O O . ASP A 1 368 ? -5.635 11.237 -13.665 1.00 85.75 368 ASP A O 1
ATOM 2895 N N . GLY A 1 369 ? -4.514 9.639 -14.757 1.00 84.75 369 GLY A N 1
ATOM 2896 C CA . GLY A 1 369 ? -5.430 9.603 -15.902 1.00 84.75 369 GLY A CA 1
ATOM 2897 C C . GLY A 1 369 ? -6.857 9.177 -15.532 1.00 84.75 369 GLY A C 1
ATOM 2898 O O . GLY A 1 369 ? -7.823 9.703 -16.086 1.00 84.75 369 GLY A O 1
ATOM 2899 N N . LEU A 1 370 ? -7.022 8.262 -14.569 1.00 83.00 370 LEU A N 1
ATOM 2900 C CA . LEU A 1 370 ? -8.338 7.888 -14.044 1.00 83.00 370 LEU A CA 1
ATOM 2901 C C . LEU A 1 370 ? -8.987 9.044 -13.280 1.00 83.00 370 LEU A C 1
ATOM 2903 O O . LEU A 1 370 ? -10.165 9.323 -13.508 1.00 83.00 370 LEU A O 1
ATOM 2907 N N . GLN A 1 371 ? -8.215 9.750 -12.451 1.00 81.06 371 GLN A N 1
ATOM 2908 C CA . GLN A 1 371 ? -8.681 10.928 -11.724 1.00 81.06 371 GLN A CA 1
ATOM 2909 C C . GLN A 1 371 ? -9.141 12.044 -12.678 1.00 81.06 371 GLN A C 1
ATOM 2911 O O . GLN A 1 371 ? -10.205 12.624 -12.471 1.00 81.06 371 GLN A O 1
ATOM 2916 N N . GLU A 1 372 ? -8.390 12.310 -13.750 1.00 82.69 372 GLU A N 1
ATOM 2917 C CA . GLU A 1 372 ? -8.752 13.308 -14.768 1.00 82.69 372 GLU A CA 1
ATOM 2918 C C . GLU A 1 372 ? -9.977 12.900 -15.597 1.00 82.69 372 GLU A C 1
ATOM 2920 O O . GLU A 1 372 ? -10.804 13.740 -15.951 1.00 82.69 372 GLU A O 1
ATOM 2925 N N . SER A 1 373 ? -10.117 11.606 -15.899 1.00 76.25 373 SER A N 1
ATOM 2926 C CA . SER A 1 373 ? -11.243 11.088 -16.684 1.00 76.25 373 SER A CA 1
ATOM 2927 C C . SER A 1 373 ? -12.581 11.095 -15.932 1.00 76.25 373 SER A C 1
ATOM 2929 O O . SER A 1 373 ? -13.632 10.980 -16.561 1.00 76.25 373 SER A O 1
ATOM 2931 N N . GLY A 1 374 ? -12.559 11.195 -14.596 1.00 71.06 374 GLY A N 1
ATOM 2932 C CA . GLY A 1 374 ? -13.752 11.112 -13.747 1.00 71.06 374 GLY A CA 1
ATOM 2933 C C . GLY A 1 374 ? -14.434 9.736 -13.744 1.00 71.06 374 GLY A C 1
ATOM 2934 O O . GLY A 1 374 ? -15.578 9.622 -13.299 1.00 71.06 374 GLY A O 1
ATOM 2935 N N . LEU A 1 375 ? -13.768 8.691 -14.255 1.00 70.19 375 LEU A N 1
ATOM 2936 C CA . LEU A 1 375 ? -14.279 7.321 -14.233 1.00 70.19 375 LEU A CA 1
ATOM 2937 C C . LEU A 1 375 ? -14.294 6.787 -12.805 1.00 70.19 375 LEU A C 1
ATOM 2939 O O . LEU A 1 375 ? -13.305 6.896 -12.079 1.00 70.19 375 LEU A O 1
ATOM 2943 N N . ARG A 1 376 ? -15.394 6.133 -12.423 1.00 65.50 376 ARG A N 1
ATOM 2944 C CA . ARG A 1 376 ? -15.469 5.473 -11.119 1.00 65.50 376 ARG A CA 1
ATOM 2945 C C . ARG A 1 376 ? -14.508 4.289 -11.110 1.00 65.50 376 ARG A C 1
ATOM 2947 O O . ARG A 1 376 ? -14.544 3.451 -12.015 1.00 65.50 376 ARG A O 1
ATOM 2954 N N . ASN A 1 377 ? -13.663 4.230 -10.094 1.00 69.88 377 ASN A N 1
ATOM 2955 C CA . ASN A 1 377 ? -12.600 3.248 -10.009 1.00 69.88 377 ASN A CA 1
ATOM 2956 C C . ASN A 1 377 ? -12.285 2.912 -8.549 1.00 69.88 377 ASN A C 1
ATOM 2958 O O . ASN A 1 377 ? -12.580 3.686 -7.638 1.00 69.88 377 ASN A O 1
ATOM 2962 N N . ASP A 1 378 ? -11.643 1.767 -8.351 1.00 66.25 378 ASP A N 1
ATOM 2963 C CA . ASP A 1 378 ? -11.368 1.248 -7.012 1.00 66.25 378 ASP A CA 1
ATOM 2964 C C . ASP A 1 378 ? -10.230 2.005 -6.289 1.00 66.25 378 ASP A C 1
ATOM 2966 O O . ASP A 1 378 ? -9.951 1.699 -5.132 1.00 66.25 378 ASP A O 1
ATOM 2970 N N . PHE A 1 379 ? -9.560 3.006 -6.898 1.00 63.78 379 PHE A N 1
ATOM 2971 C CA . PHE A 1 379 ? -8.550 3.816 -6.181 1.00 63.78 379 PHE A CA 1
ATOM 2972 C C . PHE A 1 379 ? -9.149 4.619 -5.018 1.00 63.78 379 PHE A C 1
ATOM 2974 O O . PHE A 1 379 ? -8.395 5.071 -4.160 1.00 63.78 379 PHE A O 1
ATOM 2981 N N . GLU A 1 380 ? -10.473 4.734 -4.930 1.00 59.81 380 GLU A N 1
ATOM 2982 C CA . GLU A 1 380 ? -11.178 5.351 -3.802 1.00 59.81 380 GLU A CA 1
ATOM 2983 C C . GLU A 1 380 ? -11.473 4.372 -2.642 1.00 59.81 380 GLU A C 1
ATOM 2985 O O . GLU A 1 380 ? -11.901 4.802 -1.567 1.00 59.81 380 GLU A O 1
ATOM 2990 N N . ASP A 1 381 ? -11.237 3.063 -2.813 1.00 55.88 381 ASP A N 1
ATOM 2991 C CA . ASP A 1 381 ? -11.568 2.057 -1.799 1.00 55.88 381 ASP A CA 1
ATOM 2992 C C . ASP A 1 381 ? -10.666 2.115 -0.553 1.00 55.88 381 ASP A C 1
ATOM 2994 O O . ASP A 1 381 ? -9.457 2.357 -0.590 1.00 55.88 381 ASP A O 1
ATOM 2998 N N . THR A 1 382 ? -11.285 1.839 0.597 1.00 58.69 382 THR A N 1
ATOM 2999 C CA . THR A 1 382 ? -10.698 1.970 1.936 1.00 58.69 382 THR A CA 1
ATOM 3000 C C . THR A 1 382 ? -9.678 0.865 2.254 1.00 58.69 382 THR A C 1
ATOM 3002 O O . THR A 1 382 ? -9.825 -0.282 1.834 1.00 58.69 382 THR A O 1
ATOM 3005 N N . LEU A 1 383 ? -8.672 1.189 3.079 1.00 64.19 383 LEU A N 1
ATOM 3006 C CA . LEU A 1 383 ? -7.668 0.254 3.606 1.00 64.19 383 LEU A CA 1
ATOM 3007 C C . LEU A 1 383 ? -8.308 -1.024 4.186 1.00 64.19 383 LEU A C 1
ATOM 3009 O O . LEU A 1 383 ? -9.000 -0.985 5.206 1.00 64.19 383 LEU A O 1
ATOM 3013 N N . GLY A 1 384 ? -8.045 -2.170 3.554 1.00 61.47 384 GLY A N 1
ATOM 3014 C CA . GLY A 1 384 ? -8.411 -3.489 4.059 1.00 61.47 384 GLY A CA 1
ATOM 3015 C C . GLY A 1 384 ? -7.332 -4.061 4.982 1.00 61.47 384 GLY A C 1
ATOM 3016 O O . GLY A 1 384 ? -6.135 -3.809 4.837 1.00 61.47 384 GLY A O 1
ATOM 3017 N N . VAL A 1 385 ? -7.760 -4.848 5.967 1.00 66.38 385 VAL A N 1
ATOM 3018 C CA . VAL A 1 385 ? -6.876 -5.468 6.963 1.00 66.38 385 VAL A CA 1
ATOM 3019 C C . VAL A 1 385 ? -7.244 -6.938 7.098 1.00 66.38 385 VAL A C 1
ATOM 3021 O O . VAL A 1 385 ? -8.413 -7.279 7.302 1.00 66.38 385 VAL A O 1
ATOM 3024 N N . THR A 1 386 ? -6.247 -7.813 7.060 1.00 66.44 386 THR A N 1
ATOM 3025 C CA . THR A 1 386 ? -6.405 -9.250 7.299 1.00 66.44 386 THR A CA 1
ATOM 3026 C C . THR A 1 386 ? -5.441 -9.714 8.384 1.00 66.44 386 THR A C 1
ATOM 3028 O O . THR A 1 386 ? -4.264 -9.370 8.364 1.00 66.44 386 THR A O 1
ATOM 3031 N N . ALA A 1 387 ? -5.935 -10.497 9.343 1.00 63.72 387 ALA A N 1
ATOM 3032 C CA . ALA A 1 387 ? -5.084 -11.192 10.306 1.00 63.72 387 ALA A CA 1
ATOM 3033 C C . ALA A 1 387 ? -4.853 -12.632 9.823 1.00 63.72 387 ALA A C 1
ATOM 3035 O O . ALA A 1 387 ? -5.815 -13.404 9.713 1.00 63.72 387 ALA A O 1
ATOM 3036 N N . GLU A 1 388 ? -3.597 -12.967 9.524 1.00 70.19 388 GLU A N 1
ATOM 3037 C CA . GLU A 1 388 ? -3.132 -14.344 9.317 1.00 70.19 388 GLU A CA 1
ATOM 3038 C C . GLU A 1 388 ? -2.771 -14.969 10.686 1.00 70.19 388 GLU A C 1
ATOM 3040 O O . GLU A 1 388 ? -2.815 -14.277 11.703 1.00 70.19 388 GLU A O 1
ATOM 3045 N N . GLU A 1 389 ? -2.490 -16.278 10.755 1.00 59.38 389 GLU A N 1
ATOM 3046 C CA . GLU A 1 389 ? -2.366 -17.008 12.038 1.00 59.38 389 GLU A CA 1
ATOM 3047 C C . GLU A 1 389 ? -1.306 -16.419 12.991 1.00 59.38 389 GLU A C 1
ATOM 3049 O O . GLU A 1 389 ? -1.561 -16.351 14.191 1.00 59.38 389 GLU A O 1
ATOM 3054 N N . ASP A 1 390 ? -0.195 -15.897 12.453 1.00 66.56 390 ASP A N 1
ATOM 3055 C CA . ASP A 1 390 ? 0.940 -15.385 13.242 1.00 66.56 390 ASP A CA 1
ATOM 3056 C C . ASP A 1 390 ? 1.299 -13.907 12.981 1.00 66.56 390 ASP A C 1
ATOM 3058 O O . ASP A 1 390 ? 2.178 -13.356 13.647 1.00 66.56 390 ASP A O 1
ATOM 3062 N N . HIS A 1 391 ? 0.659 -13.232 12.018 1.00 70.62 391 HIS A N 1
ATOM 3063 C CA . HIS A 1 391 ? 0.992 -11.840 11.690 1.00 70.62 391 HIS A CA 1
ATOM 3064 C C . HIS A 1 391 ? -0.178 -11.045 11.091 1.00 70.62 391 HIS A C 1
ATOM 3066 O O . HIS A 1 391 ? -1.152 -11.592 10.570 1.00 70.62 391 HIS A O 1
ATOM 3072 N N . VAL A 1 392 ? -0.072 -9.715 11.178 1.00 73.00 392 VAL A N 1
ATOM 3073 C CA . VAL A 1 392 ? -1.017 -8.779 10.558 1.00 73.00 392 VAL A CA 1
ATOM 3074 C C . VAL A 1 392 ? -0.575 -8.489 9.140 1.00 73.00 392 VAL A C 1
ATOM 3076 O O . VAL A 1 392 ? 0.585 -8.134 8.925 1.00 73.00 392 VAL A O 1
ATOM 3079 N N . ARG A 1 393 ? -1.519 -8.561 8.200 1.00 77.25 393 ARG A N 1
ATOM 3080 C CA . ARG A 1 393 ? -1.297 -8.149 6.824 1.00 77.25 393 ARG A CA 1
ATOM 3081 C C . ARG A 1 393 ? -2.255 -7.042 6.406 1.00 77.25 393 ARG A C 1
ATOM 3083 O O . ARG A 1 393 ? -3.475 -7.186 6.515 1.00 77.25 393 ARG A O 1
ATOM 3090 N N . LEU A 1 394 ? -1.700 -5.934 5.926 1.00 73.75 394 LEU A N 1
ATOM 3091 C CA . LEU A 1 394 ? -2.479 -4.880 5.282 1.00 73.75 394 LEU A CA 1
ATOM 3092 C C . LEU A 1 394 ? -2.764 -5.277 3.833 1.00 73.75 394 LEU A C 1
ATOM 3094 O O . LEU A 1 394 ? -1.884 -5.755 3.119 1.00 73.75 394 LEU A O 1
ATOM 3098 N N . GLN A 1 395 ? -4.005 -5.075 3.404 1.00 72.75 395 GLN A N 1
ATOM 3099 C CA . GLN A 1 395 ? -4.440 -5.343 2.042 1.00 72.75 395 GLN A CA 1
ATOM 3100 C C . GLN A 1 395 ? -5.264 -4.174 1.530 1.00 72.75 395 GLN A C 1
ATOM 3102 O O . GLN A 1 395 ? -6.399 -3.963 1.940 1.00 72.75 395 GLN A O 1
ATOM 3107 N N . ILE A 1 396 ? -4.717 -3.450 0.563 1.00 76.31 396 ILE A N 1
ATOM 3108 C CA . ILE A 1 396 ? -5.530 -2.577 -0.280 1.00 76.31 396 ILE A CA 1
ATOM 3109 C C . ILE A 1 396 ? -5.900 -3.376 -1.531 1.00 76.31 396 ILE A C 1
ATOM 3111 O O . ILE A 1 396 ? -4.984 -3.896 -2.185 1.00 76.31 396 ILE A O 1
ATOM 3115 N N . PRO A 1 397 ? -7.196 -3.498 -1.878 1.00 82.50 397 PRO A N 1
ATOM 3116 C CA . PRO A 1 397 ? -7.636 -4.231 -3.066 1.00 82.50 397 PRO A CA 1
ATOM 3117 C C . PRO A 1 397 ? -6.912 -3.785 -4.341 1.00 82.50 397 PRO A C 1
ATOM 3119 O O . PRO A 1 397 ? -6.432 -4.623 -5.106 1.00 82.50 397 PRO A O 1
ATOM 3122 N N . VAL A 1 398 ? -6.722 -2.474 -4.510 1.00 85.38 398 VAL A N 1
ATOM 3123 C CA . VAL A 1 398 ? -6.007 -1.885 -5.651 1.00 85.38 398 VAL A CA 1
ATOM 3124 C C . VAL A 1 398 ? -4.548 -2.316 -5.709 1.00 85.38 398 VAL A C 1
ATOM 3126 O O . VAL A 1 398 ? -4.100 -2.838 -6.728 1.00 85.38 398 VAL A O 1
ATOM 3129 N N . ILE A 1 399 ? -3.804 -2.166 -4.608 1.00 87.81 399 ILE A N 1
ATOM 3130 C CA . ILE A 1 399 ? -2.391 -2.572 -4.546 1.00 87.81 399 ILE A CA 1
ATOM 3131 C C . ILE A 1 399 ? -2.258 -4.079 -4.782 1.00 87.81 399 ILE A C 1
ATOM 3133 O O . ILE A 1 399 ? -1.362 -4.509 -5.501 1.00 87.81 399 ILE A O 1
ATOM 3137 N N . SER A 1 400 ? -3.178 -4.878 -4.237 1.00 88.50 400 SER A N 1
ATOM 3138 C CA . SER A 1 400 ? -3.191 -6.336 -4.412 1.00 88.50 400 SER A CA 1
ATOM 3139 C C . SER A 1 400 ? -3.450 -6.732 -5.869 1.00 88.50 400 SER A C 1
ATOM 3141 O O . SER A 1 400 ? -2.804 -7.637 -6.393 1.00 88.50 400 SER A O 1
ATOM 3143 N N . THR A 1 401 ? -4.357 -6.022 -6.541 1.00 90.44 401 THR A N 1
ATOM 3144 C CA . THR A 1 401 ? -4.676 -6.215 -7.961 1.00 90.44 401 THR A CA 1
ATOM 3145 C C . THR A 1 401 ? -3.487 -5.859 -8.849 1.00 90.44 401 THR A C 1
ATOM 3147 O O . THR A 1 401 ? -3.109 -6.644 -9.718 1.00 90.44 401 THR A O 1
ATOM 3150 N N . LEU A 1 402 ? -2.847 -4.715 -8.594 1.00 92.69 402 LEU A N 1
ATOM 3151 C CA . LEU A 1 402 ? -1.645 -4.282 -9.309 1.00 92.69 402 LEU A CA 1
ATOM 3152 C C . LEU A 1 402 ? -0.471 -5.246 -9.087 1.00 92.69 402 LEU A C 1
ATOM 3154 O O . LEU A 1 402 ? 0.223 -5.595 -10.041 1.00 92.69 402 LEU A O 1
ATOM 3158 N N . ALA A 1 403 ? -0.272 -5.708 -7.849 1.00 92.88 403 ALA A N 1
ATOM 3159 C CA . ALA A 1 403 ? 0.768 -6.672 -7.494 1.00 92.88 403 ALA A CA 1
ATOM 3160 C C . ALA A 1 403 ? 0.570 -8.005 -8.225 1.00 92.88 403 ALA A C 1
ATOM 3162 O O . ALA A 1 403 ? 1.504 -8.518 -8.840 1.00 92.88 403 ALA A O 1
ATOM 3163 N N . LYS A 1 404 ? -0.668 -8.512 -8.249 1.00 94.12 404 LYS A N 1
ATOM 3164 C CA . LYS A 1 404 ? -1.013 -9.733 -8.978 1.00 94.12 404 LYS A CA 1
ATOM 3165 C C . LYS A 1 404 ? -0.790 -9.585 -10.484 1.00 94.12 404 LYS A C 1
ATOM 3167 O O . LYS A 1 404 ? -0.159 -10.444 -11.087 1.00 94.12 404 LYS A O 1
ATOM 3172 N N . ALA A 1 405 ? -1.240 -8.482 -11.086 1.00 95.06 405 ALA A N 1
ATOM 3173 C CA . ALA A 1 405 ? -1.032 -8.227 -12.512 1.00 95.06 405 ALA A CA 1
ATOM 3174 C C . ALA A 1 405 ? 0.461 -8.130 -12.879 1.00 95.06 405 ALA A C 1
ATOM 3176 O O . ALA A 1 405 ? 0.878 -8.583 -13.945 1.00 95.06 405 ALA A O 1
ATOM 3177 N N . PHE A 1 406 ? 1.277 -7.571 -11.984 1.00 95.94 406 PHE A N 1
ATOM 3178 C CA . PHE A 1 406 ? 2.728 -7.509 -12.131 1.00 95.94 406 PHE A CA 1
ATOM 3179 C C . PHE A 1 406 ? 3.385 -8.903 -12.088 1.00 95.94 406 PHE A C 1
ATOM 3181 O O . PHE A 1 406 ? 4.279 -9.193 -12.891 1.00 95.94 406 PHE A O 1
ATOM 3188 N N . GLU A 1 407 ? 2.948 -9.767 -11.169 1.00 95.44 407 GLU A N 1
ATOM 3189 C CA . GLU A 1 407 ? 3.450 -11.140 -11.017 1.00 95.44 407 GLU A CA 1
ATOM 3190 C C . GLU A 1 407 ? 3.029 -12.041 -12.177 1.00 95.44 407 GLU A C 1
ATOM 3192 O O . GLU A 1 407 ? 3.882 -12.694 -12.780 1.00 95.44 407 GLU A O 1
ATOM 3197 N N . ASP A 1 408 ? 1.745 -12.013 -12.542 1.00 95.06 408 ASP A N 1
ATOM 3198 C CA . ASP A 1 408 ? 1.180 -12.798 -13.645 1.00 95.06 408 ASP A CA 1
ATOM 3199 C C . ASP A 1 408 ? 1.857 -12.448 -14.986 1.00 95.06 408 ASP A C 1
ATOM 3201 O O . ASP A 1 408 ? 2.012 -13.300 -15.863 1.00 95.06 408 ASP A O 1
ATOM 3205 N N . ALA A 1 409 ? 2.326 -11.205 -15.142 1.00 94.19 409 ALA A N 1
ATOM 3206 C CA . ALA A 1 409 ? 3.081 -10.756 -16.310 1.00 94.19 409 ALA A CA 1
ATOM 3207 C C . ALA A 1 409 ? 4.582 -11.119 -16.288 1.00 94.19 409 ALA A C 1
ATOM 3209 O O . ALA A 1 409 ? 5.285 -10.884 -17.280 1.00 94.19 409 ALA A O 1
ATOM 3210 N N . GLY A 1 410 ? 5.103 -11.670 -15.187 1.00 92.69 410 GLY A N 1
ATOM 3211 C CA . GLY A 1 410 ? 6.508 -12.066 -15.050 1.00 92.69 410 GLY A CA 1
ATOM 3212 C C . GLY A 1 410 ? 7.490 -10.892 -14.908 1.00 92.69 410 GLY A C 1
ATOM 3213 O O . GLY A 1 410 ? 8.632 -10.967 -15.384 1.00 92.69 410 GLY A O 1
ATOM 3214 N N . LEU A 1 411 ? 7.065 -9.781 -14.292 1.00 92.31 411 LEU A N 1
ATOM 3215 C CA . LEU A 1 411 ? 7.926 -8.610 -14.046 1.00 92.31 411 LEU A CA 1
ATOM 3216 C C . LEU A 1 411 ? 8.805 -8.754 -12.789 1.00 92.31 411 LEU A C 1
ATOM 3218 O O . LEU A 1 411 ? 9.821 -8.066 -12.654 1.00 92.31 411 LEU A O 1
ATOM 3222 N N . GLY A 1 412 ? 8.451 -9.676 -11.894 1.00 91.31 412 GLY A N 1
ATOM 3223 C CA . GLY A 1 412 ? 9.207 -9.991 -10.687 1.00 91.31 412 GLY A CA 1
ATOM 3224 C C . GLY A 1 412 ? 8.390 -10.815 -9.694 1.00 91.31 412 GLY A C 1
ATOM 3225 O O . GLY A 1 412 ? 7.315 -11.311 -10.016 1.00 91.31 412 GLY A O 1
ATOM 3226 N N . THR A 1 413 ? 8.923 -10.960 -8.483 1.00 92.25 413 THR A N 1
ATOM 3227 C CA . THR A 1 413 ? 8.278 -11.673 -7.370 1.00 92.25 413 THR A CA 1
ATOM 3228 C C . THR A 1 413 ? 7.281 -10.789 -6.615 1.00 92.25 413 THR A C 1
ATOM 3230 O O . THR A 1 413 ? 7.347 -9.563 -6.718 1.00 92.25 413 THR A O 1
ATOM 3233 N N . HIS A 1 414 ? 6.427 -11.395 -5.782 1.00 90.69 414 HIS A N 1
ATOM 3234 C CA . HIS A 1 414 ? 5.479 -10.668 -4.926 1.00 90.69 414 HIS A CA 1
ATOM 3235 C C . HIS A 1 414 ? 6.126 -9.583 -4.040 1.00 90.69 414 HIS A C 1
ATOM 3237 O O . HIS A 1 414 ? 5.630 -8.458 -4.005 1.00 90.69 414 HIS A O 1
ATOM 3243 N N . PRO A 1 415 ? 7.280 -9.817 -3.380 1.00 90.56 415 PRO A N 1
ATOM 3244 C CA . PRO A 1 415 ? 7.939 -8.736 -2.656 1.00 90.56 415 PRO A CA 1
ATOM 3245 C C . PRO A 1 415 ? 8.397 -7.596 -3.560 1.00 90.56 415 PRO A C 1
ATOM 3247 O O . PRO A 1 415 ? 8.269 -6.427 -3.207 1.00 90.56 415 PRO A O 1
ATOM 3250 N N . THR A 1 416 ? 8.892 -7.924 -4.753 1.00 91.00 416 THR A N 1
ATOM 3251 C CA . THR A 1 416 ? 9.345 -6.917 -5.715 1.00 91.00 416 THR A CA 1
ATOM 3252 C C . THR A 1 416 ? 8.182 -6.071 -6.225 1.00 91.00 416 THR A C 1
ATOM 3254 O O . THR A 1 416 ? 8.346 -4.861 -6.372 1.00 91.00 416 THR A O 1
ATOM 3257 N N . SER A 1 417 ? 7.012 -6.678 -6.457 1.00 93.00 417 SER A N 1
ATOM 3258 C CA . SER A 1 417 ? 5.818 -5.971 -6.928 1.00 93.00 417 SER A CA 1
ATOM 3259 C C . SER A 1 417 ? 5.372 -4.917 -5.913 1.00 93.00 417 SER A C 1
ATOM 3261 O O . SER A 1 417 ? 5.235 -3.741 -6.254 1.00 93.00 417 SER A O 1
ATOM 3263 N N . LEU A 1 418 ? 5.282 -5.296 -4.637 1.00 90.31 418 LEU A N 1
ATOM 3264 C CA . LEU A 1 418 ? 4.940 -4.381 -3.551 1.00 90.31 418 LEU A CA 1
ATOM 3265 C C . LEU A 1 418 ? 6.005 -3.298 -3.340 1.00 90.31 418 LEU A C 1
ATOM 3267 O O . LEU A 1 418 ? 5.645 -2.134 -3.219 1.00 90.31 418 LEU A O 1
ATOM 3271 N N . LEU A 1 419 ? 7.304 -3.619 -3.390 1.00 90.56 419 LEU A N 1
ATOM 3272 C CA . LEU A 1 419 ? 8.375 -2.611 -3.300 1.00 90.56 419 LEU A CA 1
ATOM 3273 C C . LEU A 1 419 ? 8.375 -1.601 -4.462 1.00 90.56 419 LEU A C 1
ATOM 3275 O O . LEU A 1 419 ? 8.982 -0.539 -4.337 1.00 90.56 419 LEU A O 1
ATOM 3279 N N . CYS A 1 420 ? 7.736 -1.921 -5.589 1.00 90.69 420 CYS A N 1
ATOM 3280 C CA . CYS A 1 420 ? 7.550 -0.999 -6.709 1.00 90.69 420 CYS A CA 1
ATOM 3281 C C . CYS A 1 420 ? 6.279 -0.155 -6.537 1.00 90.69 420 CYS A C 1
ATOM 3283 O O . CYS A 1 420 ? 6.331 1.067 -6.648 1.00 90.69 420 CYS A O 1
ATOM 3285 N N . ILE A 1 421 ? 5.150 -0.803 -6.239 1.00 90.25 421 ILE A N 1
ATOM 3286 C CA . ILE A 1 421 ? 3.816 -0.184 -6.229 1.00 90.25 421 ILE A CA 1
ATOM 3287 C C . ILE A 1 421 ? 3.575 0.627 -4.953 1.00 90.25 421 ILE A C 1
ATOM 3289 O O . ILE A 1 421 ? 3.101 1.760 -5.018 1.00 90.25 421 ILE A O 1
ATOM 3293 N N . PHE A 1 422 ? 3.891 0.055 -3.789 1.00 85.19 422 PHE A N 1
ATOM 3294 C CA . PHE A 1 422 ? 3.549 0.649 -2.498 1.00 85.19 422 PHE A CA 1
ATOM 3295 C C . PHE A 1 422 ? 4.206 2.026 -2.290 1.00 85.19 422 PHE A C 1
ATOM 3297 O O . PHE A 1 422 ? 3.473 2.973 -2.006 1.00 85.19 422 PHE A O 1
ATOM 3304 N N . PRO A 1 423 ? 5.528 2.212 -2.507 1.00 85.38 423 PRO A N 1
ATOM 3305 C CA . PRO A 1 423 ? 6.158 3.528 -2.362 1.00 85.38 423 PRO A CA 1
ATOM 3306 C C . PRO A 1 423 ? 5.583 4.594 -3.292 1.00 85.38 423 PRO A C 1
ATOM 3308 O O . PRO A 1 423 ? 5.526 5.762 -2.921 1.00 85.38 423 PRO A O 1
ATOM 3311 N N . ALA A 1 424 ? 5.158 4.192 -4.491 1.00 82.38 424 ALA A N 1
ATOM 3312 C CA . ALA A 1 424 ? 4.626 5.091 -5.506 1.00 82.38 424 ALA A CA 1
ATOM 3313 C C . ALA A 1 424 ? 3.201 5.573 -5.203 1.00 82.38 424 ALA A C 1
ATOM 3315 O O . ALA A 1 424 ? 2.834 6.675 -5.592 1.00 82.38 424 ALA A O 1
ATOM 3316 N N . LEU A 1 425 ? 2.402 4.761 -4.505 1.00 82.19 425 LEU A N 1
ATOM 3317 C CA . LEU A 1 425 ? 1.017 5.087 -4.147 1.00 82.19 425 LEU A CA 1
ATOM 3318 C C . LEU A 1 425 ? 0.855 5.510 -2.679 1.00 82.19 425 LEU A C 1
ATOM 3320 O O . LEU A 1 425 ? -0.261 5.777 -2.234 1.00 82.19 425 LEU A O 1
ATOM 3324 N N . LYS A 1 426 ? 1.953 5.588 -1.920 1.00 76.50 426 LYS A N 1
ATOM 3325 C CA . LYS A 1 426 ? 1.940 5.858 -0.478 1.00 76.50 426 LYS A CA 1
ATOM 3326 C C . LYS A 1 426 ? 1.221 7.165 -0.123 1.00 76.50 426 LYS A C 1
ATOM 3328 O O . LYS A 1 426 ? 0.370 7.175 0.764 1.00 76.50 426 LYS A O 1
ATOM 3333 N N . SER A 1 427 ? 1.532 8.244 -0.842 1.00 70.56 427 SER A N 1
ATOM 3334 C CA . SER A 1 427 ? 0.957 9.582 -0.633 1.00 70.56 427 SER A CA 1
ATOM 3335 C C . SER A 1 427 ? -0.541 9.640 -0.939 1.00 70.56 427 SER A C 1
ATOM 3337 O O . SER A 1 427 ? -1.275 10.349 -0.258 1.00 70.56 427 SER A O 1
ATOM 3339 N N . HIS A 1 428 ? -1.005 8.860 -1.917 1.00 71.75 428 HIS A N 1
ATOM 3340 C CA . HIS A 1 428 ? -2.404 8.838 -2.340 1.00 71.75 428 HIS A CA 1
ATOM 3341 C C . HIS A 1 428 ? -3.337 8.272 -1.266 1.00 71.75 428 HIS A C 1
ATOM 3343 O O . HIS A 1 428 ? -4.390 8.830 -0.987 1.00 71.75 428 HIS A O 1
ATOM 3349 N N . PHE A 1 429 ? -2.933 7.171 -0.639 1.00 66.62 429 PHE A N 1
ATOM 3350 C CA . PHE A 1 429 ? -3.743 6.482 0.365 1.00 66.62 429 PHE A CA 1
ATOM 3351 C C . PHE A 1 429 ? -3.475 6.975 1.797 1.00 66.62 429 PHE A C 1
ATOM 3353 O O . PHE A 1 429 ? -3.931 6.342 2.749 1.00 66.62 429 PHE A O 1
ATOM 3360 N N . LEU A 1 430 ? -2.701 8.062 1.962 1.00 60.75 430 LEU A N 1
ATOM 3361 C CA . LEU A 1 430 ? -2.235 8.569 3.263 1.00 60.75 430 LEU A CA 1
ATOM 3362 C C . LEU A 1 430 ? -1.595 7.462 4.127 1.00 60.75 430 LEU A C 1
ATOM 3364 O O . LEU A 1 430 ? -1.713 7.442 5.355 1.00 60.75 430 LEU A O 1
ATOM 3368 N N . LEU A 1 431 ? -0.921 6.510 3.472 1.00 60.38 431 LEU A N 1
ATOM 3369 C CA . LEU A 1 431 ? -0.300 5.360 4.122 1.00 60.38 431 LEU A CA 1
ATOM 3370 C C . LEU A 1 431 ? 0.899 5.867 4.914 1.00 60.38 431 LEU A C 1
ATOM 3372 O O . LEU A 1 431 ? 1.903 6.291 4.346 1.00 60.38 431 LEU A O 1
ATOM 3376 N N . GLY A 1 432 ? 0.737 5.925 6.232 1.00 58.06 432 GLY A N 1
ATOM 3377 C CA . GLY A 1 432 ? 1.691 6.546 7.144 1.00 58.06 432 GLY A CA 1
ATOM 3378 C C . GLY A 1 432 ? 1.034 7.422 8.208 1.00 58.06 432 GLY A C 1
ATOM 3379 O O . GLY A 1 432 ? 1.662 7.630 9.241 1.00 58.06 432 GLY A O 1
ATOM 3380 N N . ASP A 1 433 ? -0.216 7.868 8.013 1.00 66.31 433 ASP A N 1
ATOM 3381 C CA . ASP A 1 433 ? -0.977 8.545 9.070 1.00 66.31 433 ASP A CA 1
ATOM 3382 C C . ASP A 1 433 ? -1.392 7.523 10.152 1.00 66.31 433 ASP A C 1
ATOM 3384 O O . ASP A 1 433 ? -2.164 6.590 9.865 1.00 66.31 433 ASP A O 1
ATOM 3388 N N . PRO A 1 434 ? -0.914 7.673 11.406 1.00 69.06 434 PRO A N 1
ATOM 3389 C CA . PRO A 1 434 ? -1.298 6.800 12.508 1.00 69.06 434 PRO A CA 1
ATOM 3390 C C . PRO A 1 434 ? -2.816 6.714 12.710 1.00 69.06 434 PRO A C 1
ATOM 3392 O O . PRO A 1 434 ? -3.305 5.650 13.086 1.00 69.06 434 PRO A O 1
ATOM 3395 N N . LYS A 1 435 ? -3.577 7.781 12.422 1.00 73.44 435 LYS A N 1
ATOM 3396 C CA . LYS A 1 435 ? -5.041 7.818 12.574 1.00 73.44 435 LYS A CA 1
ATOM 3397 C C . LYS A 1 435 ? -5.746 6.905 11.575 1.00 73.44 435 LYS A C 1
ATOM 3399 O O . LYS A 1 435 ? -6.651 6.158 11.957 1.00 73.44 435 LYS A O 1
ATOM 3404 N N . VAL A 1 436 ? -5.310 6.908 10.314 1.00 72.75 436 VAL A N 1
ATOM 3405 C CA . VAL A 1 436 ? -5.880 6.050 9.260 1.00 72.75 436 VAL A CA 1
ATOM 3406 C C . VAL A 1 436 ? -5.622 4.580 9.590 1.00 72.75 436 VAL A C 1
ATOM 3408 O O . VAL A 1 436 ? -6.561 3.780 9.612 1.00 72.75 436 VAL A O 1
ATOM 3411 N N . ILE A 1 437 ? -4.381 4.233 9.949 1.00 73.94 437 ILE A N 1
ATOM 3412 C CA . ILE A 1 437 ? -4.002 2.865 10.340 1.00 73.94 437 ILE A CA 1
ATOM 3413 C C . ILE A 1 437 ? -4.772 2.426 11.592 1.00 73.94 437 ILE A C 1
ATOM 3415 O O . ILE A 1 437 ? -5.325 1.324 11.623 1.00 73.94 437 ILE A O 1
ATOM 3419 N N . PHE A 1 438 ? -4.869 3.295 12.601 1.00 79.12 438 PHE A N 1
ATOM 3420 C CA . PHE A 1 438 ? -5.650 3.051 13.810 1.00 79.12 438 PHE A CA 1
ATOM 3421 C C . PHE A 1 438 ? -7.114 2.746 13.485 1.00 79.12 438 PHE A C 1
ATOM 3423 O O . PHE A 1 438 ? -7.645 1.731 13.939 1.00 79.12 438 PHE A O 1
ATOM 3430 N N . SER A 1 439 ? -7.763 3.573 12.662 1.00 79.50 439 SER A N 1
ATOM 3431 C CA . SER A 1 439 ? -9.174 3.392 12.302 1.00 79.50 439 SER A CA 1
ATOM 3432 C C . SER A 1 439 ? -9.423 2.063 11.575 1.00 79.50 439 SER A C 1
ATOM 3434 O O . SER A 1 439 ? -10.366 1.338 11.902 1.00 79.50 439 SER A O 1
ATOM 3436 N N . ALA A 1 440 ? -8.537 1.678 10.651 1.00 77.94 440 ALA A N 1
ATOM 3437 C CA . ALA A 1 440 ? -8.665 0.441 9.890 1.00 77.94 440 ALA A CA 1
ATOM 3438 C C . ALA A 1 440 ? -8.440 -0.801 10.770 1.00 77.94 440 ALA A C 1
ATOM 3440 O O . ALA A 1 440 ? -9.246 -1.740 10.747 1.00 77.94 440 ALA A O 1
ATOM 3441 N N . LEU A 1 441 ? -7.378 -0.800 11.587 1.00 80.00 441 LEU A N 1
ATOM 3442 C CA . LEU A 1 441 ? -7.044 -1.914 12.479 1.00 80.00 441 LEU A CA 1
ATOM 3443 C C . LEU A 1 441 ? -8.100 -2.102 13.577 1.00 80.00 441 LEU A C 1
ATOM 3445 O O . LEU A 1 441 ? -8.510 -3.233 13.838 1.00 80.00 441 LEU A O 1
ATOM 3449 N N . THR A 1 442 ? -8.603 -1.022 14.181 1.00 82.06 442 THR A N 1
ATOM 3450 C CA . THR A 1 442 ? -9.655 -1.102 15.213 1.00 82.06 442 THR A CA 1
ATOM 3451 C C . THR A 1 442 ? -10.996 -1.556 14.637 1.00 82.06 442 THR A C 1
ATOM 3453 O O . THR A 1 442 ? -11.637 -2.448 15.202 1.00 82.06 442 THR A O 1
ATOM 3456 N N . LYS A 1 443 ? -11.409 -1.044 13.469 1.00 84.19 443 LYS A N 1
ATOM 3457 C CA . LYS A 1 443 ? -12.622 -1.508 12.771 1.00 84.19 443 LYS A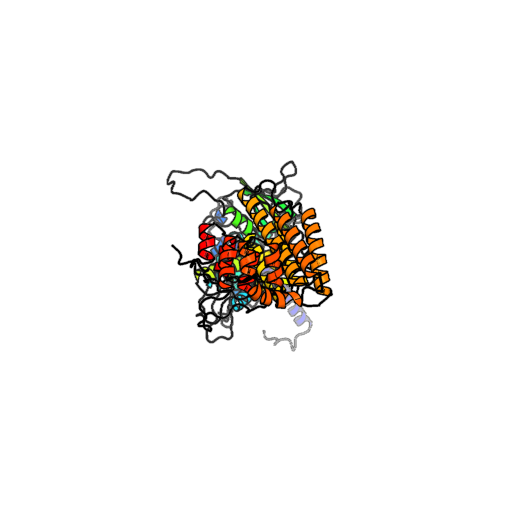 CA 1
ATOM 3458 C C . LYS A 1 443 ? -12.539 -2.996 12.426 1.00 84.19 443 LYS A C 1
ATOM 3460 O O . LYS A 1 443 ? -13.507 -3.734 12.606 1.00 84.19 443 LYS A O 1
ATOM 3465 N N . ARG A 1 444 ? -11.375 -3.483 11.987 1.00 83.69 444 ARG A N 1
ATOM 3466 C CA . ARG A 1 444 ? -11.192 -4.916 11.718 1.00 83.69 444 ARG A CA 1
ATOM 3467 C C . ARG A 1 444 ? -11.128 -5.754 12.996 1.00 83.69 444 ARG A C 1
ATOM 3469 O O . ARG A 1 444 ? -11.737 -6.821 13.048 1.00 83.69 444 ARG A O 1
ATOM 3476 N N . GLY A 1 445 ? -10.451 -5.267 14.035 1.00 84.94 445 GLY A N 1
ATOM 3477 C CA . GLY A 1 445 ? -10.392 -5.915 15.347 1.00 84.94 445 GLY A CA 1
ATOM 3478 C C . GLY A 1 445 ? -11.778 -6.089 15.968 1.00 84.94 445 GLY A C 1
ATOM 3479 O O . GLY A 1 445 ? -12.116 -7.174 16.443 1.00 84.94 445 GLY A O 1
ATOM 3480 N N . THR A 1 446 ? -12.632 -5.065 15.883 1.00 84.12 446 THR A N 1
ATOM 3481 C CA . THR A 1 446 ? -14.027 -5.150 16.347 1.00 84.12 446 THR A CA 1
ATOM 3482 C C . THR A 1 446 ? -14.863 -6.126 15.519 1.00 84.12 446 THR A C 1
ATOM 3484 O O . THR A 1 446 ? -15.688 -6.834 16.096 1.00 84.12 446 THR A O 1
ATOM 3487 N N . ALA A 1 447 ? -14.633 -6.235 14.206 1.00 85.56 447 ALA A N 1
ATOM 3488 C CA . ALA A 1 447 ? -15.277 -7.250 13.373 1.00 85.56 447 ALA A CA 1
ATOM 3489 C C . ALA A 1 447 ? -14.894 -8.680 13.803 1.00 85.56 447 ALA A C 1
ATOM 3491 O O . ALA A 1 447 ? -15.790 -9.497 14.006 1.00 85.56 447 ALA A O 1
ATOM 3492 N N . TYR A 1 448 ? -13.605 -8.963 14.039 1.00 85.50 448 TYR A N 1
ATOM 3493 C CA . TYR A 1 448 ? -13.163 -10.271 14.554 1.00 85.50 448 TYR A CA 1
ATOM 3494 C C . TYR A 1 448 ? -13.714 -10.572 15.951 1.00 85.50 448 TYR A C 1
ATOM 3496 O O . TYR A 1 448 ? -14.146 -11.690 16.228 1.00 85.50 448 TYR A O 1
ATOM 3504 N N . ARG A 1 449 ? -13.784 -9.563 16.829 1.00 87.75 449 ARG A N 1
ATOM 3505 C CA . ARG A 1 449 ? -14.460 -9.699 18.128 1.00 87.75 449 ARG A CA 1
ATOM 3506 C C . ARG A 1 449 ? -15.924 -10.121 17.945 1.00 87.75 449 ARG A C 1
ATOM 3508 O O . ARG A 1 449 ? -16.383 -11.035 18.626 1.00 87.75 449 ARG A O 1
ATOM 3515 N N . LYS A 1 450 ? -16.652 -9.501 17.006 1.00 84.81 450 LYS A N 1
ATOM 3516 C CA . LYS A 1 450 ? -18.059 -9.830 16.703 1.00 84.81 450 LYS A CA 1
ATOM 3517 C C . LYS A 1 450 ? -18.222 -11.239 16.116 1.00 84.81 450 LYS A C 1
ATOM 3519 O O . LYS A 1 450 ? -19.188 -11.914 16.468 1.00 84.81 450 LYS A O 1
ATOM 3524 N N . THR A 1 451 ? -17.274 -11.718 15.305 1.00 85.75 451 THR A N 1
ATOM 3525 C CA . THR A 1 451 ? -17.255 -13.107 14.798 1.00 85.75 451 THR A CA 1
ATOM 3526 C C . THR A 1 451 ? -16.732 -14.131 15.812 1.00 85.75 451 THR A C 1
ATOM 3528 O O . THR A 1 451 ? -16.803 -15.326 15.541 1.00 85.75 451 THR A O 1
ATOM 3531 N N . ARG A 1 452 ? -16.306 -13.691 17.009 1.00 82.31 452 ARG A N 1
ATOM 3532 C CA . ARG A 1 452 ? -15.716 -14.500 18.098 1.00 82.31 452 ARG A CA 1
ATOM 3533 C C . ARG A 1 452 ? -14.316 -15.055 17.797 1.00 82.31 452 ARG A C 1
ATOM 3535 O O . ARG A 1 452 ? -13.876 -15.990 18.463 1.00 82.31 452 ARG A O 1
ATOM 3542 N N . ASP A 1 453 ? -13.590 -14.439 16.870 1.00 85.50 453 ASP A N 1
ATOM 3543 C CA . ASP A 1 453 ? -12.190 -14.749 16.559 1.00 85.50 453 ASP A CA 1
ATOM 3544 C C . ASP A 1 453 ? -11.233 -13.936 17.453 1.00 85.50 453 ASP A C 1
ATOM 3546 O O . ASP A 1 453 ? -10.509 -13.044 17.002 1.00 85.50 453 ASP A O 1
ATOM 3550 N N . TRP A 1 454 ? -11.239 -14.228 18.756 1.00 85.00 454 TRP A N 1
ATOM 3551 C CA . TRP A 1 454 ? -10.531 -13.444 19.781 1.00 85.00 454 TRP A CA 1
ATOM 3552 C C . TRP A 1 454 ? -9.021 -13.349 19.563 1.00 85.00 454 TRP A C 1
ATOM 3554 O O . TRP A 1 454 ? -8.450 -12.275 19.730 1.00 85.00 454 TRP A O 1
ATOM 3564 N N . SER A 1 455 ? -8.382 -14.442 19.141 1.00 85.94 455 SER A N 1
ATOM 3565 C CA . SER A 1 455 ? -6.937 -14.477 18.890 1.00 85.94 455 SER A CA 1
ATOM 3566 C C . SER A 1 455 ? -6.528 -13.508 17.779 1.00 85.94 455 SER A C 1
ATOM 3568 O O . SER A 1 455 ? -5.553 -12.779 17.928 1.00 85.94 455 SER A O 1
ATOM 3570 N N . LYS A 1 456 ? -7.312 -13.432 16.693 1.00 85.38 456 LYS A N 1
ATOM 3571 C CA . LYS A 1 456 ? -7.066 -12.492 15.588 1.00 85.38 456 LYS A CA 1
ATOM 3572 C C . LYS A 1 456 ? -7.301 -11.045 16.016 1.00 85.38 456 LYS A C 1
ATOM 3574 O O . LYS A 1 456 ? -6.536 -10.165 15.630 1.00 85.38 456 LYS A O 1
ATOM 3579 N N . ALA A 1 457 ? -8.324 -10.794 16.834 1.00 86.75 457 ALA A N 1
ATOM 3580 C CA . ALA A 1 457 ? -8.581 -9.465 17.386 1.00 86.75 457 ALA A CA 1
ATOM 3581 C C . ALA A 1 457 ? -7.454 -8.999 18.332 1.00 86.75 457 ALA A C 1
ATOM 3583 O O . ALA A 1 457 ? -6.997 -7.864 18.213 1.00 86.75 457 ALA A O 1
ATOM 3584 N N . GLU A 1 458 ? -6.970 -9.875 19.222 1.00 88.56 458 GLU A N 1
ATOM 3585 C CA . GLU A 1 458 ? -5.843 -9.592 20.127 1.00 88.56 458 GLU A CA 1
ATOM 3586 C C . GLU A 1 458 ? -4.567 -9.304 19.334 1.00 88.56 458 GLU A C 1
ATOM 3588 O O . GLU A 1 458 ? -3.876 -8.326 19.614 1.00 88.56 458 GLU A O 1
ATOM 3593 N N . LEU A 1 459 ? -4.283 -10.109 18.306 1.00 85.88 459 LEU A N 1
ATOM 3594 C CA . LEU A 1 459 ? -3.113 -9.937 17.449 1.00 85.88 459 LEU A CA 1
ATOM 3595 C C . LEU A 1 459 ? -3.116 -8.556 16.773 1.00 85.88 459 LEU A C 1
ATOM 3597 O O . LEU A 1 459 ? -2.110 -7.849 16.838 1.00 85.88 459 LEU A O 1
ATOM 3601 N N . LEU A 1 460 ? -4.246 -8.131 16.191 1.00 83.81 460 LEU A N 1
ATOM 3602 C CA . LEU A 1 460 ? -4.368 -6.812 15.555 1.00 83.81 460 LEU A CA 1
ATOM 3603 C C . LEU A 1 460 ? -4.146 -5.655 16.537 1.00 83.81 460 LEU A C 1
ATOM 3605 O O . LEU A 1 460 ? -3.418 -4.713 16.222 1.00 83.81 460 LEU A O 1
ATOM 3609 N N . LEU A 1 461 ? -4.776 -5.705 17.713 1.00 84.19 461 LEU A N 1
ATOM 3610 C CA . LEU A 1 461 ? -4.704 -4.610 18.682 1.00 84.19 461 LEU A CA 1
ATOM 3611 C C . LEU A 1 461 ? -3.333 -4.530 19.370 1.00 84.19 461 LEU A C 1
ATOM 3613 O O . LEU A 1 461 ? -2.810 -3.433 19.560 1.00 84.19 461 LEU A O 1
ATOM 3617 N N . ASN A 1 462 ? -2.711 -5.671 19.676 1.00 82.50 462 ASN A N 1
ATOM 3618 C CA . ASN A 1 462 ? -1.348 -5.706 20.213 1.00 82.50 462 ASN A CA 1
ATOM 3619 C C . ASN A 1 462 ? -0.331 -5.207 19.185 1.00 82.50 462 ASN A C 1
ATOM 3621 O O . ASN A 1 462 ? 0.602 -4.483 19.538 1.00 82.50 462 ASN A O 1
ATOM 3625 N N . TYR A 1 463 ? -0.529 -5.547 17.908 1.00 79.44 463 TYR A N 1
ATOM 3626 C CA . TYR A 1 463 ? 0.284 -4.994 16.835 1.00 79.44 463 TYR A CA 1
ATOM 3627 C C . TYR A 1 463 ? 0.138 -3.469 16.770 1.00 79.44 463 TYR A C 1
ATOM 3629 O O . TYR A 1 463 ? 1.148 -2.768 16.778 1.00 79.44 463 TYR A O 1
ATOM 3637 N N . LEU A 1 464 ? -1.094 -2.948 16.769 1.00 78.25 464 LEU A N 1
ATOM 3638 C CA . LEU A 1 464 ? -1.371 -1.508 16.758 1.00 78.25 464 LEU A CA 1
ATOM 3639 C C . LEU A 1 464 ? -0.678 -0.789 17.927 1.00 78.25 464 LEU A C 1
ATOM 3641 O O . LEU A 1 464 ? -0.049 0.245 17.718 1.00 78.25 464 LEU A O 1
ATOM 3645 N N . LEU A 1 465 ? -0.701 -1.370 19.130 1.00 77.56 465 LEU A N 1
ATOM 3646 C CA . LEU A 1 465 ? 0.000 -0.812 20.289 1.00 77.56 465 LEU A CA 1
ATOM 3647 C C . LEU A 1 465 ? 1.520 -0.776 20.071 1.00 77.56 465 LEU A C 1
ATOM 3649 O O . LEU A 1 465 ? 2.157 0.244 20.320 1.00 77.56 465 LEU A O 1
ATOM 3653 N N . SER A 1 466 ? 2.102 -1.860 19.549 1.00 75.69 466 SER A N 1
ATOM 3654 C CA . SER A 1 466 ? 3.536 -1.900 19.228 1.00 75.69 466 SER A CA 1
ATOM 3655 C C . SER A 1 466 ? 3.931 -0.923 18.114 1.00 75.69 466 SER A C 1
ATOM 3657 O O . SER A 1 466 ? 5.038 -0.387 18.126 1.00 75.69 466 SER A O 1
ATOM 3659 N N . TYR A 1 467 ? 3.023 -0.670 17.166 1.00 72.81 467 TYR A N 1
ATOM 3660 C CA . TYR A 1 467 ? 3.214 0.282 16.078 1.00 72.81 467 TYR A CA 1
ATOM 3661 C C . TYR A 1 467 ? 3.238 1.726 16.594 1.00 72.81 467 TYR A C 1
ATOM 3663 O O . TYR A 1 467 ? 4.081 2.507 16.161 1.00 72.81 467 TYR A O 1
ATOM 3671 N N . ILE A 1 468 ? 2.357 2.057 17.545 1.00 71.62 468 ILE A N 1
ATOM 3672 C CA . ILE A 1 468 ? 2.235 3.400 18.125 1.00 71.62 468 ILE A CA 1
ATOM 3673 C C . ILE A 1 468 ? 3.387 3.703 19.100 1.00 71.62 468 ILE A C 1
ATOM 3675 O O . ILE A 1 468 ? 4.005 4.759 18.990 1.00 71.62 468 ILE A O 1
ATOM 3679 N N . VAL A 1 469 ? 3.696 2.795 20.035 1.00 64.38 469 VAL A N 1
ATOM 3680 C CA . VAL A 1 469 ? 4.422 3.157 21.274 1.00 64.38 469 VAL A CA 1
ATOM 3681 C C . VAL A 1 469 ? 5.934 2.897 21.252 1.00 64.38 469 VAL A C 1
ATOM 3683 O O . VAL A 1 469 ? 6.683 3.475 22.034 1.00 64.38 469 VAL A O 1
ATOM 3686 N N . ASP A 1 470 ? 6.430 2.012 20.395 1.00 60.91 470 ASP A N 1
ATOM 3687 C CA . ASP A 1 470 ? 7.840 1.617 20.441 1.00 60.91 470 ASP A CA 1
ATOM 3688 C C . ASP A 1 470 ? 8.774 2.792 20.033 1.00 60.91 470 ASP A C 1
ATOM 3690 O O . ASP A 1 470 ? 8.703 3.208 18.880 1.00 60.91 470 ASP A O 1
ATOM 3694 N N . PRO A 1 471 ? 9.688 3.285 20.908 1.00 47.50 471 PRO A N 1
ATOM 3695 C CA . PRO A 1 471 ? 10.383 4.597 20.863 1.00 47.50 471 PRO A CA 1
ATOM 3696 C C . PRO A 1 471 ? 11.305 4.864 19.659 1.00 47.50 471 PRO A C 1
ATOM 3698 O O . PRO A 1 471 ? 12.002 5.868 19.596 1.00 47.50 471 PRO A O 1
ATOM 3701 N N . THR A 1 472 ? 11.307 3.978 18.672 1.00 45.59 472 THR A N 1
ATOM 3702 C CA . THR A 1 472 ? 11.806 4.250 17.316 1.00 45.59 472 THR A CA 1
ATOM 3703 C C . THR A 1 472 ? 10.738 4.881 16.403 1.00 45.59 472 THR A C 1
ATOM 3705 O O . THR A 1 472 ? 11.069 5.255 15.282 1.00 45.59 472 THR A O 1
ATOM 3708 N N . SER A 1 473 ? 9.480 4.987 16.863 1.00 45.41 473 SER A N 1
ATOM 3709 C CA . SER A 1 473 ? 8.352 5.724 16.260 1.00 45.41 473 SER A CA 1
ATOM 3710 C C . SER A 1 473 ? 8.187 7.141 16.825 1.00 45.41 473 SER A C 1
ATOM 3712 O O . SER A 1 473 ? 7.629 8.010 16.161 1.00 45.41 473 SER A O 1
ATOM 3714 N N . SER A 1 474 ? 8.690 7.387 18.036 1.00 42.19 474 SER A N 1
ATOM 3715 C CA . SER A 1 474 ? 8.747 8.697 18.676 1.00 42.19 474 SER A CA 1
ATOM 3716 C C . SER A 1 474 ? 10.163 9.230 18.498 1.00 42.19 474 SER A C 1
ATOM 3718 O O . SER A 1 474 ? 11.091 8.852 19.211 1.00 42.19 474 SER A O 1
ATOM 3720 N N . GLY A 1 475 ? 10.359 10.071 17.481 1.00 38.66 475 GLY A N 1
ATOM 3721 C CA . GLY A 1 475 ? 11.578 10.861 17.410 1.00 38.66 475 GLY A CA 1
ATOM 3722 C C . GLY A 1 475 ? 11.740 11.621 18.723 1.00 38.66 475 GLY A C 1
ATOM 3723 O O . GLY A 1 475 ? 10.778 12.206 19.214 1.00 38.66 475 GLY A O 1
ATOM 3724 N N . ALA A 1 476 ? 12.960 11.671 19.251 1.00 35.62 476 ALA A N 1
ATOM 3725 C CA . ALA A 1 476 ? 13.342 12.524 20.376 1.00 35.62 476 ALA A CA 1
ATOM 3726 C C . ALA A 1 476 ? 13.274 14.038 20.051 1.00 35.62 476 ALA A C 1
ATOM 3728 O O . ALA A 1 476 ? 14.027 14.809 20.619 1.00 35.62 476 ALA A O 1
ATOM 3729 N N . ASP A 1 477 ? 12.382 14.421 19.132 1.00 37.94 477 ASP A N 1
ATOM 3730 C CA . ASP A 1 477 ? 11.869 15.755 18.830 1.00 37.94 477 ASP A CA 1
ATOM 3731 C C . ASP A 1 477 ? 10.568 15.563 18.022 1.00 37.94 477 ASP A C 1
ATOM 3733 O O . ASP A 1 477 ? 10.467 15.919 16.846 1.00 37.94 477 ASP A O 1
ATOM 3737 N N . ALA A 1 478 ? 9.572 14.875 18.585 1.00 40.56 478 ALA A N 1
ATOM 3738 C CA . ALA A 1 478 ? 8.201 15.090 18.138 1.00 40.56 478 ALA A CA 1
ATOM 3739 C C . ALA A 1 478 ? 7.884 16.561 18.439 1.00 40.56 478 ALA A C 1
ATOM 3741 O O . ALA A 1 478 ? 8.182 17.038 19.538 1.00 40.56 478 ALA A O 1
ATOM 3742 N N . SER A 1 479 ? 7.309 17.302 17.490 1.00 47.00 479 SER A N 1
ATOM 3743 C CA . SER A 1 479 ? 6.638 18.544 17.875 1.00 47.00 479 SER A CA 1
ATOM 3744 C C . SER A 1 479 ? 5.681 18.213 19.021 1.00 47.00 479 SER A C 1
ATOM 3746 O O . SER A 1 479 ? 5.146 17.104 19.085 1.00 47.00 479 SER A O 1
ATOM 3748 N N . LEU A 1 480 ? 5.463 19.158 19.937 1.00 45.41 480 LEU A N 1
ATOM 3749 C CA . LEU A 1 480 ? 4.564 18.943 21.078 1.00 45.41 480 LEU A CA 1
ATOM 3750 C C . LEU A 1 480 ? 3.199 18.366 20.633 1.00 45.41 480 LEU A C 1
ATOM 3752 O O . LEU A 1 480 ? 2.663 17.496 21.308 1.00 45.41 480 LEU A O 1
ATOM 3756 N N . SER A 1 481 ? 2.721 18.742 19.436 1.00 48.56 481 SER A N 1
ATOM 3757 C CA . SER A 1 481 ? 1.502 18.210 18.810 1.00 48.56 481 SER A CA 1
ATOM 3758 C C . SER A 1 481 ? 1.522 16.702 18.536 1.00 48.56 481 SER A C 1
ATOM 3760 O O . SER A 1 481 ? 0.514 16.028 18.722 1.00 48.56 481 SER A O 1
ATOM 3762 N N . ASP A 1 482 ? 2.642 16.156 18.068 1.00 57.72 482 ASP A N 1
ATOM 3763 C CA . ASP A 1 482 ? 2.703 14.780 17.565 1.00 57.72 482 ASP A CA 1
ATOM 3764 C C . ASP A 1 482 ? 2.867 13.784 18.715 1.00 57.72 482 ASP A C 1
ATOM 3766 O O . ASP A 1 482 ? 2.324 12.680 18.664 1.00 57.72 482 ASP A O 1
ATOM 3770 N N . ALA A 1 483 ? 3.556 14.192 19.787 1.00 63.38 483 ALA A N 1
ATOM 3771 C CA . ALA A 1 483 ? 3.656 13.410 21.017 1.00 63.38 483 ALA A CA 1
ATOM 3772 C C . ALA A 1 483 ? 2.286 13.255 21.697 1.00 63.38 483 ALA A C 1
ATOM 3774 O O . ALA A 1 483 ? 1.900 12.145 22.056 1.00 63.38 483 ALA A O 1
ATOM 3775 N N . GLU A 1 484 ? 1.517 14.345 21.793 1.00 66.81 484 GLU A N 1
ATOM 3776 C CA . GLU A 1 484 ? 0.162 14.329 22.358 1.00 66.81 484 GLU A CA 1
ATOM 3777 C C . GLU A 1 484 ? -0.785 13.426 21.552 1.00 66.81 484 GLU A C 1
ATOM 3779 O O . GLU A 1 484 ? -1.560 12.656 22.124 1.00 66.81 484 GLU A O 1
ATOM 3784 N N . VAL A 1 485 ? -0.693 13.461 20.217 1.00 68.62 485 VAL A N 1
ATOM 3785 C CA . VAL A 1 485 ? -1.479 12.585 19.335 1.00 68.62 485 VAL A CA 1
ATOM 3786 C C . VAL A 1 485 ? -1.109 11.113 19.540 1.00 68.62 485 VAL A C 1
ATOM 3788 O O . VAL A 1 485 ? -2.004 10.273 19.647 1.00 68.62 485 VAL A O 1
ATOM 3791 N N . VAL A 1 486 ? 0.182 10.781 19.623 1.00 69.62 486 VAL A N 1
ATOM 3792 C CA . VAL A 1 486 ? 0.652 9.403 19.857 1.00 69.62 486 VAL A CA 1
ATOM 3793 C C . VAL A 1 486 ? 0.189 8.882 21.217 1.00 69.62 486 VAL A C 1
ATOM 3795 O O . VAL A 1 486 ? -0.342 7.770 21.284 1.00 69.62 486 VAL A O 1
ATOM 3798 N N . ASP A 1 487 ? 0.301 9.687 22.273 1.00 74.88 487 ASP A N 1
ATOM 3799 C CA . ASP A 1 487 ? -0.179 9.329 23.610 1.00 74.88 487 ASP A CA 1
ATOM 3800 C C . ASP A 1 487 ? -1.696 9.111 23.617 1.00 74.88 487 ASP A C 1
ATOM 3802 O O . ASP A 1 487 ? -2.186 8.107 24.145 1.00 74.88 487 ASP A O 1
ATOM 3806 N N . HIS A 1 488 ? -2.457 9.985 22.952 1.00 81.06 488 HIS A N 1
ATOM 3807 C CA . HIS A 1 488 ? -3.900 9.816 22.823 1.00 81.06 488 HIS A CA 1
ATOM 3808 C C . HIS A 1 488 ? -4.257 8.524 22.064 1.00 81.06 488 HIS A C 1
ATOM 3810 O O . HIS A 1 488 ? -5.142 7.769 22.492 1.00 81.06 488 HIS A O 1
ATOM 3816 N N . LEU A 1 489 ? -3.584 8.224 20.949 1.00 81.44 489 LEU A N 1
ATOM 3817 C CA . LEU A 1 489 ? -3.797 6.983 20.199 1.00 81.44 489 LEU A CA 1
ATOM 3818 C C . LEU A 1 489 ? -3.405 5.740 21.011 1.00 81.44 489 LEU A C 1
ATOM 3820 O O . LEU A 1 489 ? -4.092 4.715 20.925 1.00 81.44 489 LEU A O 1
ATOM 3824 N N . ALA A 1 490 ? -2.346 5.818 21.818 1.00 82.25 490 ALA A N 1
ATOM 3825 C CA . ALA A 1 490 ? -1.938 4.742 22.714 1.00 82.25 490 ALA A CA 1
ATOM 3826 C C . ALA A 1 490 ? -3.030 4.458 23.753 1.00 82.25 490 ALA A C 1
ATOM 3828 O O . ALA A 1 490 ? -3.444 3.307 23.897 1.00 82.25 490 ALA A O 1
ATOM 3829 N N . VAL A 1 491 ? -3.577 5.499 24.394 1.00 85.25 491 VAL A N 1
ATOM 3830 C CA . VAL A 1 491 ? -4.699 5.383 25.343 1.00 85.25 491 VAL A CA 1
ATOM 3831 C C . VAL A 1 491 ? -5.922 4.739 24.682 1.00 85.25 491 VAL A C 1
ATOM 3833 O O . VAL A 1 491 ? -6.490 3.791 25.229 1.00 85.25 491 VAL A O 1
ATOM 3836 N N . ARG A 1 492 ? -6.306 5.185 23.477 1.00 86.94 492 ARG A N 1
ATOM 3837 C CA . ARG A 1 492 ? -7.446 4.610 22.735 1.00 86.94 492 ARG A CA 1
ATOM 3838 C C . ARG A 1 492 ? -7.216 3.144 22.366 1.00 86.94 492 ARG A C 1
ATOM 3840 O O . ARG A 1 492 ? -8.126 2.324 22.492 1.00 86.94 492 ARG A O 1
ATOM 3847 N N . THR A 1 493 ? -6.004 2.796 21.938 1.00 86.50 493 THR A N 1
ATOM 3848 C CA . THR A 1 493 ? -5.633 1.410 21.611 1.00 86.50 493 THR A CA 1
ATOM 3849 C C . THR A 1 493 ? -5.705 0.528 22.850 1.00 86.50 493 THR A C 1
ATOM 3851 O O . THR A 1 493 ? -6.283 -0.556 22.815 1.00 86.50 493 THR A O 1
ATOM 3854 N N . PHE A 1 494 ? -5.177 1.017 23.970 1.00 87.25 494 PHE A N 1
ATOM 3855 C CA . PHE A 1 494 ? -5.180 0.306 25.240 1.00 87.25 494 PHE A CA 1
ATOM 3856 C C . PHE A 1 494 ? -6.607 0.080 25.761 1.00 87.25 494 PHE A C 1
ATOM 3858 O O . PHE A 1 494 ? -6.940 -1.020 26.198 1.00 87.25 494 PHE A O 1
ATOM 3865 N N . ARG A 1 495 ? -7.492 1.074 25.617 1.00 89.88 495 ARG A N 1
ATOM 3866 C CA . ARG A 1 495 ? -8.931 0.935 25.887 1.00 89.88 495 ARG A CA 1
ATOM 3867 C C . ARG A 1 495 ? -9.572 -0.145 25.009 1.00 89.88 495 ARG A C 1
ATOM 3869 O O . ARG A 1 495 ? -10.283 -0.998 25.527 1.00 89.88 495 ARG A O 1
ATOM 3876 N N . ALA A 1 496 ? -9.281 -0.169 23.706 1.00 89.31 496 ALA A N 1
ATOM 3877 C CA . ALA A 1 496 ? -9.797 -1.200 22.802 1.00 89.31 496 ALA A CA 1
ATOM 3878 C C . ALA A 1 496 ? -9.325 -2.620 23.184 1.00 89.31 496 ALA A C 1
ATOM 3880 O O . ALA A 1 496 ? -10.106 -3.569 23.097 1.00 89.31 496 ALA A O 1
ATOM 3881 N N . VAL A 1 497 ? -8.076 -2.766 23.647 1.00 89.44 497 VAL A N 1
ATOM 3882 C CA . VAL A 1 497 ? -7.537 -4.029 24.190 1.00 89.44 497 VAL A CA 1
ATOM 3883 C C . VAL A 1 497 ? -8.283 -4.442 25.465 1.00 89.44 497 VAL A C 1
ATOM 3885 O O . VAL A 1 497 ? -8.711 -5.590 25.581 1.00 89.44 497 VAL A O 1
ATOM 3888 N N . GLY A 1 498 ? -8.502 -3.509 26.396 1.00 89.75 498 GLY A N 1
ATOM 3889 C CA . GLY A 1 498 ? -9.265 -3.763 27.624 1.00 89.75 498 GLY A CA 1
ATOM 3890 C C . GLY A 1 498 ? -10.707 -4.189 27.343 1.00 89.75 498 GLY A C 1
ATOM 3891 O O . GLY A 1 498 ? -11.186 -5.180 27.898 1.00 89.75 498 GLY A O 1
ATOM 3892 N N . GLU A 1 499 ? -11.373 -3.511 26.407 1.00 89.81 499 GLU A N 1
ATOM 3893 C CA . GLU A 1 499 ? -12.705 -3.884 25.932 1.00 89.81 499 GLU A CA 1
ATOM 3894 C C . GLU A 1 499 ? -12.728 -5.286 25.318 1.00 89.81 499 GLU A C 1
ATOM 3896 O O . GLU A 1 499 ? -13.639 -6.060 25.612 1.00 89.81 499 GLU A O 1
ATOM 3901 N N . LEU A 1 500 ? -11.732 -5.661 24.507 1.00 90.38 500 LEU A N 1
ATOM 3902 C CA . LEU A 1 500 ? -11.645 -7.012 23.944 1.00 90.38 500 LEU A CA 1
ATOM 3903 C C . LEU A 1 500 ? -11.662 -8.078 25.050 1.00 90.38 500 LEU A C 1
ATOM 3905 O O . LEU A 1 500 ? -12.432 -9.040 24.966 1.00 90.38 500 LEU A O 1
ATOM 3909 N N . TYR A 1 501 ? -10.856 -7.895 26.098 1.00 89.56 501 TYR A N 1
ATOM 3910 C CA . TYR A 1 501 ? -10.802 -8.833 27.217 1.00 89.56 501 TYR A CA 1
ATOM 3911 C C . TYR A 1 501 ? -12.082 -8.810 28.052 1.00 89.56 501 TYR A C 1
ATOM 3913 O O . TYR A 1 501 ? -12.614 -9.881 28.348 1.00 89.56 501 TYR A O 1
ATOM 3921 N N . ARG A 1 502 ? -12.652 -7.632 28.343 1.00 88.44 502 ARG A N 1
ATOM 3922 C CA . ARG A 1 502 ? -13.955 -7.515 29.020 1.00 88.44 502 ARG A CA 1
ATOM 3923 C C . ARG A 1 502 ? -15.047 -8.274 28.264 1.00 88.44 502 ARG A C 1
ATO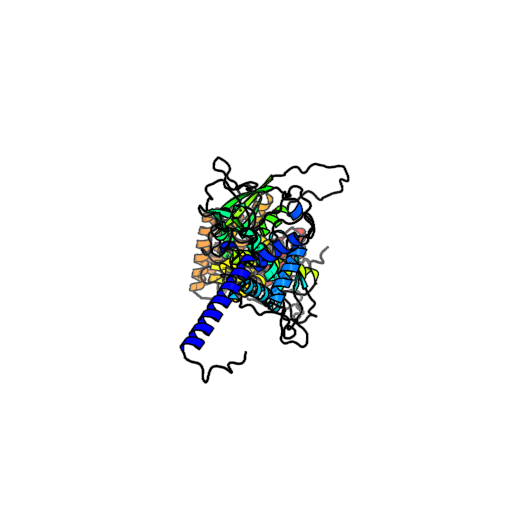M 3925 O O . ARG A 1 502 ? -15.778 -9.061 28.857 1.00 88.44 502 ARG A O 1
ATOM 3932 N N . TRP A 1 503 ? -15.123 -8.109 26.944 1.00 86.50 503 TRP A N 1
ATOM 3933 C CA . TRP A 1 503 ? -16.095 -8.809 26.102 1.00 86.50 503 TRP A CA 1
ATOM 3934 C C . TRP A 1 503 ? -15.886 -10.322 26.056 1.00 86.50 503 TRP A C 1
ATOM 3936 O O . TRP A 1 503 ? -16.866 -11.059 25.932 1.00 86.50 503 TRP A O 1
ATOM 3946 N N . SER A 1 504 ? -14.643 -10.793 26.176 1.00 86.44 504 SER A N 1
ATOM 3947 C CA . SER A 1 504 ? -14.362 -12.229 26.279 1.00 86.44 504 SER A CA 1
ATOM 3948 C C . SER A 1 504 ? -14.909 -12.838 27.578 1.00 86.44 504 SER A C 1
ATOM 3950 O O . SER A 1 504 ? -15.351 -13.985 27.568 1.00 86.44 504 SER A O 1
ATOM 3952 N N . LEU A 1 505 ? -14.954 -12.048 28.660 1.00 81.19 505 LEU A N 1
ATOM 3953 C CA . LEU A 1 505 ? -15.506 -12.434 29.963 1.00 81.19 505 LEU A CA 1
ATOM 3954 C C . LEU A 1 505 ? -17.042 -12.327 30.003 1.00 81.19 505 LEU A C 1
ATOM 3956 O O . LEU A 1 505 ? -17.702 -13.122 30.658 1.00 81.19 505 LEU A O 1
ATOM 3960 N N . ALA A 1 506 ? -17.614 -11.364 29.276 1.00 72.06 506 ALA A N 1
ATOM 3961 C CA . ALA A 1 506 ? -19.014 -10.945 29.365 1.00 72.06 506 ALA A CA 1
ATOM 3962 C C . ALA A 1 506 ? -20.069 -11.948 28.848 1.00 72.06 506 ALA A C 1
ATOM 3964 O O . ALA A 1 506 ? -21.252 -11.804 29.145 1.00 72.06 506 ALA A O 1
ATOM 3965 N N . LYS A 1 507 ? -19.697 -12.941 28.029 1.00 61.50 507 LYS A N 1
ATOM 3966 C CA . LYS A 1 507 ? -20.671 -13.832 27.369 1.00 61.50 507 LYS A CA 1
ATOM 3967 C C . LYS A 1 507 ? -20.146 -15.257 27.201 1.00 61.50 507 LYS A C 1
ATOM 3969 O O . LYS A 1 507 ? -19.424 -15.528 26.234 1.00 61.50 507 LYS A O 1
ATOM 3974 N N . SER A 1 508 ? -20.681 -16.165 28.030 1.00 55.66 508 SER A N 1
ATOM 3975 C CA . SER A 1 508 ? -20.754 -17.638 27.884 1.00 55.66 508 SER A CA 1
ATOM 3976 C C . SER A 1 508 ? -19.919 -18.417 28.918 1.00 55.66 508 SER A C 1
ATOM 3978 O O . SER A 1 508 ? -18.780 -18.028 29.161 1.00 55.66 508 SER A O 1
ATOM 3980 N N . PRO A 1 509 ? -20.404 -19.579 29.417 1.00 54.88 509 PRO A N 1
ATOM 3981 C CA . PRO A 1 509 ? -19.716 -20.465 30.379 1.00 54.88 509 PRO A CA 1
ATOM 3982 C C . PRO A 1 509 ? -18.518 -21.236 29.778 1.00 54.88 509 PRO A C 1
ATOM 3984 O O . PRO A 1 509 ? -18.271 -22.397 30.098 1.00 54.88 509 PRO A O 1
ATOM 3987 N N . ASP A 1 510 ? -17.798 -20.623 28.841 1.00 69.81 510 ASP A N 1
ATOM 3988 C CA . ASP A 1 510 ? -16.644 -21.221 28.179 1.00 69.81 510 ASP A CA 1
ATOM 3989 C C . ASP A 1 510 ? -15.373 -20.901 28.977 1.00 69.81 510 ASP A C 1
ATOM 3991 O O . ASP A 1 510 ? -14.826 -19.798 28.896 1.00 69.81 510 ASP A O 1
ATOM 3995 N N . ASN A 1 511 ? -14.896 -21.883 29.748 1.00 74.31 511 ASN A N 1
ATOM 3996 C CA . ASN A 1 511 ? -13.689 -21.766 30.572 1.00 74.31 511 ASN A CA 1
ATOM 3997 C C . ASN A 1 511 ? -12.464 -21.284 29.773 1.00 74.31 511 ASN A C 1
ATOM 3999 O O . ASN A 1 511 ? -11.601 -20.606 30.332 1.00 74.31 511 ASN A O 1
ATOM 4003 N N . ALA A 1 512 ? -12.384 -21.589 28.471 1.00 78.62 512 ALA A N 1
ATOM 4004 C CA . ALA A 1 512 ? -11.282 -21.136 27.627 1.00 78.62 512 ALA A CA 1
ATOM 4005 C C . ALA A 1 512 ? -11.313 -19.615 27.396 1.00 78.62 512 ALA A C 1
ATOM 4007 O O . ALA A 1 512 ? -10.260 -18.978 27.346 1.00 78.62 512 ALA A O 1
ATOM 4008 N N . ARG A 1 513 ? -12.504 -19.010 27.313 1.00 77.44 513 ARG A N 1
ATOM 4009 C CA . ARG A 1 513 ? -12.664 -17.554 27.151 1.00 77.44 513 ARG A CA 1
ATOM 4010 C C . ARG A 1 513 ? -12.359 -16.801 28.427 1.00 77.44 513 ARG A C 1
ATOM 4012 O O . ARG A 1 513 ? -11.673 -15.786 28.380 1.00 77.44 513 ARG A O 1
ATOM 4019 N N . VAL A 1 514 ? -12.815 -17.329 29.560 1.00 78.94 514 VAL A N 1
ATOM 4020 C CA . VAL A 1 514 ? -12.499 -16.749 30.868 1.00 78.94 514 VAL A CA 1
ATOM 4021 C C . VAL A 1 514 ? -10.987 -16.762 31.096 1.00 78.94 514 VAL A C 1
ATOM 4023 O O . VAL A 1 514 ? -10.406 -15.748 31.482 1.00 78.94 514 VAL A O 1
ATOM 4026 N N . ALA A 1 515 ? -10.326 -17.875 30.762 1.00 82.81 515 ALA A N 1
ATOM 4027 C CA . ALA A 1 515 ? -8.871 -17.968 30.797 1.00 82.81 515 ALA A CA 1
ATOM 4028 C C . ALA A 1 515 ? -8.194 -16.978 29.831 1.00 82.81 515 ALA A C 1
ATOM 4030 O O . ALA A 1 515 ? -7.205 -16.349 30.208 1.00 82.81 515 ALA A O 1
ATOM 4031 N N . PHE A 1 516 ? -8.725 -16.807 28.614 1.00 87.12 516 PHE A N 1
ATOM 4032 C CA . PHE A 1 516 ? -8.226 -15.830 27.642 1.00 87.12 516 PHE A CA 1
ATOM 4033 C C . PHE A 1 516 ? -8.313 -14.393 28.170 1.00 87.12 516 PHE A C 1
ATOM 4035 O O . PHE A 1 516 ? -7.308 -13.690 28.145 1.00 87.12 516 PHE A O 1
ATOM 4042 N N . GLY A 1 517 ? -9.467 -13.972 28.695 1.00 85.75 517 GLY A N 1
ATOM 4043 C CA . GLY A 1 517 ? -9.669 -12.622 29.223 1.00 85.75 517 GLY A CA 1
ATOM 4044 C C . GLY A 1 517 ? -8.765 -12.307 30.413 1.00 85.75 517 GLY A C 1
ATOM 4045 O O . GLY A 1 517 ? -8.096 -11.277 30.414 1.00 85.75 517 GLY A O 1
ATOM 4046 N N . LYS A 1 518 ? -8.669 -13.222 31.391 1.00 84.81 518 LYS A N 1
ATOM 4047 C CA . LYS A 1 518 ? -7.784 -13.054 32.559 1.00 84.81 518 LYS A CA 1
ATOM 4048 C C . LYS A 1 518 ? -6.312 -12.981 32.156 1.00 84.81 518 LYS A C 1
ATOM 4050 O O . LYS A 1 518 ? -5.624 -12.029 32.508 1.00 84.81 518 LYS A O 1
ATOM 4055 N N . LYS A 1 519 ? -5.853 -13.932 31.332 1.00 87.88 519 LYS A N 1
ATOM 4056 C CA . LYS A 1 519 ? -4.481 -13.930 30.804 1.00 87.88 519 LYS A CA 1
ATOM 4057 C C . LYS A 1 519 ? -4.202 -12.679 29.967 1.00 87.88 519 LYS A C 1
ATOM 4059 O O . LYS A 1 519 ? -3.090 -12.164 29.986 1.00 87.88 519 LYS A O 1
ATOM 4064 N N . GLY A 1 520 ? -5.197 -12.198 29.227 1.00 86.38 520 GLY A N 1
ATOM 4065 C CA . GLY A 1 520 ? -5.132 -10.963 28.456 1.00 86.38 520 GLY A CA 1
ATOM 4066 C C . GLY A 1 520 ? -4.904 -9.732 29.332 1.00 86.38 520 GLY A C 1
ATOM 4067 O O . GLY A 1 520 ? -4.027 -8.925 29.031 1.00 86.38 520 GLY A O 1
ATOM 4068 N N . LEU A 1 521 ? -5.619 -9.620 30.455 1.00 86.81 521 LEU A N 1
ATOM 4069 C CA . LEU A 1 521 ? -5.416 -8.543 31.431 1.00 86.81 521 LEU A CA 1
ATOM 4070 C C . LEU A 1 521 ? -4.020 -8.595 32.073 1.00 86.81 521 LEU A C 1
ATOM 4072 O O . LEU A 1 521 ? -3.400 -7.550 32.252 1.00 86.81 521 LEU A O 1
ATOM 4076 N N . ASP A 1 522 ? -3.475 -9.784 32.339 1.00 87.00 522 ASP A N 1
ATOM 4077 C CA . ASP A 1 522 ? -2.089 -9.921 32.814 1.00 87.00 522 ASP A CA 1
ATOM 4078 C C . ASP A 1 522 ? -1.068 -9.492 31.744 1.00 87.00 522 ASP A C 1
ATOM 4080 O O . ASP A 1 522 ? -0.096 -8.791 32.038 1.00 87.00 522 ASP A O 1
ATOM 4084 N N . LYS A 1 523 ? -1.300 -9.854 30.473 1.00 86.00 523 LYS A N 1
ATOM 4085 C CA . LYS A 1 523 ? -0.480 -9.374 29.345 1.00 86.00 523 LYS A CA 1
ATOM 4086 C C . LYS A 1 523 ? -0.570 -7.858 29.183 1.00 86.00 523 LYS A C 1
ATOM 4088 O O . LYS A 1 523 ? 0.410 -7.228 28.800 1.00 86.00 523 LYS A O 1
ATOM 4093 N N . MET A 1 524 ? -1.727 -7.260 29.453 1.00 85.81 524 MET A N 1
ATOM 4094 C CA . MET A 1 524 ? -1.934 -5.811 29.393 1.00 85.81 524 MET A CA 1
ATOM 4095 C C . MET A 1 524 ? -1.028 -5.081 30.401 1.00 85.81 524 MET A C 1
ATOM 4097 O O . MET A 1 524 ? -0.409 -4.077 30.043 1.00 85.81 524 MET A O 1
ATOM 4101 N N . ASP A 1 525 ? -0.840 -5.638 31.605 1.00 82.75 525 ASP A N 1
ATOM 4102 C CA . ASP A 1 525 ? 0.145 -5.160 32.592 1.00 82.75 525 ASP A CA 1
ATOM 4103 C C . ASP A 1 525 ? 1.597 -5.312 32.120 1.00 82.75 525 ASP A C 1
ATOM 4105 O O . ASP A 1 525 ? 2.448 -4.465 32.408 1.00 82.75 525 ASP A O 1
ATOM 4109 N N . GLU A 1 526 ? 1.917 -6.419 31.450 1.00 83.62 526 GLU A N 1
ATOM 4110 C CA . GLU A 1 526 ? 3.244 -6.647 30.875 1.00 83.62 526 GLU A CA 1
ATOM 4111 C C . GLU A 1 526 ? 3.539 -5.638 29.759 1.00 83.62 526 GLU A C 1
ATOM 4113 O O . GLU A 1 526 ? 4.602 -5.017 29.753 1.00 83.62 526 GLU A O 1
ATOM 4118 N N . MET A 1 527 ? 2.576 -5.410 28.863 1.00 79.44 527 MET A N 1
ATOM 4119 C CA . MET A 1 527 ? 2.688 -4.435 27.780 1.00 79.44 527 MET A CA 1
ATOM 4120 C C . MET A 1 527 ? 2.843 -3.014 28.316 1.00 79.44 527 MET A C 1
ATOM 4122 O O . MET A 1 527 ? 3.739 -2.310 27.856 1.00 79.44 527 MET A O 1
ATOM 4126 N N . ARG A 1 528 ? 2.062 -2.606 29.329 1.00 84.31 528 ARG A N 1
ATOM 4127 C CA . ARG A 1 528 ? 2.231 -1.289 29.970 1.00 84.31 528 ARG A CA 1
ATOM 4128 C C . ARG A 1 528 ? 3.671 -1.079 30.436 1.00 84.31 528 ARG A C 1
ATOM 4130 O O . ARG A 1 528 ? 4.276 -0.063 30.109 1.00 84.31 528 ARG A O 1
ATOM 4137 N N . ARG A 1 529 ? 4.220 -2.061 31.163 1.00 82.25 529 ARG A N 1
ATOM 4138 C CA . ARG A 1 529 ? 5.591 -2.015 31.695 1.00 82.25 529 ARG A CA 1
ATOM 4139 C C . ARG A 1 529 ? 6.641 -2.020 30.591 1.00 82.25 529 ARG A C 1
ATOM 4141 O O . ARG A 1 529 ? 7.617 -1.289 30.682 1.00 82.25 529 ARG A O 1
ATOM 4148 N N . ARG A 1 530 ? 6.440 -2.830 29.550 1.00 77.56 530 ARG A N 1
ATOM 4149 C CA . ARG A 1 530 ? 7.346 -2.916 28.398 1.00 77.56 530 ARG A CA 1
ATOM 4150 C C . ARG A 1 530 ? 7.438 -1.595 27.636 1.00 77.56 530 ARG A C 1
ATOM 4152 O O . ARG A 1 530 ? 8.508 -1.257 27.144 1.00 77.56 530 ARG A O 1
ATOM 4159 N N . PHE A 1 531 ? 6.319 -0.892 27.525 1.00 70.25 531 PHE A N 1
ATOM 4160 C CA . PHE A 1 531 ? 6.191 0.336 26.752 1.00 70.25 531 PHE A CA 1
ATOM 4161 C C . PHE A 1 531 ? 6.252 1.617 27.605 1.00 70.25 531 PHE A C 1
ATOM 4163 O O . PHE A 1 531 ? 6.071 2.704 27.071 1.00 70.25 531 PHE A O 1
ATOM 4170 N N . SER A 1 532 ? 6.516 1.507 28.913 1.00 74.50 532 SER A N 1
ATOM 4171 C CA . SER A 1 532 ? 6.609 2.637 29.856 1.00 74.50 532 SER A CA 1
ATOM 4172 C C . SER A 1 532 ? 5.384 3.571 29.859 1.00 74.50 532 SER A C 1
ATOM 4174 O O . SER A 1 532 ? 5.504 4.776 30.073 1.00 74.50 532 SER A O 1
ATOM 4176 N N . LEU A 1 533 ? 4.193 3.013 29.635 1.00 74.12 533 LEU A N 1
ATOM 4177 C CA . LEU A 1 533 ? 2.927 3.746 29.547 1.00 74.12 533 LEU A CA 1
ATOM 4178 C C . LEU A 1 533 ? 2.348 4.039 30.945 1.00 74.12 533 LEU A C 1
ATOM 4180 O O . LEU A 1 533 ? 1.403 3.387 31.385 1.00 74.12 533 LEU A O 1
ATOM 4184 N N . GLU A 1 534 ? 2.916 5.004 31.667 1.00 74.50 534 GLU A N 1
ATOM 4185 C CA . GLU A 1 534 ? 2.564 5.288 33.075 1.00 74.50 534 GLU A CA 1
ATOM 4186 C C . GLU A 1 534 ? 1.563 6.450 33.260 1.00 74.50 534 GLU A C 1
ATOM 4188 O O . GLU A 1 534 ? 1.447 7.038 34.337 1.00 74.50 534 GLU A O 1
ATOM 4193 N N . THR A 1 535 ? 0.791 6.787 32.223 1.00 80.38 535 THR A N 1
ATOM 4194 C CA . THR A 1 535 ? -0.240 7.834 32.297 1.00 80.38 535 THR A CA 1
ATOM 4195 C C . THR A 1 535 ? -1.333 7.462 33.304 1.00 80.38 535 THR A C 1
ATOM 4197 O O . THR A 1 535 ? -1.844 6.338 33.305 1.00 80.38 535 THR A O 1
ATOM 4200 N N . GLN A 1 536 ? -1.774 8.428 34.120 1.00 83.25 536 GLN A N 1
ATOM 4201 C CA . GLN A 1 536 ? -2.819 8.219 35.135 1.00 83.25 536 GLN A CA 1
ATOM 4202 C C . GLN A 1 536 ? -4.108 7.616 34.546 1.00 83.25 536 GLN A C 1
ATOM 4204 O O . GLN A 1 536 ? -4.738 6.768 35.178 1.00 83.25 536 GLN A O 1
ATOM 4209 N N . GLN A 1 537 ? -4.466 7.999 33.315 1.00 83.75 537 GLN A N 1
ATOM 4210 C CA . GLN A 1 537 ? -5.609 7.442 32.589 1.00 83.75 537 GLN A CA 1
ATOM 4211 C C . GLN A 1 537 ? -5.467 5.932 32.335 1.00 83.75 537 GLN A C 1
ATOM 4213 O O . GLN A 1 537 ? -6.404 5.180 32.586 1.00 83.75 537 GLN A O 1
ATOM 4218 N N . ILE A 1 538 ? -4.291 5.471 31.896 1.00 84.81 538 ILE A N 1
ATOM 4219 C CA . ILE A 1 538 ? -4.016 4.053 31.610 1.00 84.81 538 ILE A CA 1
ATOM 4220 C C . ILE A 1 538 ? -4.091 3.229 32.899 1.00 84.81 538 ILE A C 1
ATOM 4222 O O . ILE A 1 538 ? -4.739 2.183 32.931 1.00 84.81 538 ILE A O 1
ATOM 4226 N N . LEU A 1 539 ? -3.505 3.733 33.989 1.00 85.62 539 LEU A N 1
ATOM 4227 C CA . LEU A 1 539 ? -3.572 3.084 35.301 1.00 85.62 539 LEU A CA 1
ATOM 4228 C C . LEU A 1 539 ? -5.019 2.947 35.800 1.00 85.62 539 LEU A C 1
ATOM 4230 O O . LEU A 1 539 ? -5.408 1.869 36.251 1.00 85.62 539 LEU A O 1
ATOM 4234 N N . GLN A 1 540 ? -5.832 4.001 35.673 1.00 87.00 540 GLN A N 1
ATOM 4235 C CA . GLN A 1 540 ? -7.255 3.972 36.033 1.00 87.00 540 GLN A CA 1
ATOM 4236 C C . GLN A 1 540 ? -8.066 3.004 35.162 1.00 87.00 540 GLN A C 1
ATOM 4238 O O . GLN A 1 540 ? -8.951 2.311 35.666 1.00 87.00 540 GLN A O 1
ATOM 4243 N N . MET A 1 541 ? -7.774 2.919 33.862 1.00 87.25 541 MET A N 1
ATOM 4244 C CA . MET A 1 541 ? -8.427 1.951 32.977 1.00 87.25 541 MET A CA 1
ATOM 4245 C C . MET A 1 541 ? -8.135 0.519 33.420 1.00 87.25 541 MET A C 1
ATOM 4247 O O . MET A 1 541 ? -9.047 -0.298 33.501 1.00 87.25 541 MET A O 1
ATOM 4251 N N . MET A 1 542 ? -6.886 0.213 33.769 1.00 85.25 542 MET A N 1
ATOM 4252 C CA . MET A 1 542 ? -6.494 -1.134 34.190 1.00 85.25 542 MET A CA 1
ATOM 4253 C C . MET A 1 542 ? -7.145 -1.553 35.498 1.00 85.25 542 MET A C 1
ATOM 4255 O O . MET A 1 542 ? -7.643 -2.673 35.599 1.00 85.25 542 MET A O 1
ATOM 4259 N N . THR A 1 543 ? -7.178 -0.661 36.491 1.00 88.56 543 THR A N 1
ATOM 4260 C CA . THR A 1 543 ? -7.866 -0.945 37.756 1.00 88.56 543 THR A CA 1
ATOM 4261 C C . THR A 1 543 ? -9.363 -1.135 37.536 1.00 88.56 543 THR A C 1
ATOM 4263 O O . THR A 1 543 ? -9.956 -2.026 38.141 1.00 88.56 543 THR A O 1
ATOM 4266 N N . THR A 1 544 ? -9.961 -0.366 36.620 1.00 89.50 544 THR A N 1
ATOM 4267 C CA . THR A 1 544 ? -11.369 -0.514 36.235 1.00 89.50 544 THR A CA 1
ATOM 4268 C C . THR A 1 544 ? -11.619 -1.873 35.580 1.00 89.50 544 THR A C 1
ATOM 4270 O O . THR A 1 544 ? -12.470 -2.619 36.057 1.00 89.50 544 THR A O 1
ATOM 4273 N N . TYR A 1 545 ? -10.861 -2.244 34.542 1.00 90.06 545 TYR A N 1
ATOM 4274 C CA . TYR A 1 545 ? -11.037 -3.520 33.839 1.00 90.06 545 TYR A CA 1
ATOM 4275 C C . TYR A 1 545 ? -10.761 -4.736 34.724 1.00 90.06 545 TYR A C 1
ATOM 4277 O O . TYR A 1 545 ? -11.508 -5.711 34.654 1.00 90.06 545 TYR A O 1
ATOM 4285 N N . ARG A 1 546 ? -9.739 -4.676 35.588 1.00 88.38 546 ARG A N 1
ATOM 4286 C CA . ARG A 1 546 ? -9.469 -5.737 36.566 1.00 88.38 546 ARG A CA 1
ATOM 4287 C C . ARG A 1 546 ? -10.603 -5.865 37.573 1.00 88.38 546 ARG A C 1
ATOM 4289 O O . ARG A 1 546 ? -11.081 -6.967 37.792 1.00 88.38 546 ARG A O 1
ATOM 4296 N N . GLY A 1 547 ? -11.099 -4.743 38.093 1.00 86.38 547 GLY A N 1
ATOM 4297 C CA . GLY A 1 547 ? -12.253 -4.742 38.984 1.00 86.38 547 GLY A CA 1
ATOM 4298 C C . GLY A 1 547 ? -13.497 -5.360 38.340 1.00 86.38 547 GLY A C 1
ATOM 4299 O O . GLY A 1 547 ? -14.153 -6.191 38.958 1.00 86.38 547 GLY A O 1
ATOM 4300 N N . VAL A 1 548 ? -13.793 -5.017 37.081 1.00 86.12 548 VAL A N 1
ATOM 4301 C CA . VAL A 1 548 ? -14.896 -5.645 36.333 1.00 86.12 548 VAL A CA 1
ATOM 4302 C C . VAL A 1 548 ? -14.665 -7.149 36.164 1.00 86.12 548 VAL A C 1
ATOM 4304 O O . VAL A 1 548 ? -15.606 -7.923 36.301 1.00 86.12 548 VAL A O 1
ATOM 4307 N N . ALA A 1 549 ? -13.433 -7.580 35.882 1.00 84.38 549 ALA A N 1
ATOM 4308 C CA . ALA A 1 549 ? -13.106 -8.997 35.750 1.00 84.38 549 ALA A CA 1
ATOM 4309 C C . ALA A 1 549 ? -13.287 -9.768 37.066 1.00 84.38 549 ALA A C 1
ATOM 4311 O O . ALA A 1 549 ? -13.846 -10.863 37.041 1.00 84.38 549 ALA A O 1
ATOM 4312 N N . ASP A 1 550 ? -12.886 -9.183 38.198 1.00 83.62 550 ASP A N 1
ATOM 4313 C CA . ASP A 1 550 ? -13.108 -9.750 39.532 1.00 83.62 550 ASP A CA 1
ATOM 4314 C C . ASP A 1 550 ? -14.613 -9.870 39.834 1.00 83.62 550 ASP A C 1
ATOM 4316 O O . ASP A 1 550 ? -15.071 -10.885 40.357 1.00 83.62 550 ASP A O 1
ATOM 4320 N N . ASP A 1 551 ? -15.408 -8.866 39.445 1.00 80.69 551 ASP A N 1
ATOM 4321 C CA . ASP A 1 551 ? -16.864 -8.888 39.628 1.00 80.69 551 ASP A CA 1
ATOM 4322 C C . ASP A 1 551 ? -17.552 -9.965 38.774 1.00 80.69 551 ASP A C 1
ATOM 4324 O O . ASP A 1 551 ? -18.583 -10.503 39.189 1.00 80.69 551 ASP A O 1
ATOM 4328 N N . LEU A 1 552 ? -16.996 -10.268 37.594 1.00 76.38 552 LEU A N 1
ATOM 4329 C CA . LEU A 1 552 ? -17.482 -11.293 36.665 1.00 76.38 552 LEU A CA 1
ATOM 4330 C C . LEU A 1 552 ? -17.079 -12.722 37.070 1.00 76.38 552 LEU A C 1
ATOM 4332 O O . LEU A 1 552 ? -17.744 -13.666 36.652 1.00 76.38 552 LEU A O 1
ATOM 4336 N N . ASP A 1 553 ? -16.022 -12.899 37.869 1.00 72.00 553 ASP A N 1
ATOM 4337 C CA . ASP A 1 553 ? -15.513 -14.221 38.269 1.00 72.00 553 ASP A CA 1
ATOM 4338 C C . ASP A 1 553 ? -16.357 -14.901 39.361 1.00 72.00 553 ASP A C 1
ATOM 4340 O O . ASP A 1 553 ? -16.206 -16.094 39.614 1.00 72.00 553 ASP A O 1
ATOM 4344 N N . GLU A 1 554 ? -17.264 -14.174 40.019 1.00 66.25 554 GLU A N 1
ATOM 4345 C CA . GLU A 1 554 ? -18.124 -14.745 41.056 1.00 66.25 554 GLU A CA 1
ATOM 4346 C C . GLU A 1 554 ? -19.325 -15.507 40.450 1.00 66.25 554 GLU A C 1
ATOM 4348 O O . GLU A 1 554 ? -20.302 -14.888 40.009 1.00 66.25 554 GLU A O 1
ATOM 4353 N N . PRO A 1 555 ? -19.345 -16.858 40.503 1.00 52.78 555 PRO A N 1
ATOM 4354 C CA . PRO A 1 555 ? -20.323 -17.693 39.792 1.00 52.78 555 PRO A CA 1
ATOM 4355 C C . PRO A 1 555 ? -21.768 -17.545 40.301 1.00 52.78 555 PRO A C 1
ATOM 4357 O O . PRO A 1 555 ? -22.708 -18.019 39.666 1.00 52.78 555 PRO A O 1
ATOM 4360 N N . ALA A 1 556 ? -21.974 -16.887 41.445 1.00 49.72 556 ALA A N 1
ATOM 4361 C CA . ALA A 1 556 ? -23.293 -16.634 42.020 1.00 49.72 556 ALA A CA 1
ATOM 4362 C C . ALA A 1 556 ? -24.020 -15.425 41.394 1.00 49.72 556 ALA A C 1
ATOM 4364 O O . ALA A 1 556 ? -25.235 -15.313 41.545 1.00 49.72 556 ALA A O 1
ATOM 4365 N N . LYS A 1 557 ? -23.316 -14.523 40.690 1.00 54.22 557 LYS A N 1
ATOM 4366 C CA . LYS A 1 557 ? -23.886 -13.256 40.191 1.00 54.22 557 LYS A CA 1
ATOM 4367 C C . LYS A 1 557 ? -24.595 -13.369 38.839 1.00 54.22 557 LYS A C 1
ATOM 4369 O O . LYS A 1 557 ? -25.421 -12.521 38.540 1.00 54.22 557 LYS A O 1
ATOM 4374 N N . GLU A 1 558 ? -24.348 -14.406 38.040 1.00 51.47 558 GLU A N 1
ATOM 4375 C CA . GLU A 1 558 ? -24.871 -14.506 36.664 1.00 51.47 558 GLU A CA 1
ATOM 4376 C C . GLU A 1 558 ? -26.408 -14.653 36.609 1.00 51.47 558 GLU A C 1
ATOM 4378 O O . GLU A 1 558 ? -27.082 -13.943 35.864 1.00 51.47 558 GLU A O 1
ATOM 4383 N N . ARG A 1 559 ? -26.988 -15.523 37.454 1.00 48.75 559 ARG A N 1
ATOM 4384 C CA . ARG A 1 559 ? -28.453 -15.672 37.597 1.00 48.75 559 ARG A CA 1
ATOM 4385 C C . ARG A 1 559 ? -29.079 -14.551 38.418 1.00 48.75 559 ARG A C 1
ATOM 4387 O O . ARG A 1 559 ? -30.188 -14.117 38.120 1.00 48.75 559 ARG A O 1
ATOM 4394 N N . ASP A 1 560 ? -28.362 -14.081 39.432 1.00 53.62 560 ASP A N 1
ATOM 4395 C CA . ASP A 1 560 ? -28.834 -13.024 40.316 1.00 53.62 560 ASP A CA 1
ATOM 4396 C C . ASP A 1 560 ? -28.849 -11.661 39.620 1.00 53.62 560 ASP A C 1
ATOM 4398 O O . ASP A 1 560 ? -29.673 -10.840 39.984 1.00 53.62 560 ASP A O 1
ATOM 4402 N N . MET A 1 561 ? -27.995 -11.385 38.629 1.00 58.53 561 MET A N 1
ATOM 4403 C CA . MET A 1 561 ? -27.882 -10.050 38.028 1.00 58.53 561 MET A CA 1
ATOM 4404 C C . MET A 1 561 ? -29.015 -9.720 37.052 1.00 58.53 561 MET A C 1
ATOM 4406 O O . MET A 1 561 ? -29.559 -8.625 37.148 1.00 58.53 561 MET A O 1
ATOM 4410 N N . GLU A 1 562 ? -29.431 -10.631 36.157 1.00 54.69 562 GLU A N 1
ATOM 4411 C CA . GLU A 1 562 ? -30.628 -10.402 35.315 1.00 54.69 562 GLU A CA 1
ATOM 4412 C C . GLU A 1 562 ? -31.873 -10.212 36.206 1.00 54.69 562 GLU A C 1
ATOM 4414 O O . GLU A 1 562 ? -32.647 -9.275 36.005 1.00 54.69 562 GLU A O 1
ATOM 4419 N N . LEU A 1 563 ? -32.017 -11.035 37.253 1.00 52.25 563 LEU A N 1
ATOM 4420 C CA . LEU A 1 563 ? -33.093 -10.915 38.241 1.00 52.25 563 LEU A CA 1
ATOM 4421 C C . LEU A 1 563 ? -32.982 -9.633 39.080 1.00 52.25 563 LEU A C 1
ATOM 4423 O O . LEU A 1 563 ? -33.998 -8.992 39.304 1.00 52.25 563 LEU A O 1
ATOM 4427 N N . ARG A 1 564 ? -31.782 -9.212 39.498 1.00 55.72 564 ARG A N 1
ATOM 4428 C CA . ARG A 1 564 ? -31.534 -7.967 40.252 1.00 55.72 564 ARG A CA 1
ATOM 4429 C C . ARG A 1 564 ? -31.684 -6.726 39.390 1.00 55.72 564 ARG A C 1
ATOM 4431 O O . ARG A 1 564 ? -32.096 -5.711 39.919 1.00 55.72 564 ARG A O 1
ATOM 4438 N N . LEU A 1 565 ? -31.380 -6.757 38.095 1.00 58.66 565 LEU A N 1
ATOM 4439 C CA . LEU A 1 565 ? -31.638 -5.627 37.196 1.00 58.66 565 LEU A CA 1
ATOM 4440 C C . LEU A 1 565 ? -33.149 -5.384 37.068 1.00 58.66 565 LEU A C 1
ATOM 4442 O O . LEU A 1 565 ? -33.584 -4.237 37.146 1.00 58.66 565 LEU A O 1
ATOM 4446 N N . LEU A 1 566 ? -33.945 -6.457 36.975 1.00 54.56 566 LEU A N 1
ATOM 4447 C CA . LEU A 1 566 ? -35.409 -6.388 37.044 1.00 54.56 566 LEU A CA 1
ATOM 4448 C C . LEU A 1 566 ? -35.937 -6.016 38.446 1.00 54.56 566 LEU A C 1
ATOM 4450 O O . LEU A 1 566 ? -36.807 -5.156 38.556 1.00 54.56 566 LEU A O 1
ATOM 4454 N N . ASP A 1 567 ? -35.408 -6.617 39.515 1.00 51.47 567 ASP A N 1
ATOM 4455 C CA . ASP A 1 567 ? -35.853 -6.410 40.906 1.00 51.47 567 ASP A CA 1
ATOM 4456 C C . ASP A 1 567 ? -35.410 -5.038 41.459 1.00 51.47 567 ASP A C 1
ATOM 4458 O O . ASP A 1 567 ? -36.131 -4.412 42.228 1.00 51.47 567 ASP A O 1
ATOM 4462 N N . ASN A 1 568 ? -34.277 -4.486 41.012 1.00 52.31 568 ASN A N 1
ATOM 4463 C CA . ASN A 1 568 ? -33.825 -3.138 41.379 1.00 52.31 568 ASN A CA 1
ATOM 4464 C C . ASN A 1 568 ? -34.735 -2.051 40.795 1.00 52.31 568 ASN A C 1
ATOM 4466 O O . ASN A 1 568 ? -34.977 -1.059 41.478 1.00 52.31 568 ASN A O 1
ATOM 4470 N N . MET A 1 569 ? -35.294 -2.244 39.592 1.00 53.41 569 MET A N 1
ATOM 4471 C CA . MET A 1 569 ? -36.337 -1.343 39.075 1.00 53.41 569 MET A CA 1
ATOM 4472 C C . MET A 1 569 ? -37.581 -1.350 39.979 1.00 53.41 569 MET A C 1
ATOM 4474 O O . MET A 1 569 ? -38.197 -0.309 40.179 1.00 53.41 569 MET A O 1
ATOM 4478 N N . ALA A 1 570 ? -37.922 -2.500 40.574 1.00 48.94 570 ALA A N 1
ATOM 4479 C CA . ALA A 1 570 ? -39.062 -2.634 41.481 1.00 48.94 570 ALA A CA 1
ATOM 4480 C C . ALA A 1 570 ? -38.780 -2.116 42.908 1.00 48.94 570 ALA A C 1
ATOM 4482 O O . ALA A 1 570 ? -39.678 -1.577 43.553 1.00 48.94 570 ALA A O 1
ATOM 4483 N N . ARG A 1 571 ? -37.547 -2.265 43.415 1.00 47.97 571 ARG A N 1
ATOM 4484 C CA . ARG A 1 571 ? -37.168 -1.921 44.800 1.00 47.97 571 ARG A CA 1
ATOM 4485 C C . ARG A 1 571 ? -36.762 -0.469 45.016 1.00 47.97 571 ARG A C 1
ATOM 4487 O O . ARG A 1 571 ? -37.011 0.053 46.098 1.00 47.97 571 ARG A O 1
ATOM 4494 N N . LEU A 1 572 ? -36.108 0.172 44.044 1.00 46.56 572 LEU A N 1
ATOM 4495 C CA . LEU A 1 572 ? -35.591 1.533 44.235 1.00 46.56 572 LEU A CA 1
ATOM 4496 C C . LEU A 1 572 ? -36.668 2.619 44.138 1.00 46.56 572 LEU A C 1
ATOM 4498 O O . LEU A 1 572 ? -36.378 3.761 44.480 1.00 46.56 572 LEU A O 1
ATOM 4502 N N . GLY A 1 573 ? -37.873 2.311 43.639 1.00 51.94 573 GLY A N 1
ATOM 4503 C CA . GLY A 1 573 ? -38.855 3.349 43.294 1.00 51.94 573 GLY A CA 1
ATOM 4504 C C . GLY A 1 573 ? -38.276 4.415 42.349 1.00 51.94 573 GLY A C 1
ATOM 4505 O O . GLY A 1 573 ? -38.753 5.543 42.332 1.00 51.94 573 GLY A O 1
ATOM 4506 N N . SER A 1 574 ? -37.198 4.071 41.633 1.00 54.38 574 SER A N 1
ATOM 4507 C CA . SER A 1 574 ? -36.433 4.964 40.771 1.00 54.38 574 SER A CA 1
ATOM 4508 C C . SER A 1 574 ? -37.076 4.985 39.396 1.00 54.38 574 SER A C 1
ATOM 4510 O O . SER A 1 574 ? -37.231 3.936 38.773 1.00 54.38 574 SER A O 1
ATOM 4512 N N . ASP A 1 575 ? -37.363 6.184 38.891 1.00 61.94 575 ASP A N 1
ATOM 4513 C CA . ASP A 1 575 ? -37.832 6.387 37.516 1.00 61.94 575 ASP A CA 1
ATOM 4514 C C . ASP A 1 575 ? -36.772 5.986 36.467 1.00 61.94 575 ASP A C 1
ATOM 4516 O O . ASP A 1 575 ? -37.082 5.864 35.282 1.00 61.94 575 ASP A O 1
ATOM 4520 N N . LYS A 1 576 ? -35.508 5.778 36.879 1.00 68.44 576 LYS A N 1
ATOM 4521 C CA . LYS A 1 576 ? -34.366 5.522 35.989 1.00 68.44 576 LYS A CA 1
ATOM 4522 C C . LYS A 1 576 ? -33.783 4.119 36.153 1.00 68.44 576 LYS A C 1
ATOM 4524 O O . LYS A 1 576 ? -33.622 3.616 37.267 1.00 68.44 576 LYS A O 1
ATOM 4529 N N . HIS A 1 577 ? -33.416 3.513 35.022 1.00 77.62 577 HIS A N 1
ATOM 4530 C CA . HIS A 1 577 ? -32.786 2.193 34.943 1.00 77.62 577 HIS A CA 1
ATOM 4531 C C . HIS A 1 577 ? -31.434 2.153 35.695 1.00 77.62 577 HIS A C 1
ATOM 4533 O O . HIS A 1 577 ? -30.683 3.127 35.610 1.00 77.62 577 HIS A O 1
ATOM 4539 N N . PRO A 1 578 ? -31.046 1.034 36.350 1.00 79.06 578 PRO A N 1
ATOM 4540 C CA . PRO A 1 578 ? -29.786 0.925 37.104 1.00 79.06 578 PRO A CA 1
ATOM 4541 C C . PRO A 1 578 ? -28.522 1.317 36.321 1.00 79.06 578 PRO A C 1
ATOM 4543 O O . PRO A 1 578 ? -27.611 1.925 36.880 1.00 79.06 578 PRO A O 1
ATOM 4546 N N . LEU A 1 579 ? -28.487 1.020 35.018 1.00 84.44 579 LEU A N 1
ATOM 4547 C CA . LEU A 1 579 ? -27.404 1.446 34.121 1.00 84.44 579 LEU A CA 1
ATOM 4548 C C . LEU A 1 579 ? -27.325 2.973 34.008 1.00 84.44 579 LEU A C 1
ATOM 4550 O O . LEU A 1 579 ? -26.248 3.545 34.122 1.00 84.44 579 LEU A O 1
ATOM 4554 N N . VAL A 1 580 ? -28.469 3.629 33.797 1.00 85.44 580 VAL A N 1
ATOM 4555 C CA . VAL A 1 580 ? -28.559 5.091 33.683 1.00 85.44 580 VAL A CA 1
ATOM 4556 C C . VAL A 1 580 ? -28.158 5.739 35.005 1.00 85.44 580 VAL A C 1
ATOM 4558 O O . VAL A 1 580 ? -27.409 6.711 35.003 1.00 85.44 580 VAL A O 1
ATOM 4561 N N . GLN A 1 581 ? -28.587 5.161 36.130 1.00 85.94 581 GLN A N 1
ATOM 4562 C CA . GLN A 1 581 ? -28.191 5.630 37.454 1.00 85.94 581 GLN A CA 1
ATOM 4563 C C . GLN A 1 581 ? -26.673 5.537 37.656 1.00 85.94 581 GLN A C 1
ATOM 4565 O O . GLN A 1 581 ? -26.051 6.518 38.043 1.00 85.94 581 GLN A O 1
ATOM 4570 N N . ALA A 1 582 ? -26.048 4.416 37.292 1.00 87.50 582 ALA A N 1
ATOM 4571 C CA . ALA A 1 582 ? -24.597 4.269 37.394 1.00 87.50 582 ALA A CA 1
ATOM 4572 C C . ALA A 1 582 ? -23.824 5.254 36.484 1.00 87.50 582 ALA A C 1
ATOM 4574 O O . ALA A 1 582 ? -22.753 5.732 36.861 1.00 87.50 582 ALA A O 1
ATOM 4575 N N . ILE A 1 583 ? -24.376 5.617 35.315 1.00 89.25 583 ILE A N 1
ATOM 4576 C CA . ILE A 1 583 ? -23.813 6.675 34.454 1.00 89.25 583 ILE A CA 1
ATOM 4577 C C . ILE A 1 583 ? -23.931 8.051 35.130 1.00 89.25 583 ILE A C 1
ATOM 4579 O O . ILE A 1 583 ? -22.983 8.841 35.085 1.00 89.25 583 ILE A O 1
ATOM 4583 N N . LEU A 1 584 ? -25.060 8.346 35.781 1.00 88.31 584 LEU A N 1
ATOM 4584 C CA . LEU A 1 584 ? -25.246 9.586 36.545 1.00 88.31 584 LEU A CA 1
ATOM 4585 C C . LEU A 1 584 ? -24.276 9.677 37.726 1.00 88.31 584 LEU A C 1
ATOM 4587 O O . LEU A 1 584 ? -23.654 10.722 37.914 1.00 88.31 584 LEU A O 1
ATOM 4591 N N . ASP A 1 585 ? -24.086 8.569 38.441 1.00 89.12 585 ASP A N 1
ATOM 4592 C CA . ASP A 1 585 ? -23.194 8.460 39.601 1.00 89.12 585 ASP A CA 1
ATOM 4593 C C . ASP A 1 585 ? -21.702 8.456 39.213 1.00 89.12 585 ASP A C 1
ATOM 4595 O O . ASP A 1 585 ? -20.827 8.450 40.078 1.00 89.12 585 ASP A O 1
ATOM 4599 N N . ARG A 1 586 ? -21.393 8.481 37.907 1.00 90.94 586 ARG A N 1
ATOM 4600 C CA . ARG A 1 586 ? -20.036 8.384 37.343 1.00 90.94 586 ARG A CA 1
ATOM 4601 C C . ARG A 1 586 ? -19.285 7.111 37.766 1.00 90.94 586 ARG A C 1
ATOM 4603 O O . ARG A 1 586 ? -18.053 7.082 37.765 1.00 90.94 586 ARG A O 1
ATOM 4610 N N . ASP A 1 587 ? -20.013 6.031 38.043 1.00 90.12 587 ASP A N 1
ATOM 4611 C CA . ASP A 1 587 ? -19.447 4.725 38.388 1.00 90.12 587 ASP A CA 1
ATOM 4612 C C . ASP A 1 587 ? -19.122 3.906 37.127 1.00 90.12 587 ASP A C 1
ATOM 4614 O O . ASP A 1 587 ? -19.870 3.028 36.687 1.00 90.12 587 ASP A O 1
ATOM 4618 N N . ARG A 1 588 ? -17.967 4.210 36.524 1.00 90.19 588 ARG A N 1
ATOM 4619 C CA . ARG A 1 588 ? -17.501 3.583 35.275 1.00 90.19 588 ARG A CA 1
ATOM 4620 C C . ARG A 1 588 ? -17.358 2.058 35.388 1.00 90.19 588 ARG A C 1
ATOM 4622 O O . ARG A 1 588 ? -17.703 1.350 34.445 1.00 90.19 588 ARG A O 1
ATOM 4629 N N . ARG A 1 589 ? -16.890 1.536 36.533 1.00 90.31 589 ARG A N 1
ATOM 4630 C CA . ARG A 1 589 ? -16.720 0.087 36.770 1.00 90.31 589 ARG A CA 1
ATOM 4631 C C . ARG A 1 589 ? -18.070 -0.623 36.739 1.00 90.31 589 ARG A C 1
ATOM 4633 O O . ARG A 1 589 ? -18.222 -1.603 36.014 1.00 90.31 589 ARG A O 1
ATOM 4640 N N . ASN A 1 590 ? -19.053 -0.108 37.475 1.00 86.38 590 ASN A N 1
ATOM 4641 C CA . ASN A 1 590 ? -20.387 -0.700 37.527 1.00 86.38 590 ASN A CA 1
ATOM 4642 C C . ASN A 1 590 ? -21.104 -0.621 36.171 1.00 86.38 590 ASN A C 1
ATOM 4644 O O . ASN A 1 590 ? -21.750 -1.583 35.760 1.00 86.38 590 ASN A O 1
ATOM 4648 N N . VAL A 1 591 ? -20.934 0.474 35.423 1.00 89.75 591 VAL A N 1
ATOM 4649 C CA . VAL A 1 591 ? -21.480 0.588 34.061 1.00 89.75 591 VAL A CA 1
ATOM 4650 C C . VAL A 1 591 ? -20.893 -0.479 33.138 1.00 89.75 591 VAL A C 1
ATOM 4652 O O . VAL A 1 591 ? -21.647 -1.216 32.506 1.00 89.75 591 VAL A O 1
ATOM 4655 N N . LEU A 1 592 ? -19.568 -0.632 33.099 1.00 89.19 592 LEU A N 1
ATOM 4656 C CA . LEU A 1 592 ? -18.909 -1.658 32.281 1.00 89.19 592 LEU A CA 1
ATOM 4657 C C . LEU A 1 592 ? -19.288 -3.086 32.705 1.00 89.19 592 LEU A C 1
ATOM 4659 O O . LEU A 1 592 ? -19.467 -3.961 31.850 1.00 89.19 592 LEU A O 1
ATOM 4663 N N . PHE A 1 593 ? -19.456 -3.325 34.006 1.00 85.94 593 PHE A N 1
ATOM 4664 C CA . PHE A 1 593 ? -19.970 -4.588 34.529 1.00 85.94 593 PHE A CA 1
ATOM 4665 C C . PHE A 1 593 ? -21.391 -4.864 34.016 1.00 85.94 593 PHE A C 1
ATOM 4667 O O . PHE A 1 593 ? -21.625 -5.900 33.402 1.00 85.94 593 PHE A O 1
ATOM 4674 N N . GLN A 1 594 ? -22.322 -3.915 34.148 1.00 82.81 594 GLN A N 1
ATOM 4675 C CA . GLN A 1 594 ? -23.704 -4.067 33.674 1.00 82.81 594 GLN A CA 1
ATOM 4676 C C . GLN A 1 594 ? -23.805 -4.244 32.152 1.00 82.81 594 GLN A C 1
ATOM 4678 O O . GLN A 1 594 ? -24.547 -5.108 31.682 1.00 82.81 594 GLN A O 1
ATOM 4683 N N . LEU A 1 595 ? -23.020 -3.489 31.372 1.00 85.50 595 LEU A N 1
ATOM 4684 C CA . LEU A 1 595 ? -22.958 -3.621 29.910 1.00 85.50 595 LEU A CA 1
ATOM 4685 C C . LEU A 1 595 ? -22.513 -5.016 29.456 1.00 85.50 595 LEU A C 1
ATOM 4687 O O . LEU A 1 595 ? -22.800 -5.414 28.331 1.00 85.50 595 LEU A O 1
ATOM 4691 N N . SER A 1 596 ? -21.813 -5.768 30.306 1.00 81.69 596 SER A N 1
ATOM 4692 C CA . SER A 1 596 ? -21.382 -7.131 29.985 1.00 81.69 596 SER A CA 1
ATOM 4693 C C . SER A 1 596 ? -22.575 -8.087 29.817 1.00 81.69 596 SER A C 1
ATOM 4695 O O . SER A 1 596 ? -22.523 -9.003 29.000 1.00 81.69 596 SER A O 1
ATOM 4697 N N . PHE A 1 597 ? -23.690 -7.829 30.504 1.00 76.44 597 PHE A N 1
ATOM 4698 C CA . PHE A 1 597 ? -24.863 -8.710 30.514 1.00 76.44 597 PHE A CA 1
ATOM 4699 C C . PHE A 1 597 ? -25.963 -8.307 29.523 1.00 76.44 597 PHE A C 1
ATOM 4701 O O . PHE A 1 597 ? -26.855 -9.104 29.225 1.00 76.44 597 PHE A O 1
ATOM 4708 N N . LEU A 1 598 ? -25.914 -7.091 28.973 1.00 74.19 598 LEU A N 1
ATOM 4709 C CA . LEU A 1 598 ? -26.934 -6.619 28.038 1.00 74.19 598 LEU A CA 1
ATOM 4710 C C . LEU A 1 598 ? -26.841 -7.344 26.681 1.00 74.19 598 LEU A C 1
ATOM 4712 O O . LEU A 1 598 ? -25.767 -7.589 26.113 1.00 74.19 598 LEU A O 1
ATOM 4716 N N . LYS A 1 599 ? -28.004 -7.720 26.140 1.00 68.12 599 LYS A N 1
ATOM 4717 C CA . LYS A 1 599 ? -28.118 -8.376 24.829 1.00 68.12 599 LYS A CA 1
ATOM 4718 C C . LYS A 1 599 ? -28.110 -7.331 23.706 1.00 68.12 599 LYS A C 1
ATOM 4720 O O . LYS A 1 599 ? -28.446 -6.170 23.904 1.00 68.12 599 LYS A O 1
ATOM 4725 N N . VAL A 1 600 ? -27.691 -7.749 22.513 1.00 64.69 600 VAL A N 1
ATOM 4726 C CA . VAL A 1 600 ? -27.782 -6.897 21.314 1.00 64.69 600 VAL A CA 1
ATOM 4727 C C . VAL A 1 600 ? -29.263 -6.799 20.937 1.00 64.69 600 VAL A C 1
ATOM 4729 O O . VAL A 1 600 ? -29.929 -7.834 20.908 1.00 64.69 600 VAL A O 1
ATOM 4732 N N . GLY A 1 601 ? -29.774 -5.588 20.692 1.00 61.59 601 GLY A N 1
ATOM 4733 C CA . GLY A 1 601 ? -31.198 -5.348 20.423 1.00 61.59 601 GLY A CA 1
ATOM 4734 C C . GLY A 1 601 ? -32.058 -5.103 21.669 1.00 61.59 601 GLY A C 1
ATOM 4735 O O . GLY A 1 601 ? -33.272 -5.257 21.608 1.00 61.59 601 GLY A O 1
ATOM 4736 N N . VAL A 1 602 ? -31.447 -4.746 22.808 1.00 67.56 602 VAL A N 1
ATOM 4737 C CA . VAL A 1 602 ? -32.177 -4.311 24.020 1.00 67.56 602 VAL A CA 1
ATOM 4738 C C . VAL A 1 602 ? -32.894 -2.969 23.803 1.00 67.56 602 VAL A C 1
ATOM 4740 O O . VAL A 1 602 ? -33.874 -2.685 24.484 1.00 67.56 602 VAL A O 1
ATOM 4743 N N . PHE A 1 603 ? -32.440 -2.166 22.840 1.00 66.44 603 PHE A N 1
ATOM 4744 C CA . PHE A 1 603 ? -33.110 -0.939 22.418 1.00 66.44 603 PHE A CA 1
ATOM 4745 C C . PHE A 1 603 ? -34.148 -1.264 21.325 1.00 66.44 603 PHE A C 1
ATOM 4747 O O . PHE A 1 603 ? -33.780 -1.859 20.309 1.00 66.44 603 PHE A O 1
ATOM 4754 N N . PRO A 1 604 ? -35.439 -0.929 21.502 1.00 56.38 604 PRO A N 1
ATOM 4755 C CA . PRO A 1 604 ? -36.452 -1.122 20.473 1.00 56.38 604 PRO A CA 1
ATOM 4756 C C . PRO A 1 604 ? -36.219 -0.177 19.288 1.00 56.38 604 PRO A C 1
ATOM 4758 O O . PRO A 1 604 ? -35.788 0.962 19.460 1.00 56.38 604 PRO A O 1
ATOM 4761 N N . LEU A 1 605 ? -36.555 -0.647 18.083 1.00 51.38 605 LEU A N 1
ATOM 4762 C CA . LEU A 1 605 ? -36.645 0.194 16.888 1.00 51.38 605 LEU A CA 1
ATOM 4763 C C . LEU A 1 605 ? -37.679 1.303 17.132 1.00 51.38 605 LEU A C 1
ATOM 4765 O O . LEU A 1 605 ? -38.796 1.017 17.573 1.00 51.38 605 LEU A O 1
ATOM 4769 N N . ALA A 1 606 ? -37.311 2.547 16.814 1.00 49.84 606 ALA A N 1
ATOM 4770 C CA . ALA A 1 606 ? -38.099 3.759 17.064 1.00 49.84 606 ALA A CA 1
ATOM 4771 C C . ALA A 1 606 ? -39.551 3.706 16.531 1.00 49.84 606 ALA A C 1
ATOM 4773 O O . ALA A 1 606 ? -40.410 4.449 16.999 1.00 49.84 606 ALA A O 1
ATOM 4774 N N . GLU A 1 607 ? -39.853 2.807 15.591 1.00 44.56 607 GLU A N 1
ATOM 4775 C CA . GLU A 1 607 ? -41.158 2.700 14.930 1.00 44.56 607 GLU A CA 1
ATOM 4776 C C . GLU A 1 607 ? -42.218 1.874 15.687 1.00 44.56 607 GLU A C 1
ATOM 4778 O O . GLU A 1 607 ? -43.386 1.905 15.305 1.00 44.56 607 GLU A O 1
ATOM 4783 N N . LEU A 1 608 ? -41.871 1.135 16.753 1.00 44.97 608 LEU A N 1
ATOM 4784 C CA . LEU A 1 608 ? -42.756 0.082 17.295 1.00 44.97 608 LEU A CA 1
ATOM 4785 C C . LEU A 1 608 ? -43.379 0.322 18.679 1.00 44.97 608 LEU A C 1
ATOM 4787 O O . LEU A 1 608 ? -44.124 -0.540 19.150 1.00 44.97 608 LEU A O 1
ATOM 4791 N N . THR A 1 609 ? -43.163 1.461 19.342 1.00 41.50 609 THR A N 1
ATOM 4792 C CA . THR A 1 609 ? -43.730 1.668 20.689 1.00 41.50 609 THR A CA 1
ATOM 4793 C C . THR A 1 609 ? -44.217 3.090 20.950 1.00 41.50 609 THR A C 1
ATOM 4795 O O . THR A 1 609 ? -43.435 4.004 21.165 1.00 41.50 609 THR A O 1
ATOM 4798 N N . TRP A 1 610 ? -45.534 3.235 21.105 1.00 47.31 610 TRP A N 1
ATOM 4799 C CA . TRP A 1 610 ? -46.267 4.357 21.727 1.00 47.31 610 TRP A CA 1
ATOM 4800 C C . TRP A 1 610 ? -45.963 4.558 23.232 1.00 47.31 610 TRP A C 1
ATOM 4802 O O . TRP A 1 610 ? -46.732 5.193 23.955 1.00 47.31 610 TRP A O 1
ATOM 4812 N N . VAL A 1 611 ? -44.853 4.006 23.733 1.00 43.09 611 VAL A N 1
ATOM 4813 C CA . VAL A 1 611 ? -44.429 4.136 25.131 1.00 43.09 611 VAL A CA 1
ATOM 4814 C C . VAL A 1 611 ? -43.571 5.389 25.253 1.00 43.09 611 VAL A C 1
ATOM 4816 O O . VAL A 1 611 ? -42.557 5.538 24.583 1.00 43.09 611 VAL A O 1
ATOM 4819 N N . LYS A 1 612 ? -44.013 6.306 26.111 1.00 49.22 612 LYS A N 1
ATOM 4820 C CA . LYS A 1 612 ? -43.567 7.701 26.136 1.00 49.22 612 LYS A CA 1
ATOM 4821 C C . LYS A 1 612 ? -42.108 7.923 26.571 1.00 49.22 612 LYS A C 1
ATOM 4823 O O . LYS A 1 612 ? -41.641 9.031 26.374 1.00 49.22 612 LYS A O 1
ATOM 4828 N N . PHE A 1 613 ? -41.396 6.929 27.113 1.00 56.41 613 PHE A N 1
ATOM 4829 C CA . PHE A 1 613 ? -39.968 7.000 27.469 1.00 56.41 613 PHE A CA 1
ATOM 4830 C C . PHE A 1 613 ? -39.369 5.582 27.528 1.00 56.41 613 PHE A C 1
ATOM 4832 O O . PHE A 1 613 ? -39.908 4.722 28.225 1.00 56.41 613 PHE A O 1
ATOM 4839 N N . HIS A 1 614 ? -38.269 5.318 26.812 1.00 65.81 614 HIS A N 1
ATOM 4840 C CA . HIS A 1 614 ? -37.516 4.064 26.954 1.00 65.81 614 HIS A CA 1
ATOM 4841 C C . HIS A 1 614 ? -36.555 4.181 28.154 1.00 65.81 614 HIS A C 1
ATOM 4843 O O . HIS A 1 614 ? -35.813 5.160 28.221 1.00 65.81 614 HIS A O 1
ATOM 4849 N N . PRO A 1 615 ? -36.499 3.207 29.084 1.00 70.62 615 PRO A N 1
ATOM 4850 C CA . PRO A 1 615 ? -35.734 3.322 30.336 1.00 70.62 615 PRO A CA 1
ATOM 4851 C C . PRO A 1 615 ? -34.214 3.473 30.145 1.00 70.62 615 PRO A C 1
ATOM 4853 O O . PRO A 1 615 ? -33.513 3.859 31.077 1.00 70.62 615 PRO A O 1
ATOM 4856 N N . LEU A 1 616 ? -33.702 3.182 28.945 1.00 77.56 616 LEU A N 1
ATOM 4857 C CA . LEU A 1 616 ? -32.297 3.365 28.569 1.00 77.56 616 LEU A CA 1
ATOM 4858 C C . LEU A 1 616 ? -32.064 4.536 27.596 1.00 77.56 616 LEU A C 1
ATOM 4860 O O . LEU A 1 616 ? -30.936 4.700 27.145 1.00 77.56 616 LEU A O 1
ATOM 4864 N N . ALA A 1 617 ? -33.085 5.330 27.246 1.00 78.88 617 ALA A N 1
ATOM 4865 C CA . ALA A 1 617 ? -32.942 6.450 26.300 1.00 78.88 617 ALA A CA 1
ATOM 4866 C C . ALA A 1 617 ? -31.869 7.458 26.753 1.00 78.88 617 ALA A C 1
ATOM 4868 O O . ALA A 1 617 ? -31.008 7.843 25.968 1.00 78.88 617 ALA A O 1
ATOM 4869 N N . ASP A 1 618 ? -31.852 7.775 28.051 1.00 86.25 618 ASP A N 1
ATOM 4870 C CA . ASP A 1 618 ? -30.876 8.673 28.677 1.00 86.25 618 ASP A CA 1
ATOM 4871 C C . ASP A 1 618 ? -29.428 8.136 28.634 1.00 86.25 618 ASP A C 1
ATOM 4873 O O . ASP A 1 618 ? -28.480 8.895 28.829 1.00 86.25 618 ASP A O 1
ATOM 4877 N N . ALA A 1 619 ? -29.214 6.831 28.414 1.00 89.25 619 ALA A N 1
ATOM 4878 C CA . ALA A 1 619 ? -27.897 6.217 28.585 1.00 89.25 619 ALA A CA 1
ATOM 4879 C C . ALA A 1 619 ? -26.854 6.765 27.598 1.00 89.25 619 ALA A C 1
ATOM 4881 O O . ALA A 1 619 ? -25.727 7.045 28.004 1.00 89.25 619 ALA A O 1
ATOM 4882 N N . LEU A 1 620 ? -27.219 6.930 26.320 1.00 92.00 620 LEU A N 1
ATOM 4883 C CA . LEU A 1 620 ? -26.283 7.372 25.281 1.00 92.00 620 LEU A CA 1
ATOM 4884 C C . LEU A 1 620 ? -25.887 8.855 25.447 1.00 92.00 620 LEU A C 1
ATOM 4886 O O . LEU A 1 620 ? -24.681 9.117 25.502 1.00 92.00 620 LEU A O 1
ATOM 4890 N N . PRO A 1 621 ? -26.823 9.818 25.613 1.00 91.25 621 PRO A N 1
ATOM 4891 C CA . PRO A 1 621 ? -26.460 11.214 25.866 1.00 91.25 621 PRO A CA 1
ATOM 4892 C C . PRO A 1 621 ? -25.642 11.402 27.147 1.00 91.25 621 PRO A C 1
ATOM 4894 O O . PRO A 1 621 ? -24.640 12.116 27.143 1.00 91.25 621 PRO A O 1
ATOM 4897 N N . LEU A 1 622 ? -26.000 10.711 28.236 1.00 92.00 622 LEU A N 1
ATOM 4898 C CA . LEU A 1 622 ? -25.270 10.826 29.501 1.00 92.00 622 LEU A CA 1
ATOM 4899 C C . LEU A 1 622 ? -23.875 10.185 29.449 1.00 92.00 622 LEU A C 1
ATOM 4901 O O . LEU A 1 622 ? -22.952 10.686 30.092 1.00 92.00 622 LEU A O 1
ATOM 4905 N N . ALA A 1 623 ? -23.693 9.104 28.684 1.00 93.94 623 ALA A N 1
ATOM 4906 C CA . ALA A 1 623 ? -22.373 8.521 28.449 1.00 93.94 623 ALA A CA 1
ATOM 4907 C C . ALA A 1 623 ? -21.476 9.464 27.633 1.00 93.94 623 ALA A C 1
ATOM 4909 O O . ALA A 1 623 ? -20.308 9.645 27.978 1.00 93.94 623 ALA A O 1
ATOM 4910 N N . ALA A 1 624 ? -22.039 10.111 26.606 1.00 93.31 624 ALA A N 1
ATOM 4911 C CA . ALA A 1 624 ? -21.352 11.129 25.816 1.00 93.31 624 ALA A CA 1
ATOM 4912 C C . ALA A 1 624 ? -20.970 12.352 26.664 1.00 93.31 624 ALA A C 1
ATOM 4914 O O . ALA A 1 624 ? -19.845 12.834 26.564 1.00 93.31 624 ALA A O 1
ATOM 4915 N N . ARG A 1 625 ? -21.850 12.793 27.575 1.00 93.38 625 ARG A N 1
ATOM 4916 C CA . ARG A 1 625 ? -21.572 13.857 28.558 1.00 93.38 625 ARG A CA 1
ATOM 4917 C C . ARG A 1 625 ? -20.374 13.546 29.460 1.00 93.38 625 ARG A C 1
ATOM 4919 O O . ARG A 1 625 ? -19.646 14.451 29.851 1.00 93.38 625 ARG A O 1
ATOM 4926 N N . ASN A 1 626 ? -20.186 12.280 29.826 1.00 92.69 626 ASN A N 1
ATOM 4927 C CA . ASN A 1 626 ? -19.099 11.846 30.705 1.00 92.69 626 ASN A CA 1
ATOM 4928 C C . ASN A 1 626 ? -17.786 11.521 29.958 1.00 92.69 626 ASN A C 1
ATOM 4930 O O . ASN A 1 626 ? -16.823 11.127 30.614 1.00 92.69 626 ASN A O 1
ATOM 4934 N N . ASP A 1 627 ? -17.749 11.665 28.629 1.00 92.19 627 ASP A N 1
ATOM 4935 C CA . ASP A 1 627 ? -16.624 11.288 27.757 1.00 92.19 627 ASP A CA 1
ATOM 4936 C C . ASP A 1 627 ? -16.205 9.809 27.888 1.00 92.19 627 ASP A C 1
ATOM 4938 O O . ASP A 1 627 ? -15.038 9.430 28.027 1.00 92.19 627 ASP A O 1
ATOM 4942 N N . TRP A 1 628 ? -17.202 8.924 27.922 1.00 93.19 628 TRP A N 1
ATOM 4943 C CA . TRP A 1 628 ? -16.983 7.483 28.041 1.00 93.19 628 TRP A CA 1
ATOM 4944 C C . TRP A 1 628 ? -17.100 6.795 26.684 1.00 93.19 628 TRP A C 1
ATOM 4946 O O . TRP A 1 628 ? -18.085 6.114 26.396 1.00 93.19 628 TRP A O 1
ATOM 4956 N N . GLU A 1 629 ? -16.066 6.958 25.857 1.00 91.88 629 GLU A N 1
ATOM 4957 C CA . GLU A 1 629 ? -15.996 6.433 24.485 1.00 91.88 629 GLU A CA 1
ATOM 4958 C C . GLU A 1 629 ? -16.379 4.945 24.367 1.00 91.88 629 GLU A C 1
ATOM 4960 O O . GLU A 1 629 ? -17.124 4.560 23.464 1.00 91.88 629 GLU A O 1
ATOM 4965 N N . GLU A 1 630 ? -15.906 4.085 25.277 1.00 91.19 630 GLU A N 1
ATOM 4966 C CA . GLU A 1 630 ? -16.213 2.651 25.238 1.00 91.19 630 GLU A CA 1
ATOM 4967 C C . GLU A 1 630 ? -17.673 2.337 25.593 1.00 91.19 630 GLU A C 1
ATOM 4969 O O . GLU A 1 630 ? -18.239 1.367 25.080 1.00 91.19 630 GLU A O 1
ATOM 4974 N N . VAL A 1 631 ? -18.299 3.172 26.427 1.00 92.94 631 VAL A N 1
ATOM 4975 C CA . VAL A 1 631 ? -19.715 3.058 26.794 1.00 92.94 631 VAL A CA 1
ATOM 4976 C C . VAL A 1 631 ? -20.571 3.531 25.624 1.00 92.94 631 VAL A C 1
ATOM 4978 O O . VAL A 1 631 ? -21.480 2.810 25.225 1.00 92.94 631 VAL A O 1
ATOM 4981 N N . VAL A 1 632 ? -20.236 4.673 25.013 1.00 93.56 632 VAL A N 1
ATOM 4982 C CA . VAL A 1 632 ? -20.896 5.191 23.800 1.00 93.56 632 VAL A CA 1
ATOM 4983 C C . VAL A 1 632 ? -20.838 4.158 22.672 1.00 93.56 632 VAL A C 1
ATOM 4985 O O . VAL A 1 632 ? -21.875 3.777 22.130 1.00 93.56 632 VAL A O 1
ATOM 4988 N N . SER A 1 633 ? -19.645 3.634 22.374 1.00 91.38 633 SER A N 1
ATOM 4989 C CA . SER A 1 633 ? -19.447 2.604 21.347 1.00 91.38 633 SER A CA 1
ATOM 4990 C C . SER A 1 633 ? -20.261 1.339 21.642 1.00 91.38 633 SER A C 1
ATOM 4992 O O . SER A 1 633 ? -20.977 0.839 20.776 1.00 91.38 633 SER A O 1
ATOM 4994 N N . THR A 1 634 ? -20.241 0.858 22.890 1.00 90.19 634 THR A N 1
ATOM 4995 C CA . THR A 1 634 ? -21.011 -0.327 23.298 1.00 90.19 634 THR A CA 1
ATOM 4996 C C . THR A 1 634 ? -22.525 -0.121 23.168 1.00 90.19 634 THR A C 1
ATOM 4998 O O . THR A 1 634 ? -23.222 -1.021 22.701 1.00 90.19 634 THR A O 1
ATOM 5001 N N . LEU A 1 635 ? -23.050 1.041 23.563 1.00 90.69 635 LEU A N 1
ATOM 5002 C CA . LEU A 1 635 ? -24.481 1.349 23.479 1.00 90.69 635 LEU A CA 1
ATOM 5003 C C . LEU A 1 635 ? -24.962 1.405 22.021 1.00 90.69 635 LEU A C 1
ATOM 5005 O O . LEU A 1 635 ? -25.996 0.817 21.699 1.00 90.69 635 LEU A O 1
ATOM 5009 N N . LEU A 1 636 ? -24.189 2.033 21.130 1.00 90.75 636 LEU A N 1
ATOM 5010 C CA . LEU A 1 636 ? -24.473 2.056 19.690 1.00 90.75 636 LEU A CA 1
ATOM 5011 C C . LEU A 1 636 ? -24.449 0.642 19.094 1.00 90.75 636 LEU A C 1
ATOM 5013 O O . LEU A 1 636 ? -25.358 0.256 18.364 1.00 90.75 636 LEU A O 1
ATOM 5017 N N . GLU A 1 637 ? -23.469 -0.184 19.474 1.00 87.69 637 GLU A N 1
ATOM 5018 C CA . GLU A 1 637 ? -23.424 -1.592 19.061 1.00 87.69 637 GLU A CA 1
ATOM 5019 C C . GLU A 1 637 ? -24.613 -2.424 19.562 1.00 87.69 637 GLU A C 1
ATOM 5021 O O . GLU A 1 637 ? -24.967 -3.428 18.940 1.00 87.69 637 GLU A O 1
ATOM 5026 N N . MET A 1 638 ? -25.230 -2.032 20.679 1.00 84.81 638 MET A N 1
ATOM 5027 C CA . MET A 1 638 ? -26.445 -2.656 21.210 1.00 84.81 638 MET A CA 1
ATOM 5028 C C . MET A 1 638 ? -27.732 -2.157 20.538 1.00 84.81 638 MET A C 1
ATOM 5030 O O . MET A 1 638 ? -28.790 -2.735 20.804 1.00 84.81 638 MET A O 1
ATOM 5034 N N . GLY A 1 639 ? -27.644 -1.154 19.658 1.00 85.38 639 GLY A N 1
ATOM 5035 C CA . GLY A 1 639 ? -28.762 -0.595 18.898 1.00 85.38 639 GLY A CA 1
ATOM 5036 C C . GLY A 1 639 ? -29.351 0.697 19.469 1.00 85.38 639 GLY A C 1
ATOM 5037 O O . GLY A 1 639 ? -30.495 1.008 19.151 1.00 85.38 639 GLY A O 1
ATOM 5038 N N . ALA A 1 640 ? -28.631 1.426 20.329 1.00 86.38 640 ALA A N 1
ATOM 5039 C CA . ALA A 1 640 ? -29.080 2.743 20.783 1.00 86.38 640 ALA A CA 1
ATOM 5040 C C . ALA A 1 640 ? -29.228 3.715 19.597 1.00 86.38 640 ALA A C 1
ATOM 5042 O O . ALA A 1 640 ? -28.371 3.745 18.713 1.00 86.38 640 ALA A O 1
ATOM 5043 N N . ASP A 1 641 ? -30.297 4.517 19.596 1.00 86.19 641 ASP A N 1
ATOM 5044 C CA . ASP A 1 641 ? -30.523 5.546 18.577 1.00 86.19 641 ASP A CA 1
ATOM 5045 C C . ASP A 1 641 ? -29.460 6.656 18.707 1.00 86.19 641 ASP A C 1
ATOM 5047 O O . ASP A 1 641 ? -29.426 7.325 19.746 1.00 86.19 641 ASP A O 1
ATOM 5051 N N . PRO A 1 642 ? -28.602 6.880 17.691 1.00 88.75 642 PRO A N 1
ATOM 5052 C CA . PRO A 1 642 ? -27.571 7.918 17.729 1.00 88.75 642 PRO A CA 1
ATOM 5053 C C . PRO A 1 642 ? -28.142 9.339 17.869 1.00 88.75 642 PRO A C 1
ATOM 5055 O O . PRO A 1 642 ? -27.436 10.226 18.347 1.00 88.75 642 PRO A O 1
ATOM 5058 N N . ASN A 1 643 ? -29.410 9.547 17.494 1.00 88.12 643 ASN A N 1
ATOM 5059 C CA . ASN A 1 643 ? -30.125 10.822 17.604 1.00 88.12 643 ASN A CA 1
ATOM 5060 C C . ASN A 1 643 ? -31.077 10.873 18.807 1.00 88.12 643 ASN A C 1
ATOM 5062 O O . ASN A 1 643 ? -31.798 11.856 18.991 1.00 88.12 643 ASN A O 1
ATOM 5066 N N . GLY A 1 644 ? -31.074 9.829 19.642 1.00 84.12 644 GLY A N 1
ATOM 5067 C CA . GLY A 1 644 ? -31.854 9.787 20.868 1.00 84.12 644 GLY A CA 1
ATOM 5068 C C . GLY A 1 644 ? -31.499 10.951 21.794 1.00 84.12 644 GLY A C 1
ATOM 5069 O O . GLY A 1 644 ? -30.332 11.338 21.923 1.00 84.12 644 GLY A O 1
ATOM 5070 N N . CYS A 1 645 ? -32.516 11.504 22.453 1.00 85.12 645 CYS A N 1
ATOM 5071 C CA . CYS A 1 645 ? -32.349 12.546 23.456 1.00 85.12 645 CYS A CA 1
ATOM 5072 C C . CYS A 1 645 ? -32.714 12.043 24.852 1.00 85.12 645 CYS A C 1
ATOM 5074 O O . CYS A 1 645 ? -33.501 11.107 25.010 1.00 85.12 645 CYS A O 1
ATOM 5076 N N . ASP A 1 646 ? -32.113 12.667 25.858 1.00 83.75 646 ASP A N 1
ATOM 5077 C CA . ASP A 1 646 ? -32.433 12.409 27.255 1.00 83.75 646 ASP A CA 1
ATOM 5078 C C . ASP A 1 646 ? -33.698 13.165 27.708 1.00 83.75 646 ASP A C 1
ATOM 5080 O O . ASP A 1 646 ? -34.351 13.883 26.943 1.00 83.75 646 ASP A O 1
ATOM 5084 N N . GLY A 1 647 ? -34.045 13.029 28.990 1.00 76.94 647 GLY A N 1
ATOM 5085 C CA . GLY A 1 647 ? -35.138 13.784 29.612 1.00 76.94 647 GLY A CA 1
ATOM 5086 C C . GLY A 1 647 ? -35.031 15.319 29.509 1.00 76.94 647 GLY A C 1
ATOM 5087 O O . GLY A 1 647 ? -36.054 15.991 29.642 1.00 76.94 647 GLY A O 1
ATOM 5088 N N . GLU A 1 648 ? -33.847 15.883 29.235 1.00 81.06 648 GLU A N 1
ATOM 5089 C CA . GLU A 1 648 ? -33.621 17.320 28.993 1.00 81.06 648 GLU A CA 1
ATOM 5090 C C . GLU A 1 648 ? -33.771 17.701 27.508 1.00 81.06 648 GLU A C 1
ATOM 5092 O O . GLU A 1 648 ? -33.578 18.861 27.146 1.00 81.06 648 GLU A O 1
ATOM 5097 N N . ARG A 1 649 ? -34.148 16.747 26.644 1.00 85.06 649 ARG A N 1
ATOM 5098 C CA . ARG A 1 649 ? -34.170 16.871 25.176 1.00 85.06 649 ARG A CA 1
ATOM 5099 C C . ARG A 1 649 ? -32.793 17.133 24.570 1.00 85.06 649 ARG A C 1
ATOM 5101 O O . ARG A 1 649 ? -32.704 17.692 23.477 1.00 85.06 649 ARG A O 1
ATOM 5108 N N . ARG A 1 650 ? -31.723 16.706 25.240 1.00 86.88 650 ARG A N 1
ATOM 5109 C CA . ARG A 1 650 ? -30.362 16.841 24.722 1.00 86.88 650 ARG A CA 1
ATOM 5110 C C . ARG A 1 650 ? -29.882 15.552 24.091 1.00 86.88 650 ARG A C 1
ATOM 5112 O O . ARG A 1 650 ? -30.045 14.465 24.641 1.00 86.88 650 ARG A O 1
ATOM 5119 N N . THR A 1 651 ? -29.295 15.686 22.908 1.00 90.62 651 THR A N 1
ATOM 5120 C CA . THR A 1 651 ? -28.692 14.577 22.168 1.00 90.62 651 THR A CA 1
ATOM 5121 C C . THR A 1 651 ? -27.257 14.343 22.629 1.00 90.62 651 THR A C 1
ATOM 5123 O O . THR A 1 651 ? -26.605 15.225 23.194 1.00 90.62 651 THR A O 1
ATOM 5126 N N . ALA A 1 652 ? -26.726 13.156 22.344 1.00 90.94 652 ALA A N 1
ATOM 5127 C CA . ALA A 1 652 ? -25.320 12.854 22.597 1.00 90.94 652 ALA A CA 1
ATOM 5128 C C . ALA A 1 652 ? -24.373 13.823 21.857 1.00 90.94 652 ALA A C 1
ATOM 5130 O O . ALA A 1 652 ? -23.386 14.278 22.432 1.00 90.94 652 ALA A O 1
ATOM 5131 N N . VAL A 1 653 ? -24.720 14.216 20.623 1.00 92.12 653 VAL A N 1
ATOM 5132 C CA . VAL A 1 653 ? -23.967 15.200 19.822 1.00 92.12 653 VAL A CA 1
ATOM 5133 C C . VAL A 1 653 ? -23.949 16.581 20.481 1.00 92.12 653 VAL A C 1
ATOM 5135 O O . VAL A 1 653 ? -22.899 17.222 20.499 1.00 92.12 653 VAL A O 1
ATOM 5138 N N . SER A 1 654 ? -25.077 17.027 21.051 1.00 91.06 654 SER A N 1
ATOM 5139 C CA . SER A 1 654 ? -25.167 18.305 21.774 1.00 91.06 654 SER A CA 1
ATOM 5140 C C . SER A 1 654 ? -24.169 18.354 22.935 1.00 91.06 654 SER A C 1
ATOM 5142 O O . SER A 1 654 ? -23.360 19.279 23.011 1.00 91.06 654 SER A O 1
ATOM 5144 N N . TYR A 1 655 ? -24.137 17.308 23.767 1.00 92.75 655 TYR A N 1
ATOM 5145 C CA . TYR A 1 655 ? -23.171 17.197 24.862 1.00 92.75 655 TYR A CA 1
ATOM 5146 C C . TYR A 1 655 ? -21.721 17.177 24.382 1.00 92.75 655 TYR A C 1
ATOM 5148 O O . TYR A 1 655 ? -20.874 17.848 24.972 1.00 92.75 655 TYR A O 1
ATOM 5156 N N . CYS A 1 656 ? -21.421 16.429 23.317 1.00 92.88 656 CYS A N 1
ATOM 5157 C CA . CYS A 1 656 ? -20.063 16.374 22.790 1.00 92.88 656 CYS A CA 1
ATOM 5158 C C . CYS A 1 656 ? -19.579 17.735 22.284 1.00 92.88 656 CYS A C 1
ATOM 5160 O O . CYS A 1 656 ? -18.436 18.097 22.549 1.00 92.88 656 CYS A O 1
ATOM 5162 N N . LYS A 1 657 ? -20.436 18.496 21.591 1.00 91.06 657 LYS A N 1
ATOM 5163 C CA . LYS A 1 657 ? -20.095 19.836 21.090 1.00 91.06 657 LYS A CA 1
ATOM 5164 C C . LYS A 1 657 ? -19.904 20.846 22.224 1.00 91.06 657 LYS A C 1
ATOM 5166 O O . LYS A 1 657 ? -18.968 21.633 22.162 1.00 91.06 657 LYS A O 1
ATOM 5171 N N . GLU A 1 658 ? -20.754 20.812 23.252 1.00 91.38 658 GLU A N 1
ATOM 5172 C CA . GLU A 1 658 ? -20.652 21.721 24.405 1.00 91.38 658 GLU A CA 1
ATOM 5173 C C . GLU A 1 658 ? -19.383 21.471 25.232 1.00 91.38 658 GLU A C 1
ATOM 5175 O O . GLU A 1 658 ? -18.726 22.416 25.663 1.00 91.38 658 GLU A O 1
ATOM 5180 N N . LEU A 1 659 ? -19.039 20.200 25.455 1.00 91.31 659 LEU A N 1
ATOM 5181 C CA . LEU A 1 659 ? -17.947 19.805 26.350 1.00 91.31 659 LEU A CA 1
ATOM 5182 C C . LEU A 1 659 ? -16.609 19.577 25.633 1.00 91.31 659 LEU A C 1
ATOM 5184 O O . LEU A 1 659 ? -15.596 19.390 26.302 1.00 91.31 659 LEU A O 1
ATOM 5188 N N . GLY A 1 660 ? -16.591 19.603 24.297 1.00 89.88 660 GLY A N 1
ATOM 5189 C CA . GLY A 1 660 ? -15.391 19.335 23.500 1.00 89.88 660 GLY A CA 1
ATOM 5190 C C . GLY A 1 660 ? -15.002 17.853 23.444 1.00 89.88 660 GLY A C 1
ATOM 5191 O O . GLY A 1 660 ? -13.828 17.535 23.279 1.00 89.88 660 GLY A O 1
ATOM 5192 N N . ASN A 1 661 ? -15.963 16.933 23.575 1.00 90.25 661 ASN A N 1
ATOM 5193 C CA . ASN A 1 661 ? -15.705 15.487 23.550 1.00 90.25 661 ASN A CA 1
ATOM 5194 C C . ASN A 1 661 ? -15.595 14.988 22.098 1.00 90.25 661 ASN A C 1
ATOM 5196 O O . ASN A 1 661 ? -16.494 14.314 21.583 1.00 90.25 661 ASN A O 1
ATOM 5200 N N . GLU A 1 662 ? -14.502 15.357 21.426 1.00 89.06 662 GLU A N 1
ATOM 5201 C CA . GLU A 1 662 ? -14.277 15.120 19.992 1.00 89.06 662 GLU A CA 1
ATOM 5202 C C . GLU A 1 662 ? -14.358 13.638 19.614 1.00 89.06 662 GLU A C 1
ATOM 5204 O O . GLU A 1 662 ? -14.992 13.284 18.624 1.00 89.06 662 GLU A O 1
ATOM 5209 N N . VAL A 1 663 ? -13.793 12.743 20.427 1.00 86.69 663 VAL A N 1
ATOM 5210 C CA . VAL A 1 663 ? -13.772 11.311 20.094 1.00 86.69 663 VAL A CA 1
ATOM 5211 C C . VAL A 1 663 ? -15.163 10.685 20.185 1.00 86.69 663 VAL A C 1
ATOM 5213 O O . VAL A 1 663 ? -15.555 9.899 19.321 1.00 86.69 663 VAL A O 1
ATOM 5216 N N . CYS A 1 664 ? -15.946 11.049 21.203 1.00 90.19 664 CYS A N 1
ATOM 5217 C CA . CYS A 1 664 ? -17.341 10.625 21.289 1.00 90.19 664 CYS A CA 1
ATOM 5218 C C . CYS A 1 664 ? -18.156 11.169 20.100 1.00 90.19 664 CYS A C 1
ATOM 5220 O O . CYS A 1 664 ? -18.978 10.438 19.546 1.00 90.19 664 CYS A O 1
ATOM 5222 N N . LEU A 1 665 ? -17.883 12.404 19.660 1.00 91.31 665 LEU A N 1
ATOM 5223 C CA . LEU A 1 665 ? -18.507 12.994 18.474 1.00 91.31 665 LEU A CA 1
ATOM 5224 C C . LEU A 1 665 ? -18.153 12.223 17.193 1.00 91.31 665 LEU A C 1
ATOM 5226 O O . LEU A 1 665 ? -19.056 11.884 16.429 1.00 91.31 665 LEU A O 1
ATOM 5230 N N . GLU A 1 666 ? -16.873 11.895 16.979 1.00 88.94 666 GLU A N 1
ATOM 5231 C CA . GLU A 1 666 ? -16.410 11.073 15.849 1.00 88.94 666 GLU A CA 1
ATOM 5232 C C . GLU A 1 666 ? -17.159 9.734 15.790 1.00 88.94 666 GLU A C 1
ATOM 5234 O O . GLU A 1 666 ? -17.651 9.333 14.732 1.00 88.94 666 GLU A O 1
ATOM 5239 N N . ILE A 1 667 ? -17.283 9.050 16.935 1.00 88.94 667 ILE A N 1
ATOM 5240 C CA . ILE A 1 667 ? -17.978 7.760 17.042 1.00 88.94 667 ILE A CA 1
ATOM 5241 C C . ILE A 1 667 ? -19.465 7.910 16.689 1.00 88.94 667 ILE A C 1
ATOM 5243 O O . ILE A 1 667 ? -20.001 7.080 15.952 1.00 88.94 667 ILE A O 1
ATOM 5247 N N . LEU A 1 668 ? -20.135 8.948 17.194 1.00 91.81 668 LEU A N 1
ATOM 5248 C CA . LEU A 1 668 ? -21.559 9.199 16.944 1.00 91.81 668 LEU A CA 1
ATOM 5249 C C . LEU A 1 668 ? -21.833 9.498 15.465 1.00 91.81 668 LEU A C 1
ATOM 5251 O O . LEU A 1 668 ? -22.719 8.886 14.867 1.00 91.81 668 LEU A O 1
ATOM 5255 N N . VAL A 1 669 ? -21.041 10.382 14.854 1.00 90.00 669 VAL A N 1
ATOM 5256 C CA . VAL A 1 669 ? -21.170 10.738 13.432 1.00 90.00 669 VAL A CA 1
ATOM 5257 C C . VAL A 1 669 ? -20.930 9.515 12.545 1.00 90.00 669 VAL A C 1
ATOM 5259 O O . VAL A 1 669 ? -21.706 9.261 11.625 1.00 90.00 669 VAL A O 1
ATOM 5262 N N . ALA A 1 670 ? -19.928 8.689 12.866 1.00 85.88 670 ALA A N 1
ATOM 5263 C CA . ALA A 1 670 ? -19.664 7.443 12.144 1.00 85.88 670 ALA A CA 1
ATOM 5264 C C . ALA A 1 670 ? -20.817 6.421 12.227 1.00 85.88 670 ALA A C 1
ATOM 5266 O O . ALA A 1 670 ? -20.891 5.520 11.390 1.00 85.88 670 ALA A O 1
ATOM 5267 N N . ASN A 1 671 ? -21.714 6.556 13.210 1.00 87.94 671 ASN A N 1
ATOM 5268 C CA . ASN A 1 671 ? -22.902 5.718 13.390 1.00 87.94 671 ASN A CA 1
ATOM 5269 C C . ASN A 1 671 ? -24.211 6.419 12.969 1.00 87.94 671 ASN A C 1
ATOM 5271 O O . ASN A 1 671 ? -25.288 5.911 13.270 1.00 87.94 671 ASN A O 1
ATOM 5275 N N . GLY A 1 672 ? -24.141 7.541 12.242 1.00 86.38 672 GLY A N 1
ATOM 5276 C CA . GLY A 1 672 ? -25.312 8.190 11.638 1.00 86.38 672 GLY A CA 1
ATOM 5277 C C . GLY A 1 672 ? -26.009 9.240 12.509 1.00 86.38 672 GLY A C 1
ATOM 5278 O O . GLY A 1 672 ? -27.172 9.556 12.255 1.00 86.38 672 GLY A O 1
ATOM 5279 N N . ALA A 1 673 ? -25.331 9.786 13.523 1.00 86.38 673 ALA A N 1
ATOM 5280 C CA . ALA A 1 673 ? -25.851 10.935 14.261 1.00 86.38 673 ALA A CA 1
ATOM 5281 C C . ALA A 1 673 ? -25.934 12.184 13.361 1.00 86.38 673 ALA A C 1
ATOM 5283 O O . ALA A 1 673 ? -25.008 12.460 12.591 1.00 86.38 673 ALA A O 1
ATOM 5284 N N . SER A 1 674 ? -27.020 12.956 13.460 1.00 83.19 674 SER A N 1
ATOM 5285 C CA . SER A 1 674 ? -27.176 14.206 12.722 1.00 83.19 674 SER A CA 1
ATOM 5286 C C . SER A 1 674 ? -26.167 15.229 13.236 1.00 83.19 674 SER A C 1
ATOM 5288 O O . SER A 1 674 ? -26.093 15.543 14.424 1.00 83.19 674 SER A O 1
ATOM 5290 N N . ASN A 1 675 ? -25.346 15.755 12.325 1.00 69.19 675 ASN A N 1
ATOM 5291 C CA . ASN A 1 675 ? -24.433 16.849 12.657 1.00 69.19 675 ASN A CA 1
ATOM 5292 C C . ASN A 1 675 ? -25.162 18.207 12.701 1.00 69.19 675 ASN A C 1
ATOM 5294 O O . ASN A 1 675 ? -24.617 19.195 13.199 1.00 69.19 675 ASN A O 1
ATOM 5298 N N . GLU A 1 676 ? -26.395 18.241 12.202 1.00 62.72 676 GLU A N 1
ATOM 5299 C CA . GLU A 1 676 ? -27.302 19.380 12.239 1.00 62.72 676 GLU A CA 1
ATOM 5300 C C . GLU A 1 676 ? -28.271 19.208 13.424 1.00 62.72 676 GLU A C 1
ATOM 5302 O O . GLU A 1 676 ? -28.793 18.117 13.656 1.00 62.72 676 GLU A O 1
ATOM 5307 N N . ASP A 1 677 ? -28.448 20.304 14.163 1.00 41.31 677 ASP A N 1
ATOM 5308 C CA . ASP A 1 677 ? -29.395 20.549 15.262 1.00 41.31 677 ASP A CA 1
ATOM 5309 C C . ASP A 1 677 ? -28.993 20.175 16.705 1.00 41.31 677 ASP A C 1
ATOM 5311 O O . ASP A 1 677 ? -29.204 19.069 17.198 1.00 41.31 677 ASP A O 1
ATOM 5315 N N . ALA A 1 678 ? -28.480 21.193 17.413 1.00 37.88 678 ALA A N 1
ATOM 5316 C CA . ALA A 1 678 ? -29.019 21.680 18.693 1.00 37.88 678 ALA A CA 1
ATOM 5317 C C . ALA A 1 678 ? -28.315 23.005 19.068 1.00 37.88 678 ALA A C 1
ATOM 5319 O O . ALA A 1 678 ? -27.299 22.998 19.765 1.00 37.88 678 ALA A O 1
ATOM 5320 N N . THR A 1 679 ? -28.819 24.127 18.538 1.00 34.69 679 THR A N 1
ATOM 5321 C CA . THR A 1 679 ? -28.678 25.456 19.170 1.00 34.69 679 THR A CA 1
ATOM 5322 C C . THR A 1 679 ? -29.453 25.519 20.471 1.00 34.69 679 THR A C 1
ATOM 5324 O O . THR A 1 679 ? -30.578 24.961 20.469 1.00 34.69 679 THR A O 1
#